Protein AF-A0A8U0U8U5-F1 (afdb_monomer_lite)

Sequence (570 aa):
MLICSQCAETNHKGHDTTLLKIKKAGRQPKSFDGDQHTTLTSDDVLPPPGDIQVLLLTLDSVSLSWSSPQGLTGPQTFRVTWGCDGETSSTRVKDVYHLKISSLQPGKKYQFSVATEGEDGRQSRWVSASVFTVLPAPDQLTVDSVDTTSAAVSWNQPPGLDQTQHHYQISYHCPGTEPHITTTSSHSITLSDLQYGTQYSVTVCTVLENGKQSQLVSTTLTTVLPAPDQLTVDSVDTTSAAVSWSQPPGLDQSQHHYQISYHCPGTEPHITTTSSHSITLSDLQRGTQYSVTVCTVLENGKQSQLVSTTLTTRFRLPTQNEELRIVLVGKAGSGKSAAGNTIVGTKKKPFRSRFSSISLTKNCDKTRGKVGEQSVAVIDTPGLFDTTLSNEEGLRKIALCISLSAPGPHVFLVVIRLGRFTEEERNTVEMIQRFFGDEASKYTMVLFTHGESLDDDVTIEDFLIENPDLKTFISQCNGGYHVFNNKAKNSNQVPELLQKINKMVMRNGGSHYTTEMFQEAERAIEEEKNRILREKEEMMNKRKENKLEHEAREKAERTNSYTAERCNTQ

Organism: Salvelinus namaycush (NCBI:txid8040)

pLDDT: mean 78.41, std 17.59, range [26.08, 96.44]

Radius of gyration: 57.38 Å; chains: 1; bounding box: 119×71×206 Å

Secondary structure (DSSP, 8-state):
---------------------------------------------PPPP-PPEEEEE-SS-EEEE-PPPTT--S--EEEEEEEETTEEEEEEEES-SEEEE--PPTT-EEEEEEEEE-TTS-B-PPEEEEEEPPPPPPEEEEEEEE-SS-EEEEEEPPTT-TTS-EEEEEEEE-TTSPPEEEEESSSEEEE-SPPTT-EEEEEEEEEETTS-B-PPEEEEEEPPPPP-EEEEEEEE-SS-EEEEEEPPTTGGGS-EEEEEEEE-TTSPPEEEEESSSEEEE-SPPTT-EEEEEEEEEETTS-B-PPEEEEEEPPP----TTS-EEEEEES-TTSSHHHHHHHHH--SS--S-----SS----S-EEEEEEETTEEEEEEE-S-TT-TTS-HHHHHHHHHHHHHHHTT--SEEEEEEESS---HHHHHHHHHHHHHH-GGGGGGEEEEEE-GGGS-TT--HHHHHHS-HHHHHHHHHSTT-EEE--SS---SSHHHHHHHHHHHHHHHTTT--S--THHHHHHHHHHHHHHHHHHHHHHHHHHHHHHHHHHHHHHHHHHHHHHHHHHHTT-

InterPro domains:
  IPR003961 Fibronectin type III [PF00041] (48-126)
  IPR003961 Fibronectin type III [PF00041] (137-215)
  IPR003961 Fibronectin type III [PF00041] (227-305)
  IPR003961 Fibronectin type III [PS50853] (48-137)
  IPR003961 Fibronectin type III [PS50853] (138-226)
  IPR003961 Fibronectin type III [PS50853] (227-318)
  IPR003961 Fibronectin type III [SM00060] (46-123)
  IPR003961 Fibronectin type III [SM00060] (135-213)
  IPR003961 Fibronectin type III [SM00060] (225-303)
  IPR003961 Fibronectin type III [cd00063] (47-134)
  IPR003961 Fibronectin type III [cd00063] (136-223)
  IPR003961 Fibronectin type III [cd00063] (226-313)
  IPR006703 AIG1-type guanine nucleotide-binding (G) domain [PF04548] (324-526)
  IPR006703 AIG1-type guanine nucleotide-binding (G) domain [PS51720] (321-522)
  IPR013783 Immunoglobulin-like fold [G3DSA:2.60.40.10] (38-133)
  IPR013783 Immunoglobulin-like fold [G3DSA:2.60.40.10] (134-223)
  IPR013783 Immunoglobulin-like fold [G3DSA:2.60.40.10] (224-319)
  IPR027417 P-loop containing nucleoside triphosphate hydrolase [G3DSA:3.40.50.300] (323-558)
  IPR027417 P-loop containing nucleoside triphosphate hydrolase [SSF52540] (315-521)
  IPR036116 Fibronectin type III superfamily [SSF49265] (46-137)

Structure (mmCIF, N/CA/C/O backbone):
data_AF-A0A8U0U8U5-F1
#
_entry.id   AF-A0A8U0U8U5-F1
#
loop_
_atom_site.group_PDB
_atom_site.id
_atom_site.type_symbol
_atom_site.label_atom_id
_atom_site.label_alt_id
_atom_site.label_comp_id
_atom_site.label_asym_id
_atom_site.label_entity_id
_atom_site.label_seq_id
_atom_site.pdbx_PDB_ins_code
_atom_site.Cartn_x
_atom_site.Cartn_y
_atom_site.Cartn_z
_atom_site.occupancy
_atom_site.B_iso_or_equiv
_atom_site.auth_seq_id
_atom_site.auth_comp_id
_atom_site.auth_asym_id
_atom_site.auth_atom_id
_atom_site.pdbx_PDB_model_num
ATOM 1 N N . MET A 1 1 ? 54.263 3.122 -18.511 1.00 40.16 1 MET A N 1
ATOM 2 C CA . MET A 1 1 ? 55.685 3.201 -18.913 1.00 40.16 1 MET A CA 1
ATOM 3 C C . MET A 1 1 ? 56.191 1.784 -19.123 1.00 40.16 1 MET A C 1
ATOM 5 O O . MET A 1 1 ? 56.295 1.081 -18.133 1.00 40.16 1 MET A O 1
ATOM 9 N N . LEU A 1 2 ? 56.442 1.371 -20.370 1.00 27.72 2 LEU A N 1
ATOM 10 C CA . LEU A 1 2 ? 57.383 0.316 -20.798 1.00 27.72 2 LEU A CA 1
ATOM 11 C C . LEU A 1 2 ? 57.319 0.186 -22.334 1.00 27.72 2 LEU A C 1
ATOM 13 O O . LEU A 1 2 ? 56.457 0.805 -22.958 1.00 27.72 2 LEU A O 1
ATOM 17 N N . ILE A 1 3 ? 58.275 -0.525 -22.938 1.00 39.19 3 ILE A N 1
ATOM 18 C CA . ILE A 1 3 ? 58.580 -0.497 -24.380 1.00 39.19 3 ILE A CA 1
ATOM 19 C C . ILE A 1 3 ? 58.652 -1.931 -24.925 1.00 39.19 3 ILE A C 1
ATOM 21 O O . ILE A 1 3 ? 59.208 -2.798 -24.258 1.00 39.19 3 ILE A O 1
ATOM 25 N N . CYS A 1 4 ? 58.172 -2.155 -26.152 1.00 26.08 4 CYS A N 1
ATOM 26 C CA . CYS A 1 4 ? 58.576 -3.273 -27.016 1.00 26.08 4 CYS A CA 1
ATOM 27 C C . CYS A 1 4 ? 58.320 -2.854 -28.483 1.00 26.08 4 CYS A C 1
ATOM 29 O O . CYS A 1 4 ? 57.217 -2.398 -28.764 1.00 26.08 4 CYS A O 1
ATOM 31 N N . SER A 1 5 ? 59.227 -2.803 -29.469 1.00 31.03 5 SER A N 1
ATOM 32 C CA . SER A 1 5 ? 60.586 -3.328 -29.735 1.00 31.03 5 SER A CA 1
ATOM 33 C C . SER A 1 5 ? 60.675 -4.571 -30.642 1.00 31.03 5 SER A C 1
ATOM 35 O O . SER A 1 5 ? 60.717 -5.697 -30.166 1.00 31.03 5 SER A O 1
ATOM 37 N N . GLN A 1 6 ? 60.881 -4.283 -31.936 1.00 30.33 6 GLN A N 1
ATOM 38 C CA . GLN A 1 6 ? 61.499 -5.117 -32.984 1.00 30.33 6 GLN A CA 1
ATOM 39 C C . GLN A 1 6 ? 60.747 -6.343 -33.541 1.00 30.33 6 GLN A C 1
ATOM 41 O O . GLN A 1 6 ? 60.072 -7.097 -32.853 1.00 30.33 6 GLN A O 1
ATOM 46 N N . CYS A 1 7 ? 60.927 -6.522 -34.854 1.00 34.75 7 CYS A N 1
ATOM 47 C CA . CYS A 1 7 ? 60.568 -7.716 -35.619 1.00 34.75 7 CYS A CA 1
ATOM 48 C C . CYS A 1 7 ? 61.728 -8.729 -35.582 1.00 34.75 7 CYS A C 1
ATOM 50 O O . CYS A 1 7 ? 62.878 -8.329 -35.407 1.00 34.75 7 CYS A O 1
ATOM 52 N N . ALA A 1 8 ? 61.444 -10.006 -35.848 1.00 28.92 8 ALA A N 1
ATOM 53 C CA . ALA A 1 8 ? 62.447 -11.048 -36.093 1.00 28.92 8 ALA A CA 1
ATOM 54 C C . ALA A 1 8 ? 62.081 -11.881 -37.340 1.00 28.92 8 ALA A C 1
ATOM 56 O O . ALA A 1 8 ? 60.948 -11.833 -37.817 1.00 28.92 8 ALA A O 1
ATOM 57 N N . GLU A 1 9 ? 63.060 -12.591 -37.903 1.00 30.52 9 GLU A N 1
ATOM 58 C CA . GLU A 1 9 ? 63.037 -13.118 -39.277 1.00 30.52 9 GLU A CA 1
ATOM 59 C C . GLU A 1 9 ? 62.584 -14.586 -39.399 1.00 30.52 9 GLU A C 1
ATOM 61 O O . GLU A 1 9 ? 62.723 -15.368 -38.461 1.00 30.52 9 GLU A O 1
ATOM 66 N N . THR A 1 10 ? 62.144 -14.989 -40.601 1.00 30.56 10 THR A N 1
ATOM 67 C CA . THR A 1 10 ? 62.617 -16.166 -41.392 1.00 30.56 10 THR A CA 1
ATOM 68 C C . THR A 1 10 ? 61.797 -16.234 -42.706 1.00 30.56 10 THR A C 1
ATOM 70 O O . THR A 1 10 ? 60.594 -16.009 -42.687 1.00 30.56 10 THR A O 1
ATOM 73 N N . ASN A 1 11 ? 62.377 -16.274 -43.918 1.00 27.03 11 ASN A N 1
ATOM 74 C CA . ASN A 1 11 ? 63.109 -17.364 -44.604 1.00 27.03 11 ASN A CA 1
ATOM 75 C C . ASN A 1 11 ? 62.238 -18.622 -44.873 1.00 27.03 11 ASN A C 1
ATOM 77 O O . ASN A 1 11 ? 61.618 -19.128 -43.950 1.00 27.03 11 ASN A O 1
ATOM 81 N N . HIS A 1 12 ? 62.180 -19.229 -46.077 1.00 30.62 12 HIS A N 1
ATOM 82 C CA . HIS A 1 12 ? 62.961 -19.036 -47.321 1.00 30.62 12 HIS A CA 1
ATOM 83 C C . HIS A 1 12 ? 62.295 -19.744 -48.545 1.00 30.62 12 HIS A C 1
ATOM 85 O O . HIS A 1 12 ? 61.454 -20.616 -48.350 1.00 30.62 12 HIS A O 1
ATOM 91 N N . LYS A 1 13 ? 62.826 -19.501 -49.767 1.00 29.42 13 LYS A N 1
ATOM 92 C CA . LYS A 1 13 ? 62.609 -20.200 -51.080 1.00 29.42 13 LYS A CA 1
ATOM 93 C C . LYS A 1 13 ? 61.387 -19.745 -51.917 1.00 29.42 13 LYS A C 1
ATOM 95 O O . LYS A 1 13 ? 60.326 -19.521 -51.360 1.00 29.42 13 LYS A O 1
ATOM 100 N N . GLY A 1 14 ? 61.438 -19.652 -53.257 1.00 26.88 14 GLY A N 1
ATOM 101 C CA . GLY A 1 14 ? 62.596 -19.584 -54.177 1.00 26.88 14 GLY A CA 1
ATOM 102 C C . GLY A 1 14 ? 62.534 -20.482 -55.430 1.00 26.88 14 GLY A C 1
ATOM 103 O O . GLY A 1 14 ? 62.794 -21.670 -55.310 1.00 26.88 14 GLY A O 1
ATOM 104 N N . HIS A 1 15 ? 62.264 -19.878 -56.597 1.00 29.80 15 HIS A N 1
ATOM 105 C CA . HIS A 1 15 ? 62.612 -20.234 -57.999 1.00 29.80 15 HIS A CA 1
ATOM 106 C C . HIS A 1 15 ? 62.187 -18.995 -58.840 1.00 29.80 15 HIS A C 1
ATOM 108 O O . HIS A 1 15 ? 61.148 -18.420 -58.527 1.00 29.80 15 HIS A O 1
ATOM 114 N N . ASP A 1 16 ? 62.935 -18.374 -59.762 1.00 28.53 16 ASP A N 1
ATOM 115 C CA . ASP A 1 16 ? 63.890 -18.809 -60.804 1.00 28.53 16 ASP A CA 1
ATOM 116 C C . ASP A 1 16 ? 63.216 -19.438 -62.048 1.00 28.53 16 ASP A C 1
ATOM 118 O O . ASP A 1 16 ? 62.326 -20.267 -61.881 1.00 28.53 16 ASP A O 1
ATOM 122 N N . THR A 1 17 ? 63.572 -19.118 -63.307 1.00 31.86 17 THR A N 1
ATOM 123 C CA . THR A 1 17 ? 64.564 -18.138 -63.849 1.00 31.86 17 THR A CA 1
ATOM 124 C C . THR A 1 17 ? 63.833 -16.879 -64.430 1.00 31.86 17 THR A C 1
ATOM 126 O O . THR A 1 17 ? 62.872 -16.460 -63.793 1.00 31.86 17 THR A O 1
ATOM 129 N N . THR A 1 18 ? 64.130 -16.126 -65.516 1.00 29.19 18 THR A N 1
ATOM 130 C CA . THR A 1 18 ? 65.105 -16.152 -66.646 1.00 29.19 18 THR A CA 1
ATOM 131 C C . THR A 1 18 ? 65.474 -14.703 -67.111 1.00 29.19 18 THR A C 1
ATOM 133 O O . THR A 1 18 ? 65.491 -13.780 -66.302 1.00 29.19 18 THR A O 1
ATOM 136 N N . LEU A 1 19 ? 65.845 -14.479 -68.389 1.00 28.31 19 LEU A N 1
ATOM 137 C CA . LEU A 1 19 ? 66.352 -13.224 -69.003 1.00 28.31 19 LEU A CA 1
ATOM 138 C C . LEU A 1 19 ? 65.489 -12.836 -70.258 1.00 28.31 19 LEU A C 1
ATOM 140 O O . LEU A 1 19 ? 64.541 -13.555 -70.547 1.00 28.31 19 LEU A O 1
ATOM 144 N N . LEU A 1 20 ? 65.686 -11.770 -71.070 1.00 28.84 20 LEU A N 1
ATOM 145 C CA . LEU A 1 20 ? 66.859 -10.915 -71.376 1.00 28.84 20 LEU A CA 1
ATOM 146 C C . LEU A 1 20 ? 66.470 -9.519 -71.948 1.00 28.84 20 LEU A C 1
ATOM 148 O O . LEU A 1 20 ? 65.343 -9.293 -72.376 1.00 28.84 20 LEU A O 1
ATOM 152 N N . LYS A 1 21 ? 67.431 -8.581 -71.968 1.00 30.72 21 LYS A N 1
ATOM 153 C CA . LYS A 1 21 ? 67.362 -7.230 -72.590 1.00 30.72 21 LYS A CA 1
ATOM 154 C C . LYS A 1 21 ? 68.025 -7.207 -73.992 1.00 30.72 21 LYS A C 1
ATOM 156 O O . LYS A 1 21 ? 68.446 -8.246 -74.475 1.00 30.72 21 LYS A O 1
ATOM 161 N N . ILE A 1 22 ? 68.227 -5.988 -74.531 1.00 31.25 22 ILE A N 1
ATOM 162 C CA . ILE A 1 22 ? 69.121 -5.509 -75.631 1.00 31.25 22 ILE A CA 1
ATOM 163 C C . ILE A 1 22 ? 68.269 -4.874 -76.749 1.00 31.25 22 ILE A C 1
ATOM 165 O O . ILE A 1 22 ? 67.486 -5.563 -77.381 1.00 31.25 22 ILE A O 1
ATOM 169 N N . LYS A 1 23 ? 68.190 -3.544 -76.939 1.00 28.73 23 LYS A N 1
ATOM 170 C CA . LYS A 1 23 ? 69.170 -2.423 -77.026 1.00 28.73 23 LYS A CA 1
ATOM 171 C C . LYS A 1 23 ? 69.766 -2.269 -78.443 1.00 28.73 23 LYS A C 1
ATOM 173 O O . LYS A 1 23 ? 70.204 -3.230 -79.055 1.00 28.73 23 LYS A O 1
ATOM 178 N N . LYS A 1 24 ? 69.725 -1.031 -78.956 1.00 31.45 24 LYS A N 1
ATOM 179 C CA . LYS A 1 24 ? 69.960 -0.651 -80.365 1.00 31.45 24 LYS A CA 1
ATOM 180 C C . LYS A 1 24 ? 71.375 -0.961 -80.881 1.00 31.45 24 LYS A C 1
ATOM 182 O O . LYS A 1 24 ? 72.352 -0.712 -80.180 1.00 31.45 24 LYS A O 1
ATOM 187 N N . ALA A 1 25 ? 71.454 -1.280 -82.172 1.00 28.16 25 ALA A N 1
ATOM 188 C CA . ALA A 1 25 ? 72.559 -0.929 -83.068 1.00 28.16 25 ALA A CA 1
ATOM 189 C C . ALA A 1 25 ? 71.966 -0.208 -84.299 1.00 28.16 25 ALA A C 1
ATOM 191 O O . ALA A 1 25 ? 70.774 -0.355 -84.565 1.00 28.16 25 ALA A O 1
ATOM 192 N N . GLY A 1 26 ? 72.748 0.594 -85.029 1.00 26.64 26 GLY A N 1
ATOM 193 C CA . GLY A 1 26 ? 72.232 1.393 -86.149 1.00 26.64 26 GLY A CA 1
ATOM 194 C C . GLY A 1 26 ? 73.186 1.482 -87.338 1.00 26.64 26 GLY A C 1
ATOM 195 O O . GLY A 1 26 ? 74.391 1.286 -87.189 1.00 26.64 26 GLY A O 1
ATOM 196 N N . ARG A 1 27 ? 72.634 1.812 -88.513 1.00 27.77 27 ARG A N 1
ATOM 197 C CA . ARG A 1 27 ? 73.374 2.241 -89.708 1.00 27.77 27 ARG A CA 1
ATOM 198 C C . ARG A 1 27 ? 72.609 3.328 -90.473 1.00 27.77 27 ARG A C 1
ATOM 200 O O . ARG A 1 27 ? 71.386 3.382 -90.461 1.00 27.77 27 ARG A O 1
ATOM 207 N N . GLN A 1 28 ? 73.395 4.154 -91.145 1.00 28.91 28 GLN A N 1
ATOM 208 C CA . GLN A 1 28 ? 73.104 5.148 -92.185 1.00 28.91 28 GLN A CA 1
ATOM 209 C C . GLN A 1 28 ? 74.171 4.898 -93.290 1.00 28.91 28 GLN A C 1
ATOM 211 O O . GLN A 1 28 ? 75.088 4.107 -93.024 1.00 28.91 28 GLN A O 1
ATOM 216 N N . PRO A 1 29 ? 74.161 5.543 -94.478 1.00 41.44 29 PRO A N 1
ATOM 217 C CA . PRO A 1 29 ? 73.191 6.507 -95.021 1.00 41.44 29 PRO A CA 1
ATOM 218 C C . PRO A 1 29 ? 72.693 6.173 -96.452 1.00 41.44 29 PRO A C 1
ATOM 220 O O . PRO A 1 29 ? 73.254 5.297 -97.109 1.00 41.44 29 PRO A O 1
ATOM 223 N N . LYS A 1 30 ? 71.728 6.947 -96.983 1.00 28.69 30 LYS A N 1
ATOM 224 C CA . LYS A 1 30 ? 71.894 7.815 -98.185 1.00 28.69 30 LYS A CA 1
ATOM 225 C C . LYS A 1 30 ? 70.574 8.431 -98.685 1.00 28.69 30 LYS A C 1
ATOM 227 O O . LYS A 1 30 ? 69.489 7.964 -98.366 1.00 28.69 30 LYS A O 1
ATOM 232 N N . SER A 1 31 ? 70.728 9.513 -99.444 1.00 28.33 31 SER A N 1
ATOM 233 C CA . SER A 1 31 ? 69.712 10.358 -100.084 1.00 28.33 31 SER A CA 1
ATOM 234 C C . SER A 1 31 ? 69.209 9.814 -101.427 1.00 28.33 31 SER A C 1
ATOM 236 O O . SER A 1 31 ? 70.010 9.242 -102.165 1.00 28.33 31 SER A O 1
ATOM 238 N N . PHE A 1 32 ? 67.972 10.149 -101.812 1.00 28.08 32 PHE A N 1
ATOM 239 C CA . PHE A 1 32 ? 67.718 11.127 -102.890 1.00 28.08 32 PHE A CA 1
ATOM 240 C C . PHE A 1 32 ? 66.274 11.668 -102.821 1.00 28.08 32 PHE A C 1
ATOM 242 O O . PHE A 1 32 ? 65.547 11.324 -101.888 1.00 28.08 32 PHE A O 1
ATOM 249 N N . ASP A 1 33 ? 65.921 12.573 -103.737 1.00 27.83 33 ASP A N 1
ATOM 250 C CA . ASP A 1 33 ? 64.648 13.303 -103.789 1.00 27.83 33 ASP A CA 1
ATOM 251 C C . ASP A 1 33 ? 63.405 12.407 -103.930 1.00 27.83 33 ASP A C 1
ATOM 253 O O . ASP A 1 33 ? 63.480 11.250 -104.349 1.00 27.83 33 ASP A O 1
ATOM 257 N N . GLY A 1 34 ? 62.248 12.955 -103.555 1.00 30.12 34 GLY A N 1
ATOM 258 C CA . GLY A 1 34 ? 60.962 12.265 -103.643 1.00 30.12 34 GLY A CA 1
ATOM 259 C C . GLY A 1 34 ? 60.183 12.592 -104.914 1.00 30.12 34 GLY A C 1
ATOM 260 O O . GLY A 1 34 ? 60.499 13.541 -105.626 1.00 30.12 34 GLY A O 1
ATOM 261 N N . ASP A 1 35 ? 59.093 11.858 -105.121 1.00 28.02 35 ASP A N 1
ATOM 262 C CA . ASP A 1 35 ? 57.917 12.392 -105.807 1.00 28.02 35 ASP A CA 1
ATOM 263 C C . ASP A 1 35 ? 56.634 11.772 -105.220 1.00 28.02 35 ASP A C 1
ATOM 265 O O . ASP A 1 35 ? 56.680 10.928 -104.319 1.00 28.02 35 ASP A O 1
ATOM 269 N N . GLN A 1 36 ? 55.482 12.260 -105.665 1.00 37.38 36 GLN A N 1
ATOM 270 C CA . GLN A 1 36 ? 54.189 12.084 -105.009 1.00 37.38 36 GLN A CA 1
ATOM 271 C C . GLN A 1 36 ? 53.638 10.653 -105.098 1.00 37.38 36 GLN A C 1
ATOM 273 O O . GLN A 1 36 ? 53.494 10.091 -106.181 1.00 37.38 36 GLN A O 1
ATOM 278 N N . HIS A 1 37 ? 53.173 10.121 -103.964 1.00 30.81 37 HIS A N 1
ATOM 279 C CA . HIS A 1 37 ? 52.173 9.052 -103.946 1.00 30.81 37 HIS A CA 1
ATOM 280 C C . HIS A 1 37 ? 51.060 9.369 -102.945 1.00 30.81 37 HIS A C 1
ATOM 282 O O . HIS A 1 37 ? 51.283 9.479 -101.742 1.00 30.81 37 HIS A O 1
ATOM 288 N N . THR A 1 38 ? 49.839 9.516 -103.458 1.00 40.94 38 THR A N 1
ATOM 289 C CA . THR A 1 38 ? 48.649 9.894 -102.688 1.00 40.94 38 THR A CA 1
ATOM 290 C C . THR A 1 38 ? 48.074 8.686 -101.938 1.00 40.94 38 THR A C 1
ATOM 292 O O . THR A 1 38 ? 47.126 8.047 -102.393 1.00 40.94 38 THR A O 1
ATOM 295 N N . THR A 1 39 ? 48.648 8.330 -100.787 1.00 28.44 39 THR A N 1
ATOM 296 C CA . THR A 1 39 ? 48.122 7.245 -99.938 1.00 28.44 39 THR A CA 1
ATOM 297 C C . THR A 1 39 ? 46.948 7.714 -99.079 1.00 28.44 39 THR A C 1
ATOM 299 O O . THR A 1 39 ? 47.131 8.255 -97.991 1.00 28.44 39 THR A O 1
ATOM 302 N N . LEU A 1 40 ? 45.730 7.457 -99.560 1.00 41.72 40 LEU A N 1
ATOM 303 C CA . LEU A 1 40 ? 44.499 7.491 -98.764 1.00 41.72 40 LEU A CA 1
ATOM 304 C C . LEU A 1 40 ? 44.497 6.348 -97.732 1.00 41.72 40 LEU A C 1
ATOM 306 O O . LEU A 1 40 ? 44.182 5.214 -98.090 1.00 41.72 40 LEU A O 1
ATOM 310 N N . THR A 1 41 ? 44.785 6.630 -96.457 1.00 33.19 41 THR A N 1
ATOM 311 C CA . THR A 1 41 ? 44.570 5.667 -95.357 1.00 33.19 41 THR A CA 1
ATOM 312 C C . THR A 1 41 ? 44.218 6.329 -94.019 1.00 33.19 41 THR A C 1
ATOM 314 O O . THR A 1 41 ? 45.084 6.912 -93.381 1.00 33.19 41 THR A O 1
ATOM 317 N N . SER A 1 42 ? 42.992 6.074 -93.544 1.00 43.59 42 SER A N 1
ATOM 318 C CA . SER A 1 42 ? 42.638 5.905 -92.121 1.00 43.59 42 SER A CA 1
ATOM 319 C C . SER A 1 42 ? 42.878 7.065 -91.127 1.00 43.59 42 SER A C 1
ATOM 321 O O . SER A 1 42 ? 43.708 6.932 -90.231 1.00 43.59 42 SER A O 1
ATOM 323 N N . ASP A 1 43 ? 42.006 8.079 -91.149 1.00 49.53 43 ASP A N 1
ATOM 324 C CA . ASP A 1 43 ? 41.712 8.953 -89.983 1.00 49.53 43 ASP A CA 1
ATOM 325 C C . ASP A 1 43 ? 40.231 8.841 -89.531 1.00 49.53 43 ASP A C 1
ATOM 327 O O . ASP A 1 43 ? 39.646 9.735 -88.929 1.00 49.53 43 ASP A O 1
ATOM 331 N N . ASP A 1 44 ? 39.611 7.688 -89.802 1.00 55.47 44 ASP A N 1
ATOM 332 C CA . ASP A 1 44 ? 38.178 7.401 -89.592 1.00 55.47 44 ASP A CA 1
ATOM 333 C C . ASP A 1 44 ? 37.856 6.900 -88.157 1.00 55.47 44 ASP A C 1
ATOM 335 O O . ASP A 1 44 ? 36.886 6.171 -87.923 1.00 55.47 44 ASP A O 1
ATOM 339 N N . VAL A 1 45 ? 38.707 7.242 -87.179 1.00 67.62 45 VAL A N 1
ATOM 340 C CA . VAL A 1 45 ? 38.561 6.840 -85.769 1.00 67.62 45 VAL A CA 1
ATOM 341 C C . VAL A 1 45 ? 37.788 7.916 -85.014 1.00 67.62 45 VAL A C 1
ATOM 343 O O . VAL A 1 45 ? 38.352 8.934 -84.616 1.00 67.62 45 VAL A O 1
ATOM 346 N N . LEU A 1 46 ? 36.497 7.666 -84.773 1.00 79.12 46 LEU A N 1
ATOM 347 C CA . LEU A 1 46 ? 35.642 8.556 -83.984 1.00 79.12 46 LEU A CA 1
ATOM 348 C C . LEU A 1 46 ? 36.300 8.889 -82.628 1.00 79.12 46 LEU A C 1
ATOM 350 O O . LEU A 1 46 ? 36.602 7.966 -81.857 1.00 79.12 46 LEU A O 1
ATOM 354 N N . PRO A 1 47 ? 36.509 10.178 -82.298 1.00 85.44 47 PRO A N 1
ATOM 355 C CA . PRO A 1 47 ? 37.088 10.558 -81.021 1.00 85.44 47 PRO A CA 1
ATOM 356 C C . PRO A 1 47 ? 36.133 10.189 -79.872 1.00 85.44 47 PRO A C 1
ATOM 358 O O . PRO A 1 47 ? 34.911 10.307 -80.013 1.00 85.44 47 PRO A O 1
ATOM 361 N N . PRO A 1 48 ? 36.663 9.727 -78.728 1.00 88.19 48 PRO A N 1
ATOM 362 C CA . PRO A 1 48 ? 35.858 9.416 -77.552 1.00 88.19 48 PRO A CA 1
ATOM 363 C C . PRO A 1 48 ? 35.290 10.688 -76.906 1.00 88.19 48 PRO A C 1
ATOM 365 O O . PRO A 1 48 ? 35.846 11.770 -77.116 1.00 88.19 48 PRO A O 1
ATOM 368 N N . PRO A 1 49 ? 34.251 10.570 -76.059 1.00 89.94 49 PRO A N 1
ATOM 369 C CA . PRO A 1 49 ? 33.907 11.632 -75.118 1.00 89.94 49 PRO A CA 1
ATOM 370 C C . PRO A 1 49 ? 35.066 11.896 -74.141 1.00 89.94 49 PRO A C 1
ATOM 372 O O . PRO A 1 49 ? 36.030 11.127 -74.063 1.00 89.94 49 PRO A O 1
ATOM 375 N N . GLY A 1 50 ? 34.964 12.977 -73.368 1.00 88.44 50 GLY A N 1
ATOM 376 C CA . GLY A 1 50 ? 35.840 13.186 -72.215 1.00 88.44 50 GLY A CA 1
ATOM 377 C C . GLY A 1 50 ? 35.539 12.241 -71.047 1.00 88.44 50 GLY A C 1
ATOM 378 O O . GLY A 1 50 ? 34.645 11.395 -71.114 1.00 88.44 50 GLY A O 1
ATOM 379 N N . ASP A 1 51 ? 36.293 12.402 -69.961 1.00 89.38 51 ASP A N 1
ATOM 380 C CA . ASP A 1 51 ? 36.181 11.549 -68.776 1.00 89.38 51 ASP A CA 1
ATOM 381 C C . ASP A 1 51 ? 34.787 11.610 -68.129 1.00 89.38 51 ASP A C 1
ATOM 383 O O . ASP A 1 51 ? 34.160 12.669 -68.037 1.00 89.38 51 ASP A O 1
ATOM 387 N N . ILE A 1 52 ? 34.314 10.451 -67.662 1.00 91.19 52 ILE A N 1
ATOM 388 C CA . ILE A 1 52 ? 33.001 10.301 -67.027 1.00 91.19 52 ILE A CA 1
ATOM 389 C C . ILE A 1 52 ? 33.064 10.840 -65.595 1.00 91.19 52 ILE A C 1
ATOM 391 O O . ILE A 1 52 ? 33.812 10.329 -64.760 1.00 91.19 52 ILE A O 1
ATOM 395 N N . GLN A 1 53 ? 32.225 11.826 -65.295 1.00 89.31 53 GLN A N 1
ATOM 396 C CA . GLN A 1 53 ? 32.008 12.362 -63.956 1.00 89.31 53 GLN A CA 1
ATOM 397 C C . GLN A 1 53 ? 30.708 11.802 -63.365 1.00 89.31 53 GLN A C 1
ATOM 399 O O . GLN A 1 53 ? 29.702 11.659 -64.060 1.00 89.31 53 GLN A O 1
ATOM 404 N N . VAL A 1 54 ? 30.721 11.492 -62.066 1.00 87.94 54 VAL A N 1
ATOM 405 C CA . VAL A 1 54 ? 29.523 11.102 -61.306 1.00 87.94 54 VAL A CA 1
ATOM 406 C C . VAL A 1 54 ? 28.988 12.347 -60.601 1.00 87.94 54 VAL A C 1
ATOM 408 O O . VAL A 1 54 ? 29.632 12.865 -59.694 1.00 87.94 54 VAL A O 1
ATOM 411 N N . LEU A 1 55 ? 27.823 12.836 -61.031 1.00 85.62 55 LEU A N 1
ATOM 412 C CA . LEU A 1 55 ? 27.182 14.044 -60.496 1.00 85.62 55 LEU A CA 1
ATOM 413 C C . LEU A 1 55 ? 26.325 13.762 -59.258 1.00 85.62 55 LEU A C 1
ATOM 415 O O . LEU A 1 55 ? 26.254 14.582 -58.347 1.00 85.62 55 LEU A O 1
ATOM 419 N N . LEU A 1 56 ? 25.643 12.616 -59.242 1.00 86.00 56 LEU A N 1
ATOM 420 C CA . LEU A 1 56 ? 24.797 12.166 -58.139 1.00 86.00 56 LEU A CA 1
ATOM 421 C C . LEU A 1 56 ? 24.785 10.638 -58.104 1.00 86.00 56 LEU A C 1
ATOM 423 O O . LEU A 1 56 ? 24.831 9.990 -59.149 1.00 86.00 56 LEU A O 1
ATOM 427 N N . LEU A 1 57 ? 24.703 10.073 -56.905 1.00 85.62 57 LEU A N 1
ATOM 428 C CA . LEU A 1 57 ? 24.738 8.640 -56.649 1.00 85.62 57 LEU A CA 1
ATOM 429 C C . LEU A 1 57 ? 23.759 8.333 -55.511 1.00 85.62 57 LEU A C 1
ATOM 431 O O . LEU A 1 57 ? 23.863 8.927 -54.439 1.00 85.62 57 LEU A O 1
ATOM 435 N N . THR A 1 58 ? 22.804 7.437 -55.746 1.00 82.06 58 THR A N 1
ATOM 436 C CA . THR A 1 58 ? 21.812 6.999 -54.752 1.00 82.06 58 THR A CA 1
ATOM 437 C C . THR A 1 58 ? 21.959 5.497 -54.477 1.00 82.06 58 THR A C 1
ATOM 439 O O . THR A 1 58 ? 22.963 4.874 -54.839 1.00 82.06 58 THR A O 1
ATOM 442 N N . LEU A 1 59 ? 20.973 4.911 -53.795 1.00 80.06 59 LEU A N 1
ATOM 443 C CA . LEU A 1 59 ? 20.848 3.462 -53.611 1.00 80.06 59 LEU A CA 1
ATOM 444 C C . LEU A 1 59 ? 20.576 2.751 -54.949 1.00 80.06 59 LEU A C 1
ATOM 446 O O . LEU A 1 59 ? 21.103 1.678 -55.209 1.00 80.06 59 LEU A O 1
ATOM 450 N N . ASP A 1 60 ? 19.760 3.383 -55.792 1.00 83.56 60 ASP A N 1
ATOM 451 C CA . ASP A 1 60 ? 19.075 2.810 -56.954 1.00 83.56 60 ASP A CA 1
ATOM 452 C C . ASP A 1 60 ? 19.452 3.469 -58.293 1.00 83.56 60 ASP A C 1
ATOM 454 O O . ASP A 1 60 ? 18.995 3.040 -59.353 1.00 83.56 60 ASP A O 1
ATOM 458 N N . SER A 1 61 ? 20.225 4.557 -58.272 1.00 86.31 61 SER A N 1
ATOM 459 C CA . SER A 1 61 ? 20.471 5.381 -59.454 1.00 86.31 61 SER A CA 1
ATOM 460 C C . SER A 1 61 ? 21.829 6.083 -59.434 1.00 86.31 61 SER A C 1
ATOM 462 O O . SER A 1 61 ? 22.421 6.334 -58.382 1.00 86.31 61 SER A O 1
ATOM 464 N N . VAL A 1 62 ? 22.318 6.431 -60.622 1.00 91.00 62 VAL A N 1
ATOM 465 C CA . VAL A 1 62 ? 23.487 7.293 -60.810 1.00 91.00 62 VAL A CA 1
ATOM 466 C C . VAL A 1 62 ? 23.198 8.323 -61.898 1.00 91.00 62 VAL A C 1
ATOM 468 O O . VAL A 1 62 ? 22.587 8.004 -62.919 1.00 91.00 62 VAL A O 1
ATOM 471 N N . SER A 1 63 ? 23.654 9.554 -61.693 1.00 91.06 63 SER A N 1
ATOM 472 C CA . SER A 1 63 ? 23.685 10.599 -62.715 1.00 91.06 63 SER A CA 1
ATOM 473 C C . SER A 1 63 ? 25.123 10.786 -63.181 1.00 91.06 63 SER A C 1
ATOM 475 O O . SER A 1 63 ? 25.982 11.189 -62.396 1.00 91.06 63 SER A O 1
ATOM 477 N N . LEU A 1 64 ? 25.379 10.493 -64.452 1.00 93.25 64 LEU A N 1
ATOM 478 C CA . LEU A 1 64 ? 26.680 10.635 -65.103 1.00 93.25 64 LEU A CA 1
ATOM 479 C C . LEU A 1 64 ? 26.702 11.876 -65.997 1.00 93.25 64 LEU A C 1
ATOM 481 O O . LEU A 1 64 ? 25.668 12.241 -66.556 1.00 93.25 64 LEU A O 1
ATOM 485 N N . SER A 1 65 ? 27.880 12.456 -66.204 1.00 92.75 65 SER A N 1
ATOM 486 C CA . SER A 1 65 ? 28.159 13.417 -67.278 1.00 92.75 65 SER A CA 1
ATOM 487 C C . SER A 1 65 ? 29.531 13.180 -67.904 1.00 92.75 65 SER A C 1
ATOM 489 O O . SER A 1 65 ? 30.387 12.514 -67.325 1.00 92.75 65 SER A O 1
ATOM 491 N N . TRP A 1 66 ? 29.733 13.699 -69.112 1.00 93.12 66 TRP A N 1
ATOM 492 C CA . TRP A 1 66 ? 30.992 13.638 -69.858 1.00 93.12 66 TRP A CA 1
ATOM 493 C C . TRP A 1 66 ? 31.099 14.865 -70.771 1.00 93.12 66 TRP A C 1
ATOM 495 O O . TRP A 1 66 ? 30.085 15.446 -71.153 1.00 93.12 66 TRP A O 1
ATOM 505 N N . SER A 1 67 ? 32.308 15.292 -71.135 1.00 89.19 67 SER A N 1
ATOM 506 C CA . SER A 1 67 ? 32.482 16.397 -72.089 1.00 89.19 67 SER A CA 1
ATOM 507 C C . SER A 1 67 ? 32.450 15.919 -73.547 1.00 89.19 67 SER A C 1
ATOM 509 O O . SER A 1 67 ? 32.631 14.733 -73.841 1.00 89.19 67 SER A O 1
ATOM 511 N N . SER A 1 68 ? 32.190 16.851 -74.471 1.00 86.81 68 SER A N 1
ATOM 512 C CA . SER A 1 68 ? 32.144 16.569 -75.911 1.00 86.81 68 SER A CA 1
ATOM 513 C C . SER A 1 68 ? 33.474 16.002 -76.429 1.00 86.81 68 SER A C 1
ATOM 515 O O . SER A 1 68 ? 34.533 16.478 -76.006 1.00 86.81 68 SER A O 1
ATOM 517 N N . PRO A 1 69 ? 33.446 15.053 -77.385 1.00 86.69 69 PRO A N 1
ATOM 518 C CA . PRO A 1 69 ? 34.634 14.617 -78.105 1.00 86.69 69 PRO A CA 1
ATOM 519 C C . PRO A 1 69 ? 35.408 15.783 -78.723 1.00 86.69 69 PRO A C 1
ATOM 521 O O . PRO A 1 69 ? 34.819 16.722 -79.266 1.00 86.69 69 PRO A O 1
ATOM 524 N N . GLN A 1 70 ? 36.737 15.712 -78.663 1.00 83.75 70 GLN A N 1
ATOM 525 C CA . GLN A 1 70 ? 37.604 16.724 -79.265 1.00 83.75 70 GLN A CA 1
ATOM 526 C C . GLN A 1 70 ? 37.518 16.671 -80.797 1.00 83.75 70 GLN A C 1
ATOM 528 O O . GLN A 1 70 ? 37.578 15.597 -81.389 1.00 83.75 70 GLN A O 1
ATOM 533 N N . GLY A 1 71 ? 37.406 17.839 -81.435 1.00 77.00 71 GLY A N 1
ATOM 534 C CA . GLY A 1 71 ? 37.426 17.987 -82.896 1.00 77.00 71 GLY A CA 1
ATOM 535 C C . GLY A 1 71 ? 36.084 17.798 -83.614 1.00 77.00 71 GLY A C 1
ATOM 536 O O . GLY A 1 71 ? 35.992 18.163 -84.783 1.00 77.00 71 GLY A O 1
ATOM 537 N N . LEU A 1 72 ? 35.037 17.299 -82.948 1.00 78.44 72 LEU A N 1
ATOM 538 C CA . LEU A 1 72 ? 33.700 17.193 -83.545 1.00 78.44 72 LEU A CA 1
ATOM 539 C C . LEU A 1 72 ? 32.877 18.470 -83.331 1.00 78.44 72 LEU A C 1
ATOM 541 O O . LEU A 1 72 ? 32.991 19.142 -82.306 1.00 78.44 72 LEU A O 1
ATOM 545 N N . THR A 1 73 ? 32.013 18.783 -84.297 1.00 68.12 73 THR A N 1
ATOM 546 C CA . THR A 1 73 ? 31.025 19.871 -84.216 1.00 68.12 73 THR A CA 1
ATOM 547 C C . THR A 1 73 ? 29.664 19.368 -84.702 1.00 68.12 73 THR A C 1
ATOM 549 O O . THR A 1 73 ? 29.596 18.489 -85.560 1.00 68.12 73 THR A O 1
ATOM 552 N N . GLY A 1 74 ? 28.576 19.888 -84.127 1.00 74.31 74 GLY A N 1
ATOM 553 C CA . GLY A 1 74 ? 27.217 19.377 -84.350 1.00 74.31 74 GLY A CA 1
ATOM 554 C C . GLY A 1 74 ? 26.780 18.295 -83.343 1.00 74.31 74 GLY A C 1
ATOM 555 O O . GLY A 1 74 ? 27.569 17.910 -82.476 1.00 74.31 74 GLY A O 1
ATOM 556 N N . PRO A 1 75 ? 25.520 17.824 -83.429 1.00 80.06 75 PRO A N 1
ATOM 557 C CA . PRO A 1 75 ? 24.872 17.016 -82.393 1.00 80.06 75 PRO A CA 1
ATOM 558 C C . PRO A 1 75 ? 25.377 15.568 -82.358 1.00 80.06 75 PRO A C 1
ATOM 560 O O . PRO A 1 75 ? 25.132 14.788 -83.281 1.00 80.06 75 PRO A O 1
ATOM 563 N N . GLN A 1 76 ? 26.041 15.188 -81.267 1.00 84.56 76 GLN A N 1
ATOM 564 C CA . GLN A 1 76 ? 26.679 13.874 -81.125 1.00 84.56 76 GLN A CA 1
ATOM 565 C C . GLN A 1 76 ? 25.723 12.801 -80.598 1.00 84.56 76 GLN A C 1
ATOM 567 O O . GLN A 1 76 ? 24.855 13.081 -79.773 1.00 84.56 76 GLN A O 1
ATOM 572 N N . THR A 1 77 ? 25.901 11.551 -81.031 1.00 88.50 77 THR A N 1
ATOM 573 C CA . THR A 1 77 ? 25.225 10.394 -80.421 1.00 88.50 77 THR A CA 1
ATOM 574 C C . THR A 1 77 ? 26.213 9.661 -79.520 1.00 88.50 77 THR A C 1
ATOM 576 O O . THR A 1 77 ? 27.361 9.442 -79.901 1.00 88.50 77 THR A O 1
ATOM 579 N N . PHE A 1 78 ? 25.778 9.275 -78.323 1.00 91.00 78 PHE A N 1
ATOM 580 C CA . PHE A 1 78 ? 26.568 8.502 -77.371 1.00 91.00 78 PHE A CA 1
ATOM 581 C C . PHE A 1 78 ? 25.866 7.193 -77.042 1.00 91.00 78 PHE A C 1
ATOM 583 O O . PHE A 1 78 ? 24.677 7.171 -76.713 1.00 91.00 78 PHE A O 1
ATOM 590 N N . ARG A 1 79 ? 26.628 6.102 -77.066 1.00 91.19 79 ARG A N 1
ATOM 591 C CA . ARG A 1 79 ? 26.222 4.816 -76.509 1.00 91.19 79 ARG A CA 1
ATOM 592 C C . ARG A 1 79 ? 26.729 4.726 -75.078 1.00 91.19 79 ARG A C 1
ATOM 594 O O . ARG A 1 79 ? 27.930 4.851 -74.846 1.00 91.19 79 ARG A O 1
ATOM 601 N N . VAL A 1 80 ? 25.821 4.476 -74.138 1.00 92.38 80 VAL A N 1
ATOM 602 C CA . VAL A 1 80 ? 26.145 4.251 -72.724 1.00 92.38 80 VAL A CA 1
ATOM 603 C C . VAL A 1 80 ? 25.814 2.808 -72.371 1.00 92.38 80 VAL A C 1
ATOM 605 O O . VAL A 1 80 ? 24.698 2.353 -72.617 1.00 92.38 80 VAL A O 1
ATOM 608 N N . THR A 1 81 ? 26.763 2.091 -71.779 1.00 91.94 81 THR A N 1
ATOM 609 C CA . THR A 1 81 ? 26.570 0.747 -71.218 1.00 91.94 81 THR A CA 1
ATOM 610 C C . THR A 1 81 ? 26.819 0.768 -69.719 1.00 91.94 81 THR A C 1
ATOM 612 O O . THR A 1 81 ? 27.712 1.477 -69.250 1.00 91.94 81 THR A O 1
ATOM 615 N N . TRP A 1 82 ? 26.074 -0.033 -68.964 1.00 93.19 82 TRP A N 1
ATOM 616 C CA . TRP A 1 82 ? 26.318 -0.243 -67.539 1.00 93.19 82 TRP A CA 1
ATOM 617 C C . TRP A 1 82 ? 26.117 -1.705 -67.171 1.00 93.19 82 TRP A C 1
ATOM 619 O O . TRP A 1 82 ? 25.194 -2.349 -67.668 1.00 93.19 82 TRP A O 1
ATOM 629 N N . GLY A 1 83 ? 26.980 -2.232 -66.309 1.00 88.06 83 GLY A N 1
ATOM 630 C CA . GLY A 1 83 ? 26.940 -3.640 -65.936 1.00 88.06 83 GLY A CA 1
ATOM 631 C C . GLY A 1 83 ? 27.505 -3.932 -64.554 1.00 88.06 83 GLY A C 1
ATOM 632 O O . GLY A 1 83 ? 28.316 -3.169 -64.024 1.00 88.06 83 GLY A O 1
ATOM 633 N N . CYS A 1 84 ? 27.052 -5.045 -63.987 1.00 85.19 84 CYS A N 1
ATOM 634 C CA . CYS A 1 84 ? 27.485 -5.606 -62.711 1.00 85.19 84 CYS A CA 1
ATOM 635 C C . CYS A 1 84 ? 27.417 -7.136 -62.808 1.00 85.19 84 CYS A C 1
ATOM 637 O O . CYS A 1 84 ? 26.547 -7.667 -63.491 1.00 85.19 84 CYS A O 1
ATOM 639 N N . ASP A 1 85 ? 28.347 -7.839 -62.160 1.00 72.94 85 ASP A N 1
ATOM 640 C CA . ASP A 1 85 ? 28.386 -9.310 -62.030 1.00 72.94 85 ASP A CA 1
ATOM 641 C C . ASP A 1 85 ? 28.286 -10.128 -63.344 1.00 72.94 85 ASP A C 1
ATOM 643 O O . ASP A 1 85 ? 28.054 -11.333 -63.318 1.00 72.94 85 ASP A O 1
ATOM 647 N N . GLY A 1 86 ? 28.514 -9.490 -64.499 1.00 72.69 86 GLY A N 1
ATOM 648 C CA . GLY A 1 86 ? 28.457 -10.090 -65.839 1.00 72.69 86 GLY A CA 1
ATOM 649 C C . GLY A 1 86 ? 27.251 -9.653 -66.680 1.00 72.69 86 GLY A C 1
ATOM 650 O O . GLY A 1 86 ? 27.327 -9.696 -67.907 1.00 72.69 86 GLY A O 1
ATOM 651 N N . GLU A 1 87 ? 26.178 -9.154 -66.065 1.00 80.81 87 GLU A N 1
ATOM 652 C CA . GLU A 1 87 ? 25.051 -8.567 -66.797 1.00 80.81 87 GLU A CA 1
ATOM 653 C C . GLU A 1 87 ? 25.405 -7.161 -67.296 1.00 80.81 87 GLU A C 1
ATOM 655 O O . GLU A 1 87 ? 26.047 -6.382 -66.591 1.00 80.81 87 GLU A O 1
ATOM 660 N N . THR A 1 88 ? 25.001 -6.821 -68.525 1.00 88.00 88 THR A N 1
ATOM 661 C CA . THR A 1 88 ? 25.266 -5.509 -69.141 1.00 88.00 88 THR A CA 1
ATOM 662 C C . THR A 1 88 ? 24.023 -4.976 -69.848 1.00 88.00 88 THR A C 1
ATOM 664 O O . THR A 1 88 ? 23.538 -5.563 -70.813 1.00 88.00 88 THR A O 1
ATOM 667 N N . SER A 1 89 ? 23.540 -3.824 -69.391 1.00 91.62 89 SER A N 1
ATOM 668 C CA . SER A 1 89 ? 22.502 -3.020 -70.038 1.00 91.62 89 SER A CA 1
ATOM 669 C C . SER A 1 89 ? 23.116 -1.932 -70.924 1.00 91.62 89 SER A C 1
ATOM 671 O O . SER A 1 89 ? 24.280 -1.556 -70.760 1.00 91.62 89 SER A O 1
ATOM 673 N N . SER A 1 90 ? 22.340 -1.398 -71.873 1.00 91.19 90 SER A N 1
ATOM 674 C CA . SER A 1 90 ? 22.786 -0.288 -72.724 1.00 91.19 90 SER A CA 1
ATOM 675 C C . SER A 1 90 ? 21.653 0.643 -73.143 1.00 91.19 90 SER A C 1
ATOM 677 O O . SER A 1 90 ? 20.503 0.222 -73.252 1.00 91.19 90 SER A O 1
ATOM 679 N N . THR A 1 91 ? 21.993 1.899 -73.430 1.00 92.12 91 THR A N 1
ATOM 680 C CA . THR A 1 91 ? 21.106 2.880 -74.062 1.00 92.12 91 THR A CA 1
ATOM 681 C C . THR A 1 91 ? 21.881 3.772 -75.037 1.00 92.12 91 THR A C 1
ATOM 683 O O . THR A 1 91 ? 23.115 3.758 -75.069 1.00 92.12 91 THR A O 1
ATOM 686 N N . ARG A 1 92 ? 21.155 4.562 -75.831 1.00 91.38 92 ARG A N 1
ATOM 687 C CA . ARG A 1 92 ? 21.711 5.636 -76.663 1.00 91.38 92 ARG A CA 1
ATOM 688 C C . ARG A 1 92 ? 21.118 6.973 -76.226 1.00 91.38 92 ARG A C 1
ATOM 690 O O . ARG A 1 92 ? 19.917 7.055 -75.982 1.00 91.38 92 ARG A O 1
ATOM 697 N N . VAL A 1 93 ? 21.934 8.020 -76.193 1.00 90.94 93 VAL A N 1
ATOM 698 C CA . VAL A 1 93 ? 21.489 9.415 -76.035 1.00 90.94 93 VAL A CA 1
ATOM 699 C C . VAL A 1 93 ? 22.027 10.252 -77.194 1.00 90.94 93 VAL A C 1
ATOM 701 O O . VAL A 1 93 ? 23.132 9.998 -77.669 1.00 90.94 93 VAL A O 1
ATOM 704 N N . LYS A 1 94 ? 21.254 11.230 -77.679 1.00 88.75 94 LYS A N 1
ATOM 705 C CA . LYS A 1 94 ? 21.662 12.126 -78.774 1.00 88.75 94 LYS A CA 1
ATOM 706 C C . LYS A 1 94 ? 21.586 13.579 -78.318 1.00 88.75 94 LYS A C 1
ATOM 708 O O . LYS A 1 94 ? 20.558 14.002 -77.807 1.00 88.75 94 LYS A O 1
ATOM 713 N N . ASP A 1 95 ? 22.694 14.287 -78.499 1.00 86.12 95 ASP A N 1
ATOM 714 C CA . ASP A 1 95 ? 22.971 15.666 -78.084 1.00 86.12 95 ASP A CA 1
ATOM 715 C C . ASP A 1 95 ? 22.729 15.970 -76.592 1.00 86.12 95 ASP A C 1
ATOM 717 O O . ASP A 1 95 ? 22.449 17.098 -76.191 1.00 86.12 95 ASP A O 1
ATOM 721 N N . VAL A 1 96 ? 22.870 14.944 -75.743 1.00 87.50 96 VAL A N 1
ATOM 722 C CA . VAL A 1 96 ? 22.825 15.068 -74.282 1.00 87.50 96 VAL A CA 1
ATOM 723 C C . VAL A 1 96 ? 24.109 14.492 -73.690 1.00 87.50 96 VAL A C 1
ATOM 725 O O . VAL A 1 96 ? 24.461 13.338 -73.926 1.00 87.50 96 VAL A O 1
ATOM 728 N N . TYR A 1 97 ? 24.797 15.318 -72.904 1.00 90.19 97 TYR A N 1
ATOM 729 C CA . TYR A 1 97 ? 26.124 15.063 -72.322 1.00 90.19 97 TYR A CA 1
ATOM 730 C C . TYR A 1 97 ? 26.044 14.572 -70.863 1.00 90.19 97 TYR A C 1
ATOM 732 O O . TYR A 1 97 ? 26.989 14.690 -70.082 1.00 90.19 97 TYR A O 1
ATOM 740 N N . HIS A 1 98 ? 24.868 14.075 -70.475 1.00 89.75 98 HIS A N 1
ATOM 741 C CA . HIS A 1 98 ? 24.570 13.515 -69.164 1.00 89.75 98 HIS A CA 1
ATOM 742 C C . HIS A 1 98 ? 23.478 12.443 -69.269 1.00 89.75 98 HIS A C 1
ATOM 744 O O . HIS A 1 98 ? 22.668 12.452 -70.195 1.00 89.75 98 HIS A O 1
ATOM 750 N N . LEU A 1 99 ? 23.433 11.523 -68.307 1.00 91.50 99 LEU A N 1
ATOM 751 C CA . LEU A 1 99 ? 22.398 10.492 -68.222 1.00 91.50 99 LEU A CA 1
ATOM 752 C C . LEU A 1 99 ? 22.145 10.114 -66.761 1.00 91.50 99 LEU A C 1
ATOM 754 O O . LEU A 1 99 ? 23.088 9.791 -66.039 1.00 91.50 99 LEU A O 1
ATOM 758 N N . LYS A 1 100 ? 20.871 10.084 -66.350 1.00 91.19 100 LYS A N 1
ATOM 759 C CA . LYS A 1 100 ? 20.454 9.380 -65.132 1.00 91.19 100 LYS A CA 1
ATOM 760 C C . LYS A 1 100 ? 20.092 7.937 -65.482 1.00 91.19 100 LYS A C 1
ATOM 762 O O . LYS A 1 100 ? 19.154 7.701 -66.238 1.00 91.19 100 LYS A O 1
ATOM 767 N N . ILE A 1 101 ? 20.805 6.986 -64.893 1.00 90.62 101 ILE A N 1
ATOM 768 C CA . ILE A 1 101 ? 20.498 5.552 -64.925 1.00 90.62 101 ILE A CA 1
ATOM 769 C C . ILE A 1 101 ? 19.815 5.221 -63.596 1.00 90.62 101 ILE A C 1
ATOM 771 O O . ILE A 1 101 ? 20.323 5.616 -62.553 1.00 90.62 101 ILE A O 1
ATOM 775 N N . SER A 1 102 ? 18.663 4.547 -63.620 1.00 88.44 102 SER A N 1
ATOM 776 C CA . SER A 1 102 ? 17.898 4.143 -62.422 1.00 88.44 102 SER A CA 1
ATOM 777 C C . SER A 1 102 ? 17.656 2.629 -62.412 1.00 88.44 102 SER A C 1
ATOM 779 O O . SER A 1 102 ? 18.007 1.951 -63.378 1.00 88.44 102 SER A O 1
ATOM 781 N N . SER A 1 103 ? 17.052 2.114 -61.336 1.00 83.62 103 SER A N 1
ATOM 782 C CA . SER A 1 103 ? 16.801 0.678 -61.117 1.00 83.62 103 SER A CA 1
ATOM 783 C C . SER A 1 103 ? 18.079 -0.169 -61.000 1.00 83.62 103 SER A C 1
ATOM 785 O O . SER A 1 103 ? 18.107 -1.334 -61.391 1.00 83.62 103 SER A O 1
ATOM 787 N N . LEU A 1 104 ? 19.139 0.416 -60.437 1.00 85.88 104 LEU A N 1
ATOM 788 C CA . LEU A 1 104 ? 20.347 -0.288 -60.012 1.00 85.88 104 LEU A CA 1
ATOM 789 C C . LEU A 1 104 ? 20.110 -1.008 -58.672 1.00 85.88 104 LEU A C 1
ATOM 791 O O . LEU A 1 104 ? 19.332 -0.551 -57.838 1.00 85.88 104 LEU A O 1
ATOM 795 N N . GLN A 1 105 ? 20.809 -2.121 -58.449 1.00 80.81 105 GLN A N 1
ATOM 796 C CA . GLN A 1 105 ? 20.814 -2.822 -57.156 1.00 80.81 105 GLN A CA 1
ATOM 797 C C . GLN A 1 105 ? 21.744 -2.117 -56.145 1.00 80.81 105 GLN A C 1
ATOM 799 O O . GLN A 1 105 ? 22.903 -1.892 -56.505 1.00 80.81 105 GLN A O 1
ATOM 804 N N . PRO A 1 106 ? 21.304 -1.823 -54.903 1.00 81.00 106 PRO A N 1
ATOM 805 C CA . PRO A 1 106 ? 22.124 -1.141 -53.898 1.00 81.00 106 PRO A CA 1
ATOM 806 C C . PRO A 1 106 ? 23.382 -1.915 -53.473 1.00 81.00 106 PRO A C 1
ATOM 808 O O . PRO A 1 106 ? 23.486 -3.125 -53.651 1.00 81.00 106 PRO A O 1
ATOM 811 N N . GLY A 1 107 ? 24.374 -1.209 -52.915 1.00 76.31 107 GLY A N 1
ATOM 812 C CA . GLY A 1 107 ? 25.651 -1.787 -52.451 1.00 76.31 107 GLY A CA 1
ATOM 813 C C . GLY A 1 107 ? 26.584 -2.412 -53.512 1.00 76.31 107 GLY A C 1
ATOM 814 O O . GLY A 1 107 ? 27.761 -2.640 -53.217 1.00 76.31 107 GLY A O 1
ATOM 815 N N . LYS A 1 108 ? 26.114 -2.670 -54.740 1.00 81.50 108 LYS A N 1
ATOM 816 C CA . LYS A 1 108 ? 26.868 -3.343 -55.810 1.00 81.50 108 LYS A CA 1
ATOM 817 C C . LYS A 1 108 ? 27.811 -2.420 -56.593 1.00 81.50 108 LYS A C 1
ATOM 819 O O . LYS A 1 108 ? 27.639 -1.203 -56.630 1.00 81.50 108 LYS A O 1
ATOM 824 N N . LYS A 1 109 ? 28.829 -3.010 -57.238 1.00 85.69 109 LYS A N 1
ATOM 825 C CA . LYS A 1 109 ? 29.839 -2.302 -58.048 1.00 85.69 109 LYS A CA 1
ATOM 826 C C . LYS A 1 109 ? 29.466 -2.320 -59.531 1.00 85.69 109 LYS A C 1
ATOM 828 O O . LYS A 1 109 ? 29.750 -3.290 -60.227 1.00 85.69 109 LYS A O 1
ATOM 833 N N . TYR A 1 110 ? 28.960 -1.201 -60.034 1.00 87.81 110 TYR A N 1
ATOM 834 C CA . TYR A 1 110 ? 28.684 -1.039 -61.457 1.00 87.81 110 TYR A CA 1
ATOM 835 C C . TYR A 1 110 ? 29.887 -0.451 -62.200 1.00 87.81 110 TYR A C 1
ATOM 837 O O . TYR A 1 110 ? 30.525 0.506 -61.746 1.00 87.81 110 TYR A O 1
ATOM 845 N N . GLN A 1 111 ? 30.173 -1.009 -63.375 1.00 91.19 111 GLN A N 1
ATOM 846 C CA . GLN A 1 111 ? 31.029 -0.388 -64.381 1.00 91.19 111 GLN A CA 1
ATOM 847 C C . GLN A 1 111 ? 30.146 0.314 -65.414 1.00 91.19 111 GLN A C 1
ATOM 849 O O . GLN A 1 111 ? 29.226 -0.289 -65.964 1.00 91.19 111 GLN A O 1
ATOM 854 N N . PHE A 1 112 ? 30.449 1.581 -65.679 1.00 92.50 112 PHE A N 1
ATOM 855 C CA . PHE A 1 112 ? 29.774 2.429 -66.658 1.00 92.50 112 PHE A CA 1
ATOM 856 C C . PHE A 1 112 ? 30.755 2.766 -67.771 1.00 92.50 112 PHE A C 1
ATOM 858 O O . PHE A 1 112 ? 31.886 3.161 -67.482 1.00 92.50 112 PHE A O 1
ATOM 865 N N . SER A 1 113 ? 30.328 2.651 -69.024 1.00 91.38 113 SER A N 1
ATOM 866 C CA . SER A 1 113 ? 31.165 2.964 -70.182 1.00 91.38 113 SER A CA 1
ATOM 867 C C . SER A 1 113 ? 30.401 3.793 -71.208 1.00 91.38 113 SER A C 1
ATOM 869 O O . SER A 1 113 ? 29.217 3.557 -71.444 1.00 91.38 113 SER A O 1
ATOM 871 N N . VAL A 1 114 ? 31.082 4.763 -71.821 1.00 92.62 114 VAL A N 1
ATOM 872 C CA . VAL A 1 114 ? 30.519 5.654 -72.845 1.00 92.62 114 VAL A CA 1
ATOM 873 C C . VAL A 1 114 ? 31.421 5.661 -74.076 1.00 92.62 114 VAL A C 1
ATOM 875 O O . VAL A 1 114 ? 32.643 5.776 -73.956 1.00 92.62 114 VAL A O 1
ATOM 878 N N . ALA A 1 115 ? 30.815 5.564 -75.256 1.00 91.88 115 ALA A N 1
ATOM 879 C CA . ALA A 1 115 ? 31.471 5.751 -76.546 1.00 91.88 115 ALA A CA 1
ATOM 880 C C . ALA A 1 115 ? 30.650 6.704 -77.429 1.00 91.88 115 ALA A C 1
ATOM 882 O O . ALA A 1 115 ? 29.417 6.690 -77.395 1.00 91.88 115 ALA A O 1
ATOM 883 N N . THR A 1 116 ? 31.332 7.518 -78.233 1.00 89.56 116 THR A N 1
ATOM 884 C CA . THR A 1 116 ? 30.720 8.284 -79.329 1.00 89.56 116 THR A CA 1
ATOM 885 C C . THR A 1 116 ? 30.280 7.302 -80.407 1.00 89.56 116 THR A C 1
ATOM 887 O O . THR A 1 116 ? 31.044 6.400 -80.748 1.00 89.56 116 THR A O 1
ATOM 890 N N . GLU A 1 117 ? 29.078 7.462 -80.949 1.00 89.50 117 GLU A N 1
ATOM 891 C CA . GLU A 1 117 ? 28.519 6.598 -81.988 1.00 89.50 117 GLU A CA 1
ATOM 892 C C . GLU A 1 117 ? 28.196 7.417 -83.246 1.00 89.50 117 GLU A C 1
ATOM 894 O O . GLU A 1 117 ? 27.487 8.423 -83.180 1.00 89.50 117 GLU A O 1
ATOM 899 N N . GLY A 1 118 ? 28.753 7.002 -84.385 1.00 82.44 118 GLY A N 1
ATOM 900 C CA . GLY A 1 118 ? 28.558 7.650 -85.683 1.00 82.44 118 GLY A CA 1
ATOM 901 C C . GLY A 1 118 ? 27.211 7.311 -86.322 1.00 82.44 118 GLY A C 1
ATOM 902 O O . GLY A 1 118 ? 26.515 6.386 -85.899 1.00 82.44 118 GLY A O 1
ATOM 903 N N . GLU A 1 119 ? 26.849 8.032 -87.386 1.00 76.81 119 GLU A N 1
ATOM 904 C CA . GLU A 1 119 ? 25.599 7.783 -88.125 1.00 76.81 119 GLU A CA 1
ATOM 905 C C . GLU A 1 119 ? 25.583 6.418 -88.839 1.00 76.81 119 GLU A C 1
ATOM 907 O O . GLU A 1 119 ? 24.515 5.859 -89.079 1.00 76.81 119 GLU A O 1
ATOM 912 N N . ASP A 1 120 ? 26.759 5.837 -89.101 1.00 75.44 120 ASP A N 1
ATOM 913 C CA . ASP A 1 120 ? 26.935 4.474 -89.614 1.00 75.44 120 ASP A CA 1
ATOM 914 C C . ASP A 1 120 ? 26.950 3.389 -88.513 1.00 75.44 120 ASP A C 1
ATOM 916 O O . ASP A 1 120 ? 27.077 2.199 -88.804 1.00 75.44 120 ASP A O 1
ATOM 920 N N . GLY A 1 121 ? 26.818 3.783 -87.242 1.00 76.00 121 GLY A N 1
ATOM 921 C CA . GLY A 1 121 ? 26.841 2.889 -86.086 1.00 76.00 121 GLY A CA 1
ATOM 922 C C . GLY A 1 121 ? 28.234 2.466 -85.607 1.00 76.00 121 GLY A C 1
ATOM 923 O O . GLY A 1 121 ? 28.311 1.681 -84.657 1.00 76.00 121 GLY A O 1
ATOM 924 N N . ARG A 1 122 ? 29.332 2.973 -86.196 1.00 83.25 122 ARG A N 1
ATOM 925 C CA . ARG A 1 122 ? 30.677 2.799 -85.616 1.00 83.25 122 ARG A CA 1
ATOM 926 C C . ARG A 1 122 ? 30.767 3.488 -84.261 1.00 83.25 122 ARG A C 1
ATOM 928 O O . ARG A 1 122 ? 30.088 4.479 -84.007 1.00 83.25 122 ARG A O 1
ATOM 935 N N . GLN A 1 123 ? 31.640 2.975 -83.399 1.00 87.31 123 GLN A N 1
ATOM 936 C CA . GLN A 1 123 ? 31.837 3.472 -82.038 1.00 87.31 123 GLN A CA 1
ATOM 937 C C . GLN A 1 123 ? 33.294 3.883 -81.815 1.00 87.31 123 GLN A C 1
ATOM 939 O O . GLN A 1 123 ? 34.213 3.247 -82.334 1.00 87.31 123 GLN A O 1
ATOM 944 N N . SER A 1 124 ? 33.502 4.941 -81.030 1.00 88.94 124 SER A N 1
ATOM 945 C CA . SER A 1 124 ? 34.823 5.333 -80.533 1.00 88.94 124 SER A CA 1
ATOM 946 C C . SER A 1 124 ? 35.416 4.266 -79.605 1.00 88.94 124 SER A C 1
ATOM 948 O O . SER A 1 124 ? 34.736 3.332 -79.173 1.00 88.94 124 SER A O 1
ATOM 950 N N . ARG A 1 125 ? 36.668 4.464 -79.162 1.00 89.88 125 ARG A N 1
ATOM 951 C CA . ARG A 1 125 ? 37.128 3.787 -77.937 1.00 89.88 125 ARG A CA 1
ATOM 952 C C . ARG A 1 125 ? 36.196 4.140 -76.769 1.00 89.88 125 ARG A C 1
ATOM 954 O O . ARG A 1 125 ? 35.720 5.274 -76.680 1.00 89.88 125 ARG A O 1
ATOM 961 N N . TRP A 1 126 ? 35.977 3.190 -75.868 1.00 89.88 126 TRP A N 1
ATOM 962 C CA . TRP A 1 126 ? 35.155 3.386 -74.676 1.00 89.88 126 TRP A CA 1
ATOM 963 C C . TRP A 1 126 ? 35.931 4.138 -73.589 1.00 89.88 126 TRP A C 1
ATOM 965 O O . TRP A 1 126 ? 37.035 3.737 -73.215 1.00 89.88 126 TRP A O 1
ATOM 975 N N . VAL A 1 127 ? 35.331 5.189 -73.034 1.00 92.12 127 VAL A N 1
ATOM 976 C CA . VAL A 1 127 ? 35.694 5.728 -71.713 1.00 92.12 127 VAL A CA 1
ATOM 977 C C . VAL A 1 127 ? 34.953 4.899 -70.667 1.00 92.12 127 VAL A C 1
ATOM 979 O O . VAL A 1 127 ? 33.832 4.470 -70.930 1.00 92.12 127 VAL A O 1
ATOM 982 N N . SER A 1 128 ? 35.556 4.615 -69.509 1.00 91.00 128 SER A N 1
ATOM 983 C CA . SER A 1 128 ? 34.918 3.807 -68.457 1.00 91.00 128 SER A CA 1
ATOM 984 C C . SER A 1 128 ? 35.190 4.339 -67.054 1.00 91.00 128 SER A C 1
ATOM 986 O O . SER A 1 128 ? 36.310 4.736 -66.747 1.00 91.00 128 SER A O 1
ATOM 988 N N . ALA A 1 129 ? 34.179 4.260 -66.192 1.00 89.12 129 ALA A N 1
ATOM 989 C CA . ALA A 1 129 ? 34.256 4.519 -64.760 1.00 89.12 129 ALA A CA 1
ATOM 990 C C . ALA A 1 129 ? 33.676 3.329 -63.974 1.00 89.12 129 ALA A C 1
ATOM 992 O O . ALA A 1 129 ? 32.889 2.539 -64.493 1.00 89.12 129 ALA A O 1
ATOM 993 N N . SER A 1 130 ? 34.061 3.181 -62.708 1.00 89.31 130 SER A N 1
ATOM 994 C CA . SER A 1 130 ? 33.489 2.186 -61.793 1.00 89.31 130 SER A CA 1
ATOM 995 C C . SER A 1 130 ? 33.101 2.856 -60.488 1.00 89.31 130 SER A C 1
ATOM 997 O O . SER A 1 130 ? 33.936 3.505 -59.863 1.00 89.31 130 SER A O 1
ATOM 999 N N . VAL A 1 131 ? 31.861 2.659 -60.051 1.00 84.94 131 VAL A N 1
ATOM 1000 C CA . VAL A 1 131 ? 31.355 3.186 -58.781 1.00 84.94 131 VAL A CA 1
ATOM 1001 C C . VAL A 1 131 ? 30.472 2.139 -58.108 1.00 84.94 131 VAL A C 1
ATOM 1003 O O . VAL A 1 131 ? 29.875 1.289 -58.766 1.00 84.94 131 VAL A O 1
ATOM 1006 N N . PHE A 1 132 ? 30.438 2.159 -56.779 1.00 82.31 132 PHE A N 1
ATOM 1007 C CA . PHE A 1 132 ? 29.499 1.347 -56.014 1.00 82.31 132 PHE A CA 1
ATOM 1008 C C . PHE A 1 132 ? 28.266 2.195 -55.725 1.00 82.31 132 PHE A C 1
ATOM 1010 O O . PHE A 1 132 ? 28.427 3.319 -55.258 1.00 82.31 132 PHE A O 1
ATOM 1017 N N . THR A 1 133 ? 27.065 1.674 -55.959 1.00 83.94 133 THR A N 1
ATOM 1018 C CA . THR A 1 133 ? 25.823 2.281 -55.448 1.00 83.94 133 THR A CA 1
ATOM 1019 C C . THR A 1 133 ? 25.883 2.416 -53.926 1.00 83.94 133 THR A C 1
ATOM 1021 O O . THR A 1 133 ? 26.542 1.614 -53.257 1.00 83.94 133 THR A O 1
ATOM 1024 N N . VAL A 1 134 ? 25.187 3.409 -53.366 1.00 83.19 134 VAL A N 1
ATOM 1025 C CA . VAL A 1 134 ? 25.157 3.618 -51.909 1.00 83.19 134 VAL A CA 1
ATOM 1026 C C . VAL A 1 134 ? 24.590 2.366 -51.217 1.00 83.19 134 VAL A C 1
ATOM 1028 O O . VAL A 1 134 ? 23.698 1.703 -51.752 1.00 83.19 134 VAL A O 1
ATOM 1031 N N . LEU A 1 135 ? 25.134 2.006 -50.049 1.00 83.69 135 LEU A N 1
ATOM 1032 C CA . LEU A 1 135 ? 24.618 0.896 -49.246 1.00 83.69 135 LEU A CA 1
ATOM 1033 C C . LEU A 1 135 ? 23.443 1.394 -48.382 1.00 83.69 135 LEU A C 1
ATOM 1035 O O . LEU A 1 135 ? 23.620 2.383 -47.662 1.00 83.69 135 LEU A O 1
ATOM 1039 N N . PRO A 1 136 ? 22.265 0.748 -48.430 1.00 84.44 136 PRO A N 1
ATOM 1040 C CA . PRO A 1 136 ? 21.106 1.176 -47.667 1.00 84.44 136 PRO A CA 1
ATOM 1041 C C . PRO A 1 136 ? 21.322 0.886 -46.180 1.00 84.44 136 PRO A C 1
ATOM 1043 O O . PRO A 1 136 ? 21.815 -0.178 -45.787 1.00 84.44 136 PRO A O 1
ATOM 1046 N N . ALA A 1 137 ? 20.976 1.870 -45.356 1.00 87.56 137 ALA A N 1
ATOM 1047 C CA . ALA A 1 137 ? 20.967 1.724 -43.910 1.00 87.56 137 ALA A CA 1
ATOM 1048 C C . ALA A 1 137 ? 19.714 0.950 -43.455 1.00 87.56 137 ALA A C 1
ATOM 1050 O O . ALA A 1 137 ? 18.738 0.895 -44.212 1.00 87.56 137 ALA A O 1
ATOM 1051 N N . PRO A 1 138 ? 19.719 0.355 -42.250 1.00 88.00 138 PRO A N 1
ATOM 1052 C CA . PRO A 1 138 ? 18.513 -0.214 -41.655 1.00 88.00 138 PRO A CA 1
ATOM 1053 C C . PRO A 1 138 ? 17.436 0.860 -41.486 1.00 88.00 138 PRO A C 1
ATOM 1055 O O . PRO A 1 138 ? 17.757 1.995 -41.142 1.00 88.00 138 PRO A O 1
ATOM 1058 N N . ASP A 1 139 ? 16.172 0.512 -41.714 1.00 86.62 139 ASP A N 1
ATOM 1059 C CA . ASP A 1 139 ? 15.046 1.427 -41.481 1.00 86.62 139 ASP A CA 1
ATOM 1060 C C . ASP A 1 139 ? 14.389 1.145 -40.119 1.00 86.62 139 ASP A C 1
ATOM 1062 O O . ASP A 1 139 ? 14.492 0.036 -39.602 1.00 86.62 139 ASP A O 1
ATOM 1066 N N . GLN A 1 140 ? 13.707 2.140 -39.543 1.00 86.69 140 GLN A N 1
ATOM 1067 C CA . GLN A 1 140 ? 12.927 2.017 -38.300 1.00 86.69 140 GLN A CA 1
ATOM 1068 C C . GLN A 1 140 ? 13.688 1.333 -37.146 1.00 86.69 140 GLN A C 1
ATOM 1070 O O . GLN A 1 140 ? 13.232 0.337 -36.597 1.00 86.69 140 GLN A O 1
ATOM 1075 N N . LEU A 1 141 ? 14.844 1.884 -36.754 1.00 92.62 141 LEU A N 1
ATOM 1076 C CA . LEU A 1 141 ? 15.544 1.464 -35.535 1.00 92.62 141 LEU A CA 1
ATOM 1077 C C . LEU A 1 141 ? 14.691 1.784 -34.293 1.00 92.62 141 LEU A C 1
ATOM 1079 O O . LEU A 1 141 ? 14.589 2.946 -33.887 1.00 92.62 141 LEU A O 1
ATOM 1083 N N . THR A 1 142 ? 14.101 0.758 -33.684 1.00 92.69 142 THR A N 1
ATOM 1084 C CA . THR A 1 142 ? 13.245 0.853 -32.495 1.00 92.69 142 THR A CA 1
ATOM 1085 C C . THR A 1 142 ? 13.899 0.245 -31.257 1.00 92.69 142 THR A C 1
ATOM 1087 O O . THR A 1 142 ? 14.869 -0.509 -31.331 1.00 92.69 142 THR A O 1
ATOM 1090 N N . VAL A 1 143 ? 13.370 0.620 -30.092 1.00 94.25 143 VAL A N 1
ATOM 1091 C CA . VAL A 1 143 ? 13.739 0.064 -28.787 1.00 94.25 143 VAL A CA 1
ATOM 1092 C C . VAL A 1 143 ? 12.537 -0.732 -28.292 1.00 94.25 143 VAL A C 1
ATOM 1094 O O . VAL A 1 143 ? 11.483 -0.151 -28.039 1.00 94.25 143 VAL A O 1
ATOM 1097 N N . ASP A 1 144 ? 12.684 -2.051 -28.211 1.00 91.94 144 ASP A N 1
ATOM 1098 C CA . ASP A 1 144 ? 11.571 -2.987 -28.011 1.00 91.94 144 ASP A CA 1
ATOM 1099 C C . ASP A 1 144 ? 11.306 -3.231 -26.517 1.00 91.94 144 ASP A C 1
ATOM 1101 O O . ASP A 1 144 ? 10.158 -3.306 -26.077 1.00 91.94 144 ASP A O 1
ATOM 1105 N N . SER A 1 145 ? 12.379 -3.317 -25.725 1.00 89.69 145 SER A N 1
ATOM 1106 C CA . SER A 1 145 ? 12.342 -3.372 -24.261 1.00 89.69 145 SER A CA 1
ATOM 1107 C C . SER A 1 145 ? 13.563 -2.677 -23.664 1.00 89.69 145 SER A C 1
ATOM 1109 O O . SER A 1 145 ? 14.626 -2.609 -24.286 1.00 89.69 145 SER A O 1
ATOM 1111 N N . VAL A 1 146 ? 13.422 -2.170 -22.440 1.00 90.88 146 VAL A N 1
ATOM 1112 C CA . VAL A 1 146 ? 14.534 -1.624 -21.657 1.00 90.88 146 VAL A CA 1
ATOM 1113 C C . VAL A 1 146 ? 14.386 -2.083 -20.215 1.00 90.88 146 VAL A C 1
ATOM 1115 O O . VAL A 1 146 ? 13.375 -1.804 -19.572 1.00 90.88 146 VAL A O 1
ATOM 1118 N N . ASP A 1 147 ? 15.418 -2.754 -19.721 1.00 88.00 147 ASP A N 1
ATOM 1119 C CA . ASP A 1 147 ? 15.500 -3.301 -18.374 1.00 88.00 147 ASP A CA 1
ATOM 1120 C C . ASP A 1 147 ? 16.512 -2.490 -17.542 1.00 88.00 147 ASP A C 1
ATOM 1122 O O . ASP A 1 147 ? 16.838 -1.337 -17.849 1.00 88.00 147 ASP A O 1
ATOM 1126 N N . THR A 1 148 ? 17.017 -3.079 -16.461 1.00 85.12 148 THR A N 1
ATOM 1127 C CA . THR A 1 148 ? 18.023 -2.470 -15.580 1.00 85.12 148 THR A CA 1
ATOM 1128 C C . THR A 1 148 ? 19.443 -2.596 -16.134 1.00 85.12 148 THR A C 1
ATOM 1130 O O . THR A 1 148 ? 20.202 -1.631 -16.078 1.00 85.12 148 THR A O 1
ATOM 1133 N N . THR A 1 149 ? 19.791 -3.757 -16.700 1.00 88.00 149 THR A N 1
ATOM 1134 C CA . THR A 1 149 ? 21.122 -4.065 -17.263 1.00 88.00 149 THR A CA 1
ATOM 1135 C C . THR A 1 149 ? 21.086 -4.538 -18.722 1.00 88.00 149 THR A C 1
ATOM 1137 O O . THR A 1 149 ? 22.130 -4.851 -19.298 1.00 88.00 149 THR A O 1
ATOM 1140 N N . SER A 1 150 ? 19.907 -4.554 -19.348 1.00 90.81 150 SER A N 1
ATOM 1141 C CA . SER A 1 150 ? 19.704 -4.957 -20.743 1.00 90.81 150 SER A CA 1
ATOM 1142 C C . SER A 1 150 ? 18.737 -4.037 -21.486 1.00 90.81 150 SER A C 1
ATOM 1144 O O . SER A 1 150 ? 17.970 -3.285 -20.883 1.00 90.81 150 SER A O 1
ATOM 1146 N N . ALA A 1 151 ? 18.790 -4.080 -22.817 1.00 93.94 151 ALA A N 1
ATOM 1147 C CA . ALA A 1 151 ? 17.786 -3.474 -23.687 1.00 93.94 151 ALA A CA 1
ATOM 1148 C C . ALA A 1 151 ? 17.705 -4.228 -25.020 1.00 93.94 151 ALA A C 1
ATOM 1150 O O . ALA A 1 151 ? 18.738 -4.566 -25.601 1.00 93.94 151 ALA A O 1
ATOM 1151 N N . ALA A 1 152 ? 16.497 -4.470 -25.522 1.00 94.81 152 ALA A N 1
ATOM 1152 C CA . ALA A 1 152 ? 16.274 -5.029 -26.851 1.00 94.81 152 ALA A CA 1
ATOM 1153 C C . ALA A 1 152 ? 16.055 -3.907 -27.874 1.00 94.81 152 ALA A C 1
ATOM 1155 O O . ALA A 1 152 ? 15.312 -2.957 -27.620 1.00 94.81 152 ALA A O 1
ATOM 1156 N N . VAL A 1 153 ? 16.708 -4.023 -29.029 1.00 95.69 153 VAL A N 1
ATOM 1157 C CA . VAL A 1 153 ? 16.540 -3.116 -30.171 1.00 95.69 153 VAL A CA 1
ATOM 1158 C C . VAL A 1 153 ? 16.356 -3.914 -31.459 1.00 95.69 153 VAL A C 1
ATOM 1160 O O . VAL A 1 153 ? 17.015 -4.941 -31.657 1.00 95.69 153 VAL A O 1
ATOM 1163 N N . SER A 1 154 ? 15.502 -3.414 -32.350 1.00 95.06 154 SER A N 1
ATOM 1164 C CA . SER A 1 154 ? 15.195 -4.022 -33.648 1.00 95.06 154 SER A CA 1
ATOM 1165 C C . SER A 1 154 ? 15.158 -2.988 -34.773 1.00 95.06 154 SER A C 1
ATOM 1167 O O . SER A 1 154 ? 15.141 -1.781 -34.531 1.00 95.06 154 SER A O 1
ATOM 1169 N N . TRP A 1 155 ? 15.238 -3.460 -36.016 1.00 94.94 155 TRP A N 1
ATOM 1170 C CA . TRP A 1 155 ? 15.218 -2.635 -37.223 1.00 94.94 155 TRP A CA 1
ATOM 1171 C C . TRP A 1 155 ? 14.689 -3.431 -38.417 1.00 94.94 155 TRP A C 1
ATOM 1173 O O . TRP A 1 155 ? 14.827 -4.651 -38.489 1.00 94.94 155 TRP A O 1
ATOM 1183 N N . ASN A 1 156 ? 14.137 -2.742 -39.411 1.00 89.62 156 ASN A N 1
ATOM 1184 C CA . ASN A 1 156 ? 13.749 -3.359 -40.674 1.00 89.62 156 ASN A CA 1
ATOM 1185 C C . ASN A 1 156 ? 14.980 -3.670 -41.540 1.00 89.62 156 ASN A C 1
ATOM 1187 O O . ASN A 1 156 ? 15.963 -2.919 -41.564 1.00 89.62 156 ASN A O 1
ATOM 1191 N N . GLN A 1 157 ? 14.904 -4.758 -42.312 1.00 84.50 157 GLN A N 1
ATOM 1192 C CA . GLN A 1 157 ? 15.919 -5.088 -43.312 1.00 84.50 157 GLN A CA 1
ATOM 1193 C C . GLN A 1 157 ? 16.028 -3.952 -44.357 1.00 84.50 157 GLN A C 1
ATOM 1195 O O . GLN A 1 157 ? 15.003 -3.515 -44.887 1.00 84.50 157 GLN A O 1
ATOM 1200 N N . PRO A 1 158 ? 17.244 -3.495 -44.710 1.00 82.19 158 PRO A N 1
ATOM 1201 C CA . PRO A 1 158 ? 17.431 -2.527 -45.785 1.00 82.19 158 PRO A CA 1
ATOM 1202 C C . PRO A 1 158 ? 16.939 -3.077 -47.143 1.00 82.19 158 PRO A C 1
ATOM 1204 O O . PRO A 1 158 ? 17.234 -4.232 -47.476 1.00 82.19 158 PRO A O 1
ATOM 1207 N N . PRO A 1 159 ? 16.239 -2.274 -47.967 1.00 77.25 159 PRO A N 1
ATOM 1208 C CA . PRO A 1 159 ? 15.675 -2.741 -49.232 1.00 77.25 159 PRO A CA 1
ATOM 1209 C C . PRO A 1 159 ? 16.757 -3.087 -50.265 1.00 77.25 159 PRO A C 1
ATOM 1211 O O . PRO A 1 159 ? 17.706 -2.328 -50.468 1.00 77.25 159 PRO A O 1
ATOM 1214 N N . GLY A 1 160 ? 16.577 -4.208 -50.972 1.00 72.75 160 GLY A N 1
ATOM 1215 C CA . GLY A 1 160 ? 17.431 -4.619 -52.092 1.00 72.75 160 GLY A CA 1
ATOM 1216 C C . GLY A 1 160 ? 18.712 -5.368 -51.710 1.00 72.75 160 GLY A C 1
ATOM 1217 O O . GLY A 1 160 ? 19.579 -5.533 -52.567 1.00 72.75 160 GLY A O 1
ATOM 1218 N N . LEU A 1 161 ? 18.842 -5.823 -50.457 1.00 75.56 161 LEU A N 1
ATOM 1219 C CA . LEU A 1 161 ? 19.973 -6.637 -49.979 1.00 75.56 161 LEU A CA 1
ATOM 1220 C C . LEU A 1 161 ? 19.677 -8.148 -49.906 1.00 75.56 161 LEU A C 1
ATOM 1222 O O . LEU A 1 161 ? 20.515 -8.919 -49.439 1.00 75.56 161 LEU A O 1
ATOM 1226 N N . ASP A 1 162 ? 18.521 -8.587 -50.407 1.00 68.38 162 ASP A N 1
ATOM 1227 C CA . ASP A 1 162 ? 17.967 -9.948 -50.255 1.00 68.38 162 ASP A CA 1
ATOM 1228 C C . ASP A 1 162 ? 18.836 -11.069 -50.859 1.00 68.38 162 ASP A C 1
ATOM 1230 O O . ASP A 1 162 ? 18.640 -12.249 -50.578 1.00 68.38 162 ASP A O 1
ATOM 1234 N N . GLN A 1 163 ? 19.795 -10.703 -51.716 1.00 68.81 163 GLN A N 1
ATOM 1235 C CA . GLN A 1 163 ? 20.724 -11.610 -52.402 1.00 68.81 163 GLN A CA 1
ATOM 1236 C C . GLN A 1 163 ? 22.199 -11.334 -52.055 1.00 68.81 163 GLN A C 1
ATOM 1238 O O . GLN A 1 163 ? 23.095 -11.947 -52.633 1.00 68.81 163 GLN A O 1
ATOM 1243 N N . THR A 1 164 ? 22.477 -10.403 -51.137 1.00 73.50 164 THR A N 1
ATOM 1244 C CA . THR A 1 164 ? 23.839 -10.005 -50.750 1.00 73.50 164 THR A CA 1
ATOM 1245 C C . THR A 1 164 ? 24.129 -10.405 -49.311 1.00 73.50 164 THR A C 1
ATOM 1247 O O . THR A 1 164 ? 23.384 -10.021 -48.411 1.00 73.50 164 THR A O 1
ATOM 1250 N N . GLN A 1 165 ? 25.233 -11.120 -49.078 1.00 80.81 165 GLN A N 1
ATOM 1251 C CA . GLN A 1 165 ? 25.683 -11.431 -47.720 1.00 80.81 165 GLN A CA 1
ATOM 1252 C C . GLN A 1 165 ? 26.062 -10.141 -46.984 1.00 80.81 165 GLN A C 1
ATOM 1254 O O . GLN A 1 165 ? 26.908 -9.362 -47.436 1.00 80.81 165 GLN A O 1
ATOM 1259 N N . HIS A 1 166 ? 25.390 -9.907 -45.860 1.00 87.62 166 HIS A N 1
ATOM 1260 C CA . HIS A 1 166 ? 25.545 -8.724 -45.029 1.00 87.62 166 HIS A CA 1
ATOM 1261 C C . HIS A 1 166 ? 25.301 -9.068 -43.559 1.00 87.62 166 HIS A C 1
ATOM 1263 O O . HIS A 1 166 ? 24.662 -10.065 -43.231 1.00 87.62 166 HIS A O 1
ATOM 1269 N N . HIS A 1 167 ? 25.817 -8.225 -42.675 1.00 91.25 167 HIS A N 1
ATOM 1270 C CA . HIS A 1 167 ? 25.519 -8.244 -41.248 1.00 91.25 167 HIS A CA 1
ATOM 1271 C C . HIS A 1 167 ? 25.289 -6.811 -40.763 1.00 91.25 167 HIS A C 1
ATOM 1273 O O . HIS A 1 167 ? 25.533 -5.847 -41.491 1.00 91.25 167 HIS A O 1
ATOM 1279 N N . TYR A 1 168 ? 24.818 -6.661 -39.534 1.00 93.44 168 TYR A N 1
ATOM 1280 C CA . TYR A 1 168 ? 24.655 -5.371 -38.879 1.00 93.44 168 TYR A CA 1
ATOM 1281 C C . TYR A 1 168 ? 25.758 -5.192 -37.842 1.00 93.44 168 TYR A C 1
ATOM 1283 O O . TYR A 1 168 ? 26.044 -6.109 -37.069 1.00 93.44 168 TYR A O 1
ATOM 1291 N N . GLN A 1 169 ? 26.373 -4.011 -37.822 1.00 94.50 169 GLN A N 1
ATOM 1292 C CA . GLN A 1 169 ? 27.260 -3.581 -36.747 1.00 94.50 169 GLN A CA 1
ATOM 1293 C C . GLN A 1 169 ? 26.492 -2.613 -35.849 1.00 94.50 169 GLN A C 1
ATOM 1295 O O . GLN A 1 169 ? 25.912 -1.638 -36.327 1.00 94.50 169 GLN A O 1
ATOM 1300 N N . ILE A 1 170 ? 26.508 -2.891 -34.547 1.00 95.62 170 ILE A N 1
ATOM 1301 C CA . ILE A 1 170 ? 25.858 -2.094 -33.512 1.00 95.62 170 ILE A CA 1
ATOM 1302 C C . ILE A 1 170 ? 26.945 -1.491 -32.631 1.00 95.62 170 ILE A C 1
ATOM 1304 O O . ILE A 1 170 ? 27.866 -2.185 -32.203 1.00 95.62 170 ILE A O 1
ATOM 1308 N N . SER A 1 171 ? 26.838 -0.195 -32.365 1.00 94.00 171 SER A N 1
ATOM 1309 C CA . SER A 1 171 ? 27.754 0.558 -31.515 1.00 94.00 171 SER A CA 1
ATOM 1310 C C . SER A 1 171 ? 26.955 1.333 -30.469 1.00 94.00 171 SER A C 1
ATOM 1312 O O . SER A 1 171 ? 26.101 2.149 -30.823 1.00 94.00 171 SER A O 1
ATOM 1314 N N . TYR A 1 172 ? 27.201 1.057 -29.186 1.00 93.94 172 TYR A N 1
ATOM 1315 C CA . TYR A 1 172 ? 26.466 1.641 -28.062 1.00 93.94 172 TYR A CA 1
ATOM 1316 C C . TYR A 1 172 ? 27.405 2.201 -26.988 1.00 93.94 172 TYR A C 1
ATOM 1318 O O . TYR A 1 172 ? 28.452 1.622 -26.697 1.00 93.94 172 TYR A O 1
ATOM 1326 N N . HIS A 1 173 ? 27.051 3.357 -26.418 1.00 91.62 173 HIS A N 1
ATOM 1327 C CA . HIS A 1 173 ? 27.894 4.059 -25.443 1.00 91.62 173 HIS A CA 1
ATOM 1328 C C . HIS A 1 173 ? 27.108 5.001 -24.527 1.00 91.62 173 HIS A C 1
ATOM 1330 O O . HIS A 1 173 ? 26.067 5.539 -24.913 1.00 91.62 173 HIS A O 1
ATOM 1336 N N . CYS A 1 174 ? 27.660 5.253 -23.340 1.00 87.81 174 CYS A N 1
ATOM 1337 C CA . CYS A 1 174 ? 27.286 6.386 -22.496 1.00 87.81 174 CYS A CA 1
ATOM 1338 C C . CYS A 1 174 ? 28.024 7.654 -22.977 1.00 87.81 174 CYS A C 1
ATOM 1340 O O . CYS A 1 174 ? 29.165 7.551 -23.451 1.00 87.81 174 CYS A O 1
ATOM 1342 N N . PRO A 1 175 ? 27.461 8.864 -22.804 1.00 82.94 175 PRO A N 1
ATOM 1343 C CA . PRO A 1 175 ? 28.179 10.111 -23.060 1.00 82.94 175 PRO A CA 1
ATOM 1344 C C . PRO A 1 175 ? 29.527 10.163 -22.319 1.00 82.94 175 PRO A C 1
ATOM 1346 O O . PRO A 1 175 ? 29.573 10.054 -21.096 1.00 82.94 175 PRO A O 1
ATOM 1349 N N . GLY A 1 176 ? 30.627 10.325 -23.061 1.00 79.38 176 GLY A N 1
ATOM 1350 C CA . GLY A 1 176 ? 31.988 10.370 -22.506 1.00 79.38 176 GLY A CA 1
ATOM 1351 C C . GLY A 1 176 ? 32.681 9.014 -22.303 1.00 79.38 176 GLY A C 1
ATOM 1352 O O . GLY A 1 176 ? 33.783 8.993 -21.762 1.00 79.38 176 GLY A O 1
ATOM 1353 N N . THR A 1 177 ? 32.082 7.902 -22.744 1.00 87.06 177 THR A N 1
ATOM 1354 C CA . THR A 1 177 ? 32.709 6.560 -22.743 1.00 87.06 177 THR A CA 1
ATOM 1355 C C . THR A 1 177 ? 33.097 6.106 -24.153 1.00 87.06 177 THR A C 1
ATOM 1357 O O . THR A 1 177 ? 32.550 6.606 -25.138 1.00 87.06 177 THR A O 1
ATOM 1360 N N . GLU A 1 178 ? 34.044 5.169 -24.262 1.00 88.44 178 GLU A N 1
ATOM 1361 C CA . GLU A 1 178 ? 34.358 4.516 -25.540 1.00 88.44 178 GLU A CA 1
ATOM 1362 C C . GLU A 1 178 ? 33.196 3.606 -25.988 1.00 88.44 178 GLU A C 1
ATOM 1364 O O . GLU A 1 178 ? 32.535 2.994 -25.145 1.00 88.44 178 GLU A O 1
ATOM 1369 N N . PRO A 1 179 ? 32.919 3.495 -27.301 1.00 89.19 179 PRO A N 1
ATOM 1370 C CA . PRO A 1 179 ? 31.795 2.709 -27.784 1.00 89.19 179 PRO A CA 1
ATOM 1371 C C . PRO A 1 179 ? 32.046 1.203 -27.742 1.00 89.19 179 PRO A C 1
ATOM 1373 O O . PRO A 1 179 ? 32.977 0.691 -28.363 1.00 89.19 179 PRO A O 1
ATOM 1376 N N . HIS A 1 180 ? 31.124 0.481 -27.107 1.00 90.38 180 HIS A N 1
ATOM 1377 C CA . HIS A 1 180 ? 31.026 -0.967 -27.223 1.00 90.38 180 HIS A CA 1
ATOM 1378 C C . HIS A 1 180 ? 30.491 -1.315 -28.613 1.00 90.38 180 HIS A C 1
ATOM 1380 O O . HIS A 1 180 ? 29.443 -0.814 -29.025 1.00 90.38 180 HIS A O 1
ATOM 1386 N N . ILE A 1 181 ? 31.224 -2.152 -29.349 1.00 92.25 181 ILE A N 1
ATOM 1387 C CA . ILE A 1 181 ? 30.882 -2.570 -30.713 1.00 92.25 181 ILE A CA 1
ATOM 1388 C C . ILE A 1 181 ? 30.576 -4.067 -30.716 1.00 92.25 181 ILE A C 1
ATOM 1390 O O . ILE A 1 181 ? 31.353 -4.870 -30.204 1.00 92.25 181 ILE A O 1
ATOM 1394 N N . THR A 1 182 ? 29.458 -4.438 -31.331 1.00 92.38 182 THR A N 1
ATOM 1395 C CA . THR A 1 182 ? 29.030 -5.825 -31.541 1.00 92.38 182 THR A CA 1
ATOM 1396 C C . THR A 1 182 ? 28.457 -6.002 -32.951 1.00 92.38 182 THR A C 1
ATOM 1398 O O . THR A 1 182 ? 28.217 -5.023 -33.662 1.00 92.38 182 THR A O 1
ATOM 1401 N N . THR A 1 183 ? 28.267 -7.246 -33.391 1.00 92.19 183 THR A N 1
ATOM 1402 C CA . THR A 1 183 ? 27.736 -7.572 -34.726 1.00 92.19 183 THR A CA 1
ATOM 1403 C C . THR A 1 183 ? 26.704 -8.693 -34.657 1.00 92.19 183 THR A C 1
ATOM 1405 O O . THR A 1 183 ? 26.776 -9.559 -33.788 1.00 92.19 183 THR A O 1
ATOM 1408 N N . THR A 1 184 ? 25.733 -8.678 -35.570 1.00 92.69 184 THR A N 1
ATOM 1409 C CA . THR A 1 184 ? 24.698 -9.717 -35.693 1.00 92.69 184 THR A CA 1
ATOM 1410 C C . THR A 1 184 ? 24.236 -9.856 -37.142 1.00 92.69 184 THR A C 1
ATOM 1412 O O . THR A 1 184 ? 24.254 -8.889 -37.901 1.00 92.69 184 THR A O 1
ATOM 1415 N N . SER A 1 185 ? 23.794 -11.049 -37.534 1.00 89.75 185 SER A N 1
ATOM 1416 C CA . SER A 1 185 ? 23.076 -11.284 -38.795 1.00 89.75 185 SER A CA 1
ATOM 1417 C C . SER A 1 185 ? 21.554 -11.124 -38.658 1.00 89.75 185 SER A C 1
ATOM 1419 O O . SER A 1 185 ? 20.848 -11.143 -39.661 1.00 89.75 185 SER A O 1
ATOM 1421 N N . SER A 1 186 ? 21.037 -11.000 -37.432 1.00 90.38 186 SER A N 1
ATOM 1422 C CA . SER A 1 186 ? 19.603 -10.859 -37.145 1.00 90.38 186 SER A CA 1
ATOM 1423 C C . SER A 1 186 ? 19.136 -9.404 -37.234 1.00 90.38 186 SER A C 1
ATOM 1425 O O . SER A 1 186 ? 19.917 -8.480 -37.037 1.00 90.38 186 SER A O 1
ATOM 1427 N N . HIS A 1 187 ? 17.837 -9.194 -37.443 1.00 90.75 187 HIS A N 1
ATOM 1428 C CA . HIS A 1 187 ? 17.200 -7.865 -37.473 1.00 90.75 187 HIS A CA 1
ATOM 1429 C C . HIS A 1 187 ? 16.917 -7.267 -36.076 1.00 90.75 187 HIS A C 1
ATOM 1431 O O . HIS A 1 187 ? 16.187 -6.287 -35.939 1.00 90.75 187 HIS A O 1
ATOM 1437 N N . SER A 1 188 ? 17.462 -7.881 -35.026 1.00 92.25 188 SER A N 1
ATOM 1438 C CA . SER A 1 188 ? 17.387 -7.411 -33.645 1.00 92.25 188 SER A CA 1
ATOM 1439 C C . SER A 1 188 ? 18.570 -7.923 -32.822 1.00 92.25 188 SER A C 1
ATOM 1441 O O . SER A 1 188 ? 19.255 -8.882 -33.204 1.00 92.25 188 SER A O 1
ATOM 1443 N N . ILE A 1 189 ? 18.821 -7.273 -31.685 1.00 94.38 189 ILE A N 1
ATOM 1444 C CA . ILE A 1 189 ? 19.820 -7.688 -30.696 1.00 94.38 189 ILE A CA 1
ATOM 1445 C C . ILE A 1 189 ? 19.407 -7.251 -29.285 1.00 94.38 189 ILE A C 1
ATOM 1447 O O . ILE A 1 189 ? 18.871 -6.161 -29.087 1.00 94.38 189 ILE A O 1
ATOM 1451 N N . THR A 1 190 ? 19.700 -8.090 -28.291 1.00 94.81 190 THR A N 1
ATOM 1452 C CA . THR A 1 190 ? 19.659 -7.705 -26.876 1.00 94.81 190 THR A CA 1
ATOM 1453 C C . THR A 1 190 ? 21.037 -7.200 -26.464 1.00 94.81 190 THR A C 1
ATOM 1455 O O . THR A 1 190 ? 22.007 -7.957 -26.445 1.00 94.81 190 THR A O 1
ATOM 1458 N N . LEU A 1 191 ? 21.130 -5.917 -26.126 1.00 93.00 191 LEU A N 1
ATOM 1459 C CA . LEU A 1 191 ? 22.290 -5.343 -25.455 1.00 93.00 191 LEU A CA 1
ATOM 1460 C C . LEU A 1 191 ? 22.283 -5.799 -23.992 1.00 93.00 191 LEU A C 1
ATOM 1462 O O . LEU A 1 191 ? 21.224 -5.841 -23.367 1.00 93.00 191 LEU A O 1
ATOM 1466 N N . SER A 1 192 ? 23.451 -6.155 -23.463 1.00 90.56 192 SER A N 1
ATOM 1467 C CA . SER A 1 192 ? 23.644 -6.662 -22.095 1.00 90.56 192 SER A CA 1
ATOM 1468 C C . SER A 1 192 ? 24.754 -5.883 -21.383 1.00 90.56 192 SER A C 1
ATOM 1470 O O . SER A 1 192 ? 25.440 -5.071 -22.010 1.00 90.56 192 SER A O 1
ATOM 1472 N N . ASP A 1 193 ? 24.917 -6.135 -20.082 1.00 86.25 193 ASP A N 1
ATOM 1473 C CA . ASP A 1 193 ? 25.924 -5.515 -19.207 1.00 86.25 193 ASP A CA 1
ATOM 1474 C C . ASP A 1 193 ? 25.861 -3.973 -19.172 1.00 86.25 193 ASP A C 1
ATOM 1476 O O . ASP A 1 193 ? 26.861 -3.279 -18.973 1.00 86.25 193 ASP A O 1
ATOM 1480 N N . LEU A 1 194 ? 24.655 -3.422 -19.355 1.00 88.38 194 LEU A N 1
ATOM 1481 C CA . LEU A 1 194 ? 24.389 -1.990 -19.264 1.00 88.38 194 LEU A CA 1
ATOM 1482 C C . LEU A 1 194 ? 24.354 -1.526 -17.798 1.00 88.38 194 LEU A C 1
ATOM 1484 O O . LEU A 1 194 ? 23.920 -2.246 -16.899 1.00 88.38 194 LEU A O 1
ATOM 1488 N N . GLN A 1 195 ? 24.754 -0.280 -17.557 1.00 84.25 195 GLN A N 1
ATOM 1489 C CA . GLN A 1 195 ? 24.589 0.390 -16.268 1.00 84.25 195 GLN A CA 1
ATOM 1490 C C . GLN A 1 195 ? 23.143 0.870 -16.117 1.00 84.25 195 GLN A C 1
ATOM 1492 O O . GLN A 1 195 ? 22.597 1.454 -17.052 1.00 84.25 195 GLN A O 1
ATOM 1497 N N . TYR A 1 196 ? 22.537 0.683 -14.946 1.00 84.69 196 TYR A N 1
ATOM 1498 C CA . TYR A 1 196 ? 21.172 1.131 -14.639 1.00 84.69 196 TYR A CA 1
ATOM 1499 C C . TYR A 1 196 ? 21.041 2.661 -14.580 1.00 84.69 196 TYR A C 1
ATOM 1501 O O . TYR A 1 196 ? 22.008 3.384 -14.329 1.00 84.69 196 TYR A O 1
ATOM 1509 N N . GLY A 1 197 ? 19.827 3.175 -14.808 1.00 79.81 197 GLY A N 1
ATOM 1510 C CA . GLY A 1 197 ? 19.507 4.607 -14.726 1.00 79.81 197 GLY A CA 1
ATOM 1511 C C . GLY A 1 197 ? 20.242 5.509 -15.725 1.00 79.81 197 GLY A C 1
ATOM 1512 O O . GLY A 1 197 ? 20.190 6.737 -15.584 1.00 79.81 197 GLY A O 1
ATOM 1513 N N . THR A 1 198 ? 20.935 4.935 -16.706 1.00 85.81 198 THR A N 1
ATOM 1514 C CA . THR A 1 198 ? 21.952 5.589 -17.537 1.00 85.81 198 THR A CA 1
ATOM 1515 C C . THR A 1 198 ? 21.480 5.689 -18.984 1.00 85.81 198 THR A C 1
ATOM 1517 O O . THR A 1 198 ? 20.850 4.774 -19.513 1.00 85.81 198 THR A O 1
ATOM 1520 N N . GLN A 1 199 ? 21.744 6.831 -19.626 1.00 90.50 199 GLN A N 1
ATOM 1521 C CA . GLN A 1 199 ? 21.367 7.056 -21.020 1.00 90.50 199 GLN A CA 1
ATOM 1522 C C . GLN A 1 199 ? 22.443 6.505 -21.959 1.00 90.50 199 GLN A C 1
ATOM 1524 O O . GLN A 1 199 ? 23.593 6.941 -21.909 1.00 90.50 199 GLN A O 1
ATOM 1529 N N . TYR A 1 200 ? 22.038 5.600 -22.845 1.00 92.50 200 TYR A N 1
ATOM 1530 C CA . TYR A 1 200 ? 22.866 5.046 -23.908 1.00 92.50 200 TYR A CA 1
ATOM 1531 C C . TYR A 1 200 ? 22.452 5.624 -25.261 1.00 92.50 200 TYR A C 1
ATOM 1533 O O . TYR A 1 200 ? 21.265 5.686 -25.591 1.00 92.50 200 TYR A O 1
ATOM 1541 N N . SER A 1 201 ? 23.445 6.006 -26.061 1.00 93.38 201 SER A N 1
ATOM 1542 C CA . SER A 1 201 ? 23.288 6.274 -27.489 1.00 93.38 201 SER A CA 1
ATOM 1543 C C . SER A 1 201 ? 23.655 5.008 -28.257 1.00 93.38 201 SER A C 1
ATOM 1545 O O . SER A 1 201 ? 24.782 4.518 -28.135 1.00 93.38 201 SER A O 1
ATOM 1547 N N . VAL A 1 202 ? 22.689 4.462 -28.998 1.00 95.12 202 VAL A N 1
ATOM 1548 C CA . VAL A 1 202 ? 22.802 3.216 -29.768 1.00 95.12 202 VAL A CA 1
ATOM 1549 C C . VAL A 1 202 ? 22.775 3.560 -31.249 1.00 95.12 202 VAL A C 1
ATOM 1551 O O . VAL A 1 202 ? 21.906 4.296 -31.712 1.00 95.12 202 VAL A O 1
ATOM 1554 N N . THR A 1 203 ? 23.721 3.015 -32.003 1.00 94.38 203 THR A N 1
ATOM 1555 C CA . THR A 1 203 ? 23.851 3.224 -33.445 1.00 94.38 203 THR A CA 1
ATOM 1556 C C . THR A 1 203 ? 23.955 1.893 -34.174 1.00 94.38 203 THR A C 1
ATOM 1558 O O . THR A 1 203 ? 24.574 0.961 -33.664 1.00 94.38 203 THR A O 1
ATOM 1561 N N . VAL A 1 204 ? 23.350 1.801 -35.359 1.00 95.38 204 VAL A N 1
ATOM 1562 C CA . VAL A 1 204 ? 23.362 0.602 -36.207 1.00 95.38 204 VAL A CA 1
ATOM 1563 C C . VAL A 1 204 ? 23.712 0.990 -37.643 1.00 95.38 204 VAL A C 1
ATOM 1565 O O . VAL A 1 204 ? 23.187 1.971 -38.176 1.00 95.38 204 VAL A O 1
ATOM 1568 N N . CYS A 1 205 ? 24.577 0.211 -38.289 1.00 92.56 205 CYS A N 1
ATOM 1569 C CA . CYS A 1 205 ? 24.812 0.272 -39.731 1.00 92.56 205 CYS A CA 1
ATOM 1570 C C . CYS A 1 205 ? 24.852 -1.134 -40.350 1.00 92.56 205 CYS A C 1
ATOM 1572 O O . CYS A 1 205 ? 25.181 -2.122 -39.692 1.00 92.56 205 CYS A O 1
ATOM 1574 N N . THR A 1 206 ? 24.517 -1.220 -41.635 1.00 90.88 206 THR A N 1
ATOM 1575 C CA . THR A 1 206 ? 24.682 -2.435 -42.439 1.00 90.88 206 THR A CA 1
ATOM 1576 C C . THR A 1 206 ? 26.129 -2.538 -42.906 1.00 90.88 206 THR A C 1
ATOM 1578 O O . THR A 1 206 ? 26.696 -1.537 -43.343 1.00 90.88 206 THR A O 1
ATOM 1581 N N . VAL A 1 207 ? 26.709 -3.737 -42.875 1.00 90.25 207 VAL A N 1
ATOM 1582 C CA . VAL A 1 207 ? 28.094 -4.016 -43.271 1.00 90.25 207 VAL A CA 1
ATOM 1583 C C . VAL A 1 207 ? 28.138 -5.188 -44.257 1.00 90.25 207 VAL A C 1
ATOM 1585 O O . VAL A 1 207 ? 27.593 -6.262 -43.996 1.00 90.25 207 VAL A O 1
ATOM 1588 N N . LEU A 1 208 ? 28.792 -4.987 -45.404 1.00 85.38 208 LEU A N 1
ATOM 1589 C CA . LEU A 1 208 ? 29.064 -6.042 -46.392 1.00 85.38 208 LEU A CA 1
ATOM 1590 C C . LEU A 1 208 ? 30.352 -6.812 -46.059 1.00 85.38 208 LEU A C 1
ATOM 1592 O O . LEU A 1 208 ? 31.261 -6.267 -45.437 1.00 85.38 208 LEU A O 1
ATOM 1596 N N . GLU A 1 209 ? 30.502 -8.028 -46.597 1.00 79.56 209 GLU A N 1
ATOM 1597 C CA . GLU A 1 209 ? 31.749 -8.823 -46.517 1.00 79.56 209 GLU A CA 1
ATOM 1598 C C . GLU A 1 209 ? 33.007 -8.056 -46.971 1.00 79.56 209 GLU A C 1
ATOM 1600 O O . GLU A 1 209 ? 34.106 -8.290 -46.475 1.00 79.56 209 GLU A O 1
ATOM 1605 N N . ASN A 1 210 ? 32.855 -7.099 -47.894 1.00 76.62 210 ASN A N 1
ATOM 1606 C CA . ASN A 1 210 ? 33.943 -6.244 -48.382 1.00 76.62 210 ASN A CA 1
ATOM 1607 C C . ASN A 1 210 ? 34.306 -5.073 -47.437 1.00 76.62 210 ASN A C 1
ATOM 1609 O O . ASN A 1 210 ? 35.048 -4.174 -47.836 1.00 76.62 210 ASN A O 1
ATOM 1613 N N . GLY A 1 211 ? 33.772 -5.060 -46.211 1.00 79.56 211 GLY A N 1
ATOM 1614 C CA . GLY A 1 211 ? 34.049 -4.067 -45.169 1.00 79.56 211 GLY A CA 1
ATOM 1615 C C . GLY A 1 211 ? 33.346 -2.719 -45.349 1.00 79.56 211 GLY A C 1
ATOM 1616 O O . GLY A 1 211 ? 33.547 -1.818 -44.536 1.00 79.56 211 GLY A O 1
ATOM 1617 N N . LYS A 1 212 ? 32.526 -2.539 -46.394 1.00 82.75 212 LYS A N 1
ATOM 1618 C CA . LYS A 1 212 ? 31.764 -1.298 -46.591 1.00 82.75 212 LYS A CA 1
ATOM 1619 C C . LYS A 1 212 ? 30.558 -1.226 -45.672 1.00 82.75 212 LYS A C 1
ATOM 1621 O O . LYS A 1 212 ? 29.829 -2.204 -45.531 1.00 82.75 212 LYS A O 1
ATOM 1626 N N . GLN A 1 213 ? 30.337 -0.032 -45.131 1.00 88.62 213 GLN A N 1
ATOM 1627 C CA . GLN A 1 213 ? 29.255 0.276 -44.204 1.00 88.62 213 GLN A CA 1
ATOM 1628 C C . GLN A 1 213 ? 28.225 1.222 -44.835 1.00 88.62 213 GLN A C 1
ATOM 1630 O O . GLN A 1 213 ? 28.550 1.989 -45.747 1.00 88.62 213 GLN A O 1
ATOM 1635 N N . SER A 1 214 ? 26.984 1.167 -44.353 1.00 90.06 214 SER A N 1
ATOM 1636 C CA . SER A 1 214 ? 25.934 2.135 -44.683 1.00 90.06 214 SER A CA 1
ATOM 1637 C C . SER A 1 214 ? 26.135 3.453 -43.927 1.00 90.06 214 SER A C 1
ATOM 1639 O O . SER A 1 214 ? 27.048 3.598 -43.114 1.00 90.06 214 SER A O 1
ATOM 1641 N N . GLN A 1 215 ? 25.229 4.412 -44.131 1.00 87.94 215 GLN A N 1
ATOM 1642 C CA . GLN A 1 215 ? 25.027 5.461 -43.127 1.00 87.94 215 GLN A CA 1
ATOM 1643 C C . GLN A 1 215 ? 24.596 4.829 -41.790 1.00 87.94 215 GLN A C 1
ATOM 1645 O O . GLN A 1 215 ? 23.970 3.764 -41.780 1.00 87.94 215 GLN A O 1
ATOM 1650 N N . LEU A 1 216 ? 24.956 5.468 -40.676 1.00 90.94 216 LEU A N 1
ATOM 1651 C CA . LEU A 1 216 ? 24.565 5.037 -39.335 1.00 90.94 216 LEU A CA 1
ATOM 1652 C C . LEU A 1 216 ? 23.173 5.588 -39.016 1.00 90.94 216 LEU A C 1
ATOM 1654 O O . LEU A 1 216 ? 22.927 6.780 -39.197 1.00 90.94 216 LEU A O 1
ATOM 1658 N N . VAL A 1 217 ? 22.297 4.740 -38.481 1.00 93.25 217 VAL A N 1
ATOM 1659 C CA . VAL A 1 217 ? 21.038 5.156 -37.849 1.00 93.25 217 VAL A CA 1
ATOM 1660 C C . VAL A 1 217 ? 21.229 5.121 -36.339 1.00 93.25 217 VAL A C 1
ATOM 1662 O O . VAL A 1 217 ? 21.874 4.214 -35.820 1.00 93.25 217 VAL A O 1
ATOM 1665 N N . SER A 1 218 ? 20.704 6.123 -35.635 1.00 92.94 218 SER A N 1
ATOM 1666 C CA . SER A 1 218 ? 20.895 6.304 -34.194 1.00 92.94 218 SER A CA 1
ATOM 1667 C C . SER A 1 218 ? 19.573 6.381 -33.442 1.00 92.94 218 SER A C 1
ATOM 1669 O O . SER A 1 218 ? 18.638 7.032 -33.903 1.00 92.94 218 SER A O 1
ATOM 1671 N N . THR A 1 219 ? 19.542 5.817 -32.240 1.00 93.62 219 THR A N 1
ATOM 1672 C CA . THR A 1 219 ? 18.485 6.014 -31.244 1.00 93.62 219 THR A CA 1
ATOM 1673 C C . THR A 1 219 ? 19.104 6.209 -29.857 1.00 93.62 219 THR A C 1
ATOM 1675 O O . THR A 1 219 ? 20.300 5.982 -29.659 1.00 93.62 219 THR A O 1
ATOM 1678 N N . THR A 1 220 ? 18.310 6.632 -28.877 1.00 93.38 220 THR A N 1
ATOM 1679 C CA . THR A 1 220 ? 18.757 6.728 -27.481 1.00 93.38 220 THR A CA 1
ATOM 1680 C C . THR A 1 220 ? 17.768 6.041 -26.559 1.00 93.38 220 THR A C 1
ATOM 1682 O O . THR A 1 220 ? 16.562 6.232 -26.701 1.00 93.38 220 THR A O 1
ATOM 1685 N N . LEU A 1 221 ? 18.286 5.309 -25.579 1.00 91.94 221 LEU A N 1
ATOM 1686 C CA . LEU A 1 221 ? 17.512 4.641 -24.536 1.00 91.94 221 LEU A CA 1
ATOM 1687 C C . LEU A 1 221 ? 18.064 5.016 -23.159 1.00 91.94 221 LEU A C 1
ATOM 1689 O O . LEU A 1 221 ? 19.196 5.480 -23.045 1.00 91.94 221 LEU A O 1
ATOM 1693 N N . THR A 1 222 ? 17.267 4.857 -22.105 1.00 89.50 222 THR A N 1
ATOM 1694 C CA . THR A 1 222 ? 17.718 5.050 -20.718 1.00 89.50 222 THR A CA 1
ATOM 1695 C C . THR A 1 222 ? 17.303 3.843 -19.904 1.00 89.50 222 THR A C 1
ATOM 1697 O O . THR A 1 222 ? 16.110 3.573 -19.794 1.00 89.50 222 THR A O 1
ATOM 1700 N N . THR A 1 223 ? 18.281 3.124 -19.358 1.00 89.06 223 THR A N 1
ATOM 1701 C CA . THR A 1 223 ? 18.052 1.933 -18.533 1.00 89.06 223 THR A CA 1
ATOM 1702 C C . THR A 1 223 ? 17.247 2.260 -17.279 1.00 89.06 223 THR A C 1
ATOM 1704 O O . THR A 1 223 ? 17.346 3.349 -16.702 1.00 89.06 223 THR A O 1
ATOM 1707 N N . VAL A 1 224 ? 16.435 1.302 -16.843 1.00 87.44 224 VAL A N 1
ATOM 1708 C CA . VAL A 1 224 ? 15.561 1.437 -15.675 1.00 87.44 224 VAL A CA 1
ATOM 1709 C C . VAL A 1 224 ? 16.405 1.380 -14.396 1.00 87.44 224 VAL A C 1
ATOM 1711 O O . VAL A 1 224 ? 17.447 0.725 -14.352 1.00 87.44 224 VAL A O 1
ATOM 1714 N N . LEU A 1 225 ? 15.989 2.080 -13.336 1.00 86.38 225 LEU A N 1
ATOM 1715 C CA . LEU A 1 225 ? 16.584 1.889 -12.010 1.00 86.38 225 LEU A CA 1
ATOM 1716 C C . LEU A 1 225 ? 16.003 0.634 -11.345 1.00 86.38 225 LEU A C 1
ATOM 1718 O O . LEU A 1 225 ? 14.779 0.484 -11.340 1.00 86.38 225 LEU A O 1
ATOM 1722 N N . PRO A 1 226 ? 16.835 -0.243 -10.757 1.00 85.81 226 PRO A N 1
ATOM 1723 C CA . PRO A 1 226 ? 16.360 -1.487 -10.172 1.00 85.81 226 PRO A CA 1
ATOM 1724 C C . PRO A 1 226 ? 15.523 -1.210 -8.912 1.00 85.81 226 PRO A C 1
ATOM 1726 O O . PRO A 1 226 ? 15.894 -0.404 -8.050 1.00 85.81 226 PRO A O 1
ATOM 1729 N N . ALA A 1 227 ? 14.352 -1.844 -8.853 1.00 88.56 227 ALA A N 1
ATOM 1730 C CA . ALA A 1 227 ? 13.343 -1.637 -7.818 1.00 88.56 227 ALA A CA 1
ATOM 1731 C C . ALA A 1 227 ? 13.491 -2.662 -6.672 1.00 88.56 227 ALA A C 1
ATOM 1733 O O . ALA A 1 227 ? 13.956 -3.767 -6.939 1.00 88.56 227 ALA A O 1
ATOM 1734 N N . PRO A 1 228 ? 13.112 -2.331 -5.419 1.00 88.94 228 PRO A N 1
ATOM 1735 C CA . PRO A 1 228 ? 13.305 -3.198 -4.247 1.00 88.94 228 PRO A CA 1
ATOM 1736 C C . PRO A 1 228 ? 12.601 -4.557 -4.357 1.00 88.94 228 PRO A C 1
ATOM 1738 O O . PRO A 1 228 ? 11.373 -4.638 -4.326 1.00 88.94 228 PRO A O 1
ATOM 1741 N N . ASP A 1 229 ? 13.380 -5.632 -4.438 1.00 86.94 229 ASP A N 1
ATOM 1742 C CA . ASP A 1 229 ? 12.858 -6.995 -4.527 1.00 86.94 229 ASP A CA 1
ATOM 1743 C C . ASP A 1 229 ? 12.284 -7.475 -3.182 1.00 86.94 229 ASP A C 1
ATOM 1745 O O . ASP A 1 229 ? 12.781 -7.117 -2.115 1.00 86.94 229 ASP A O 1
ATOM 1749 N N . GLN A 1 230 ? 11.281 -8.359 -3.224 1.00 86.50 230 GLN A N 1
ATOM 1750 C CA . GLN A 1 230 ? 10.717 -9.055 -2.051 1.00 86.50 230 GLN A CA 1
ATOM 1751 C C . GLN A 1 230 ? 10.245 -8.133 -0.903 1.00 86.50 230 GLN A C 1
ATOM 1753 O O . GLN A 1 230 ? 10.600 -8.350 0.251 1.00 86.50 230 GLN A O 1
ATOM 1758 N N . LEU A 1 231 ? 9.415 -7.123 -1.194 1.00 92.06 231 LEU A N 1
ATOM 1759 C CA . LEU A 1 231 ? 8.789 -6.283 -0.161 1.00 92.06 231 LEU A CA 1
ATOM 1760 C C . LEU A 1 231 ? 7.847 -7.100 0.753 1.00 92.06 231 LEU A C 1
ATOM 1762 O O . LEU A 1 231 ? 6.710 -7.405 0.376 1.00 92.06 231 LEU A O 1
ATOM 1766 N N . THR A 1 232 ? 8.299 -7.427 1.966 1.00 90.88 232 THR A N 1
ATOM 1767 C CA . THR A 1 232 ? 7.552 -8.192 2.977 1.00 90.88 232 THR A CA 1
ATOM 1768 C C . THR A 1 232 ? 7.064 -7.331 4.139 1.00 90.88 232 THR A C 1
ATOM 1770 O O . THR A 1 232 ? 7.556 -6.235 4.405 1.00 90.88 232 THR A O 1
ATOM 1773 N N . VAL A 1 233 ? 6.050 -7.848 4.840 1.00 91.88 233 VAL A N 1
ATOM 1774 C CA . VAL A 1 233 ? 5.536 -7.288 6.094 1.00 91.88 233 VAL A CA 1
ATOM 1775 C C . VAL A 1 233 ? 5.915 -8.251 7.214 1.00 91.88 233 VAL A C 1
ATOM 1777 O O . VAL A 1 233 ? 5.302 -9.309 7.365 1.00 91.88 233 VAL A O 1
ATOM 1780 N N . ASP A 1 234 ? 6.952 -7.903 7.968 1.00 87.81 234 ASP A N 1
ATOM 1781 C CA . ASP A 1 234 ? 7.632 -8.817 8.891 1.00 87.81 234 ASP A CA 1
ATOM 1782 C C . ASP A 1 234 ? 6.891 -8.910 10.232 1.00 87.81 234 ASP A C 1
ATOM 1784 O O . ASP A 1 234 ? 6.794 -9.972 10.851 1.00 87.81 234 ASP A O 1
ATOM 1788 N N . SER A 1 235 ? 6.324 -7.785 10.677 1.00 84.25 235 SER A N 1
ATOM 1789 C CA . SER A 1 235 ? 5.455 -7.714 11.848 1.00 84.25 235 SER A CA 1
ATOM 1790 C C . SER A 1 235 ? 4.389 -6.633 11.681 1.00 84.25 235 SER A C 1
ATOM 1792 O O . SER A 1 235 ? 4.574 -5.638 10.983 1.00 84.25 235 SER A O 1
ATOM 1794 N N . VAL A 1 236 ? 3.249 -6.823 12.346 1.00 86.19 236 VAL A N 1
ATOM 1795 C CA . VAL A 1 236 ? 2.173 -5.829 12.404 1.00 86.19 236 VAL A CA 1
ATOM 1796 C C . VAL A 1 236 ? 1.604 -5.809 13.812 1.00 86.19 236 VAL A C 1
ATOM 1798 O O . VAL A 1 236 ? 1.099 -6.823 14.289 1.00 86.19 236 VAL A O 1
ATOM 1801 N N . ASP A 1 237 ? 1.644 -4.658 14.462 1.00 79.81 237 ASP A N 1
ATOM 1802 C CA . ASP A 1 237 ? 1.095 -4.434 15.795 1.00 79.81 237 ASP A CA 1
ATOM 1803 C C . ASP A 1 237 ? -0.153 -3.548 15.716 1.00 79.81 237 ASP A C 1
ATOM 1805 O O . ASP A 1 237 ? -0.809 -3.453 14.676 1.00 79.81 237 ASP A O 1
ATOM 1809 N N . THR A 1 238 ? -0.549 -2.936 16.833 1.00 76.31 238 THR A N 1
ATOM 1810 C CA . THR A 1 238 ? -1.754 -2.098 16.871 1.00 76.31 238 THR A CA 1
ATOM 1811 C C . THR A 1 238 ? -1.532 -0.722 16.249 1.00 76.31 238 THR A C 1
ATOM 1813 O O . THR A 1 238 ? -2.460 -0.164 15.682 1.00 76.31 238 THR A O 1
ATOM 1816 N N . THR A 1 239 ? -0.325 -0.169 16.382 1.00 81.38 239 THR A N 1
ATOM 1817 C CA . THR A 1 239 ? 0.021 1.216 16.000 1.00 81.38 239 THR A CA 1
ATOM 1818 C C . THR A 1 239 ? 1.350 1.307 15.245 1.00 81.38 239 THR A C 1
ATOM 1820 O O . THR A 1 239 ? 1.895 2.391 15.068 1.00 81.38 239 THR A O 1
ATOM 1823 N N . SER A 1 240 ? 1.890 0.167 14.819 1.00 87.38 240 SER A N 1
ATOM 1824 C CA . SER A 1 240 ? 3.174 0.061 14.130 1.00 87.38 240 SER A CA 1
ATOM 1825 C C . SER A 1 240 ? 3.216 -1.188 13.253 1.00 87.38 240 SER A C 1
ATOM 1827 O O . SER A 1 240 ? 2.451 -2.131 13.473 1.00 87.38 240 SER A O 1
ATOM 1829 N N . ALA A 1 241 ? 4.101 -1.203 12.260 1.00 90.56 241 ALA A N 1
ATOM 1830 C CA . ALA A 1 241 ? 4.385 -2.377 11.439 1.00 90.56 241 ALA A CA 1
ATOM 1831 C C . ALA A 1 241 ? 5.830 -2.341 10.927 1.00 90.56 241 ALA A C 1
ATOM 1833 O O . ALA A 1 241 ? 6.298 -1.287 10.498 1.00 90.56 241 ALA A O 1
ATOM 1834 N N . ALA A 1 242 ? 6.523 -3.478 10.952 1.00 92.62 242 ALA A N 1
ATOM 1835 C CA . ALA A 1 242 ? 7.831 -3.626 10.324 1.00 92.62 242 ALA A CA 1
ATOM 1836 C C . ALA A 1 242 ? 7.669 -4.145 8.891 1.00 92.62 242 ALA A C 1
ATOM 1838 O O . ALA A 1 242 ? 6.919 -5.094 8.646 1.00 92.62 242 ALA A O 1
ATOM 1839 N N . VAL A 1 243 ? 8.377 -3.516 7.957 1.00 94.75 243 VAL A N 1
ATOM 1840 C CA . VAL A 1 243 ? 8.476 -3.938 6.558 1.00 94.75 243 VAL A CA 1
ATOM 1841 C C . VAL A 1 243 ? 9.943 -4.002 6.143 1.00 94.75 243 VAL A C 1
ATOM 1843 O O . VAL A 1 243 ? 10.742 -3.151 6.550 1.00 94.75 243 VAL A O 1
ATOM 1846 N N . SER A 1 244 ? 10.284 -4.981 5.311 1.00 94.12 244 SER A N 1
ATOM 1847 C CA . SER A 1 244 ? 11.628 -5.171 4.765 1.00 94.12 244 SER A CA 1
ATOM 1848 C C . SER A 1 244 ? 11.589 -5.529 3.283 1.00 94.12 244 SER A C 1
ATOM 1850 O O . SER A 1 244 ? 10.532 -5.814 2.721 1.00 94.12 244 SER A O 1
ATOM 1852 N N . TRP A 1 245 ? 12.739 -5.420 2.629 1.00 94.69 245 TRP A N 1
ATOM 1853 C CA . TRP A 1 245 ? 12.939 -5.731 1.218 1.00 94.69 245 TRP A CA 1
ATOM 1854 C C . TRP A 1 245 ? 14.386 -6.175 0.999 1.00 94.69 245 TRP A C 1
ATOM 1856 O O . TRP A 1 245 ? 15.291 -5.799 1.741 1.00 94.69 245 TRP A O 1
ATOM 1866 N N . SER A 1 246 ? 14.632 -6.962 -0.040 1.00 88.75 246 SER A N 1
ATOM 1867 C CA . SER A 1 246 ? 15.991 -7.281 -0.486 1.00 88.75 246 SER A CA 1
ATOM 1868 C C . SER A 1 246 ? 16.597 -6.145 -1.320 1.00 88.75 246 SER A C 1
ATOM 1870 O O . SER A 1 246 ? 15.894 -5.435 -2.041 1.00 88.75 246 SER A O 1
ATOM 1872 N N . GLN A 1 247 ? 17.919 -5.962 -1.217 1.00 84.00 247 GLN A N 1
ATOM 1873 C CA . GLN A 1 247 ? 18.653 -5.024 -2.070 1.00 84.00 247 GLN A CA 1
ATOM 1874 C C . GLN A 1 247 ? 18.591 -5.489 -3.533 1.00 84.00 247 GLN A C 1
ATOM 1876 O O . GLN A 1 247 ? 18.965 -6.632 -3.805 1.00 84.00 247 GLN A O 1
ATOM 1881 N N . PRO A 1 248 ? 18.194 -4.617 -4.475 1.00 77.06 248 PRO A N 1
ATOM 1882 C CA . PRO A 1 248 ? 18.249 -4.941 -5.894 1.00 77.06 248 PRO A CA 1
ATOM 1883 C C . PRO A 1 248 ? 19.695 -5.179 -6.368 1.00 77.06 248 PRO A C 1
ATOM 1885 O O . PRO A 1 248 ? 20.595 -4.428 -5.972 1.00 77.06 248 PRO A O 1
ATOM 1888 N N . PRO A 1 249 ? 19.946 -6.174 -7.237 1.00 71.00 249 PRO A N 1
ATOM 1889 C CA . PRO A 1 249 ? 21.298 -6.515 -7.673 1.00 71.00 249 PRO A CA 1
ATOM 1890 C C . PRO A 1 249 ? 21.983 -5.361 -8.426 1.00 71.00 249 PRO A C 1
ATOM 1892 O O . PRO A 1 249 ? 21.400 -4.744 -9.318 1.00 71.00 249 PRO A O 1
ATOM 1895 N N . GLY A 1 250 ? 23.250 -5.096 -8.087 1.00 68.50 250 GLY A N 1
ATOM 1896 C CA . GLY A 1 250 ? 24.121 -4.136 -8.779 1.00 68.50 250 GLY A CA 1
ATOM 1897 C C . GLY A 1 250 ? 24.167 -2.720 -8.186 1.00 68.50 250 GLY A C 1
ATOM 1898 O O . GLY A 1 250 ? 25.033 -1.929 -8.571 1.00 68.50 250 GLY A O 1
ATOM 1899 N N . LEU A 1 251 ? 23.301 -2.382 -7.223 1.00 72.81 251 LEU A N 1
ATOM 1900 C CA . LEU A 1 251 ? 23.330 -1.077 -6.534 1.00 72.81 251 LEU A CA 1
ATOM 1901 C C . LEU A 1 251 ? 24.558 -0.872 -5.631 1.00 72.81 251 LEU A C 1
ATOM 1903 O O . LEU A 1 251 ? 24.833 0.254 -5.219 1.00 72.81 251 LEU A O 1
ATOM 1907 N N . ASP A 1 252 ? 25.307 -1.942 -5.372 1.00 64.62 252 ASP A N 1
ATOM 1908 C CA . ASP A 1 252 ? 26.393 -2.105 -4.396 1.00 64.62 252 ASP A CA 1
ATOM 1909 C C . ASP A 1 252 ? 27.517 -1.052 -4.477 1.00 64.62 252 ASP A C 1
ATOM 1911 O O . ASP A 1 252 ? 28.253 -0.854 -3.512 1.00 64.62 252 ASP A O 1
ATOM 1915 N N . GLN A 1 253 ? 27.665 -0.388 -5.628 1.00 64.94 253 GLN A N 1
ATOM 1916 C CA . GLN A 1 253 ? 28.693 0.628 -5.898 1.00 64.94 253 GLN A CA 1
ATOM 1917 C C . GLN A 1 253 ? 28.142 2.067 -5.936 1.00 64.94 253 GLN A C 1
ATOM 1919 O O . GLN A 1 253 ? 28.900 3.008 -6.170 1.00 64.94 253 GLN A O 1
ATOM 1924 N N . SER A 1 254 ? 26.837 2.258 -5.717 1.00 70.38 254 SER A N 1
ATOM 1925 C CA . SER A 1 254 ? 26.146 3.547 -5.837 1.00 70.38 254 SER A CA 1
ATOM 1926 C C . SER A 1 254 ? 25.562 4.017 -4.503 1.00 70.38 254 SER A C 1
ATOM 1928 O O . SER A 1 254 ? 24.953 3.237 -3.768 1.00 70.38 254 SER A O 1
ATOM 1930 N N . GLN A 1 255 ? 25.709 5.310 -4.197 1.00 79.75 255 GLN A N 1
ATOM 1931 C CA . GLN A 1 255 ? 25.001 5.926 -3.075 1.00 79.75 255 GLN A CA 1
ATOM 1932 C C . GLN A 1 255 ? 23.510 6.021 -3.416 1.00 79.75 255 GLN A C 1
ATOM 1934 O O . GLN A 1 255 ? 23.108 6.676 -4.382 1.00 79.75 255 GLN A O 1
ATOM 1939 N N . HIS A 1 256 ? 22.694 5.330 -2.625 1.00 87.38 256 HIS A N 1
ATOM 1940 C CA . HIS A 1 256 ? 21.255 5.224 -2.811 1.00 87.38 256 HIS A CA 1
ATOM 1941 C C . HIS A 1 256 ? 20.546 5.165 -1.455 1.00 87.38 256 HIS A C 1
ATOM 1943 O O . HIS A 1 256 ? 21.138 4.827 -0.430 1.00 87.38 256 HIS A O 1
ATOM 1949 N N . HIS A 1 257 ? 19.260 5.492 -1.456 1.00 90.88 257 HIS A N 1
ATOM 1950 C CA . HIS A 1 257 ? 18.373 5.299 -0.315 1.00 90.88 257 HIS A CA 1
ATOM 1951 C C . HIS A 1 257 ? 17.011 4.795 -0.797 1.00 90.88 257 HIS A C 1
ATOM 1953 O O . HIS A 1 257 ? 16.706 4.816 -1.989 1.00 90.88 257 HIS A O 1
ATOM 1959 N N . TYR A 1 258 ? 16.188 4.337 0.135 1.00 92.94 258 TYR A N 1
ATOM 1960 C CA . TYR A 1 258 ? 14.830 3.882 -0.124 1.00 92.94 258 TYR A CA 1
ATOM 1961 C C . TYR A 1 258 ? 13.846 4.953 0.343 1.00 92.94 258 TYR A C 1
ATOM 1963 O O . TYR A 1 258 ? 13.946 5.439 1.473 1.00 92.94 258 TYR A O 1
ATOM 1971 N N . GLN A 1 259 ? 12.897 5.316 -0.518 1.00 94.62 259 GLN A N 1
ATOM 1972 C CA . GLN A 1 259 ? 11.750 6.147 -0.163 1.00 94.62 259 GLN A CA 1
ATOM 1973 C C . GLN A 1 259 ? 10.544 5.235 0.063 1.00 94.62 259 GLN A C 1
ATOM 1975 O O . GLN A 1 259 ? 10.213 4.413 -0.790 1.00 94.62 259 GLN A O 1
ATOM 1980 N N . ILE A 1 260 ? 9.884 5.398 1.209 1.00 95.75 260 ILE A N 1
ATOM 1981 C CA . ILE A 1 260 ? 8.695 4.651 1.614 1.00 95.75 260 ILE A CA 1
ATOM 1982 C C . ILE A 1 260 ? 7.529 5.627 1.701 1.00 95.75 260 ILE A C 1
ATOM 1984 O O . ILE A 1 260 ? 7.634 6.672 2.341 1.00 95.75 260 ILE A O 1
ATOM 1988 N N . SER A 1 261 ? 6.413 5.276 1.073 1.00 94.50 261 SER A N 1
ATOM 1989 C CA . SER A 1 261 ? 5.170 6.045 1.093 1.00 94.50 261 SER A CA 1
ATOM 1990 C C . SER A 1 261 ? 4.021 5.148 1.548 1.00 94.50 261 SER A C 1
ATOM 1992 O O . SER A 1 261 ? 3.785 4.092 0.954 1.00 94.50 261 SER A O 1
ATOM 1994 N N . TYR A 1 262 ? 3.329 5.540 2.620 1.00 93.44 262 TYR A N 1
ATOM 1995 C CA . TYR A 1 262 ? 2.246 4.765 3.227 1.00 93.44 262 TYR A CA 1
ATOM 1996 C C . TYR A 1 262 ? 1.017 5.627 3.535 1.00 93.44 262 TYR A C 1
ATOM 1998 O O . TYR A 1 262 ? 1.123 6.760 4.002 1.00 93.44 262 TYR A O 1
ATOM 2006 N N . HIS A 1 263 ? -0.169 5.083 3.257 1.00 90.25 263 HIS A N 1
ATOM 2007 C CA . HIS A 1 263 ? -1.449 5.778 3.433 1.00 90.25 263 HIS A CA 1
ATOM 2008 C C . HIS A 1 263 ? -2.594 4.793 3.669 1.00 90.25 263 HIS A C 1
ATOM 2010 O O . HIS A 1 263 ? -2.500 3.625 3.282 1.00 90.25 263 HIS A O 1
ATOM 2016 N N . CYS A 1 264 ? -3.685 5.265 4.271 1.00 84.81 264 CYS A N 1
ATOM 2017 C CA . CYS A 1 264 ? -4.966 4.563 4.253 1.00 84.81 264 CYS A CA 1
ATOM 2018 C C . CYS A 1 264 ? -5.901 5.199 3.197 1.00 84.81 264 CYS A C 1
ATOM 2020 O O . CYS A 1 264 ? -5.661 6.330 2.760 1.00 84.81 264 CYS A O 1
ATOM 2022 N N . PRO A 1 265 ? -6.934 4.485 2.706 1.00 79.50 265 PRO A N 1
ATOM 2023 C CA . PRO A 1 265 ? -7.764 4.982 1.609 1.00 79.50 265 PRO A CA 1
ATOM 2024 C C . PRO A 1 265 ? -8.448 6.316 1.944 1.00 79.50 265 PRO A C 1
ATOM 2026 O O . PRO A 1 265 ? -9.275 6.387 2.850 1.00 79.50 265 PRO A O 1
ATOM 2029 N N . GLY A 1 266 ? -8.121 7.364 1.182 1.00 75.12 266 GLY A N 1
ATOM 2030 C CA . GLY A 1 266 ? -8.686 8.708 1.348 1.00 75.12 266 GLY A CA 1
ATOM 2031 C C . GLY A 1 266 ? -7.850 9.692 2.177 1.00 75.12 266 GLY A C 1
ATOM 2032 O O . GLY A 1 266 ? -8.299 10.823 2.351 1.00 75.12 266 GLY A O 1
ATOM 2033 N N . THR A 1 267 ? -6.656 9.320 2.657 1.00 83.00 267 THR A N 1
ATOM 2034 C CA . THR A 1 267 ? -5.697 10.274 3.253 1.00 83.00 267 THR A CA 1
ATOM 2035 C C . THR A 1 267 ? -4.575 10.639 2.285 1.00 83.00 267 THR A C 1
ATOM 2037 O O . THR A 1 267 ? -4.283 9.905 1.341 1.00 83.00 267 THR A O 1
ATOM 2040 N N . GLU A 1 268 ? -3.893 11.753 2.555 1.00 87.06 268 GLU A N 1
ATOM 2041 C CA . GLU A 1 268 ? -2.587 12.025 1.948 1.00 87.06 268 GLU A CA 1
ATOM 2042 C C . GLU A 1 268 ? -1.548 10.967 2.383 1.00 87.06 268 GLU A C 1
ATOM 2044 O O . GLU A 1 268 ? -1.695 10.362 3.455 1.00 87.06 268 GLU A O 1
ATOM 2049 N N . PRO A 1 269 ? -0.511 10.708 1.565 1.00 88.62 269 PRO A N 1
ATOM 2050 C CA . PRO A 1 269 ? 0.529 9.746 1.894 1.00 88.62 269 PRO A CA 1
ATOM 2051 C C . PRO A 1 269 ? 1.611 10.310 2.813 1.00 88.62 269 PRO A C 1
ATOM 2053 O O . PRO A 1 269 ? 2.234 11.332 2.528 1.00 88.62 269 PRO A O 1
ATOM 2056 N N . HIS A 1 270 ? 1.907 9.571 3.880 1.00 88.69 270 HIS A N 1
ATOM 2057 C CA . HIS A 1 270 ? 3.086 9.808 4.701 1.00 88.69 270 HIS A CA 1
ATOM 2058 C C . HIS A 1 270 ? 4.320 9.268 3.976 1.00 88.69 270 HIS A C 1
ATOM 2060 O O . HIS A 1 270 ? 4.385 8.083 3.647 1.00 88.69 270 HIS A O 1
ATOM 2066 N N . ILE A 1 271 ? 5.301 10.139 3.736 1.00 93.06 271 ILE A N 1
ATOM 2067 C CA . ILE A 1 271 ? 6.555 9.806 3.054 1.00 93.06 271 ILE A CA 1
ATOM 2068 C C . ILE A 1 271 ? 7.700 9.828 4.069 1.00 93.06 271 ILE A C 1
ATOM 2070 O O . ILE A 1 271 ? 7.799 10.738 4.891 1.00 93.06 271 ILE A O 1
ATOM 2074 N N . THR A 1 272 ? 8.572 8.826 4.007 1.00 92.50 272 THR A N 1
ATOM 2075 C CA . THR A 1 272 ? 9.791 8.717 4.816 1.00 92.50 272 THR A CA 1
ATOM 2076 C C . THR A 1 272 ? 10.919 8.077 4.001 1.00 92.50 272 THR A C 1
ATOM 2078 O O . THR A 1 272 ? 10.677 7.494 2.943 1.00 92.50 272 THR A O 1
ATOM 2081 N N . THR A 1 273 ? 12.161 8.190 4.466 1.00 92.56 273 THR A N 1
ATOM 2082 C CA . THR A 1 273 ? 13.358 7.705 3.760 1.00 92.56 273 THR A CA 1
ATOM 2083 C C . THR A 1 273 ? 14.308 6.974 4.700 1.00 92.56 273 THR A C 1
ATOM 2085 O O . THR A 1 273 ? 14.495 7.397 5.840 1.00 92.56 273 THR A O 1
ATOM 2088 N N . THR A 1 274 ? 14.958 5.914 4.219 1.00 92.00 274 THR A N 1
ATOM 2089 C CA . THR A 1 274 ? 15.970 5.153 4.972 1.00 92.00 274 THR A CA 1
ATOM 2090 C C . THR A 1 274 ? 17.073 4.630 4.051 1.00 92.00 274 THR A C 1
ATOM 2092 O O . THR A 1 274 ? 16.835 4.357 2.878 1.00 92.00 274 THR A O 1
ATOM 2095 N N . SER A 1 275 ? 18.282 4.457 4.581 1.00 89.62 275 SER A N 1
ATOM 2096 C CA . SER A 1 275 ? 19.382 3.734 3.922 1.00 89.62 275 SER A CA 1
ATOM 2097 C C . SER A 1 275 ? 19.420 2.239 4.276 1.00 89.62 275 SER A C 1
ATOM 2099 O O . SER A 1 275 ? 20.243 1.504 3.741 1.00 89.62 275 SER A O 1
ATOM 2101 N N . SER A 1 276 ? 18.553 1.780 5.184 1.00 89.00 276 SER A N 1
ATOM 2102 C CA . SER A 1 276 ? 18.463 0.375 5.606 1.00 89.00 276 SER A CA 1
ATOM 2103 C C . SER A 1 276 ? 17.442 -0.404 4.776 1.00 89.00 276 SER A C 1
ATOM 2105 O O . SER A 1 276 ? 16.446 0.156 4.332 1.00 89.00 276 SER A O 1
ATOM 2107 N N . HIS A 1 277 ? 17.629 -1.718 4.650 1.00 90.12 277 HIS A N 1
ATOM 2108 C CA . HIS A 1 277 ? 16.731 -2.642 3.930 1.00 90.12 277 HIS A CA 1
ATOM 2109 C C . HIS A 1 277 ? 15.421 -2.980 4.674 1.00 90.12 277 HIS A C 1
ATOM 2111 O O . HIS A 1 277 ? 14.724 -3.935 4.340 1.00 90.12 277 HIS A O 1
ATOM 2117 N N . SER A 1 278 ? 15.107 -2.236 5.735 1.00 91.62 278 SER A N 1
ATOM 2118 C CA . SER A 1 278 ? 13.878 -2.365 6.519 1.00 91.62 278 SER A CA 1
ATOM 2119 C C . SER A 1 278 ? 13.548 -1.061 7.243 1.00 91.62 278 SER A C 1
ATOM 2121 O O . SER A 1 278 ? 14.425 -0.224 7.487 1.00 91.62 278 SER A O 1
ATOM 2123 N N . ILE A 1 279 ? 12.276 -0.888 7.602 1.00 94.12 279 ILE A N 1
ATOM 2124 C CA . ILE A 1 279 ? 11.801 0.222 8.429 1.00 94.12 279 ILE A CA 1
ATOM 2125 C C . ILE A 1 279 ? 10.615 -0.215 9.297 1.00 94.12 279 ILE A C 1
ATOM 2127 O O . ILE A 1 279 ? 9.774 -1.012 8.882 1.00 94.12 279 ILE A O 1
ATOM 2131 N N . THR A 1 280 ? 10.529 0.329 10.513 1.00 92.88 280 THR A N 1
ATOM 2132 C CA . THR A 1 280 ? 9.303 0.264 11.321 1.00 92.88 280 THR A CA 1
ATOM 2133 C C . THR A 1 280 ? 8.479 1.517 11.064 1.00 92.88 280 THR A C 1
ATOM 2135 O O . THR A 1 280 ? 8.920 2.626 11.361 1.00 92.88 280 THR A O 1
ATOM 2138 N N . LEU A 1 281 ? 7.287 1.336 10.506 1.00 91.31 281 LEU A N 1
ATOM 2139 C CA . LEU A 1 281 ? 6.261 2.367 10.422 1.00 91.31 281 LEU A CA 1
ATOM 2140 C C . LEU A 1 281 ? 5.615 2.515 11.806 1.00 91.31 281 LEU A C 1
ATOM 2142 O O . LEU A 1 281 ? 5.277 1.508 12.431 1.00 91.31 281 LEU A O 1
ATOM 2146 N N . SER A 1 282 ? 5.439 3.752 12.265 1.00 88.25 282 SER A N 1
ATOM 2147 C CA . SER A 1 282 ? 4.919 4.105 13.596 1.00 88.25 282 SER A CA 1
ATOM 2148 C C . SER A 1 282 ? 3.651 4.954 13.489 1.00 88.25 282 SER A C 1
ATOM 2150 O O . SER A 1 282 ? 3.258 5.351 12.395 1.00 88.25 282 SER A O 1
ATOM 2152 N N . ASP A 1 283 ? 3.009 5.210 14.632 1.00 82.25 283 ASP A N 1
ATOM 2153 C CA . ASP A 1 283 ? 1.844 6.097 14.785 1.00 82.25 283 ASP A CA 1
ATOM 2154 C C . ASP A 1 283 ? 0.646 5.758 13.874 1.00 82.25 283 ASP A C 1
ATOM 2156 O O . ASP A 1 283 ? -0.216 6.589 13.583 1.00 82.25 283 ASP A O 1
ATOM 2160 N N . LEU A 1 284 ? 0.556 4.489 13.463 1.00 84.69 284 LEU A N 1
ATOM 2161 C CA . LEU A 1 284 ? -0.509 3.980 12.608 1.00 84.69 284 LEU A CA 1
ATOM 2162 C C . LEU A 1 284 ? -1.841 3.893 13.370 1.00 84.69 284 LEU A C 1
ATOM 2164 O O . LEU A 1 284 ? -1.899 3.509 14.542 1.00 84.69 284 LEU A O 1
ATOM 2168 N N . GLN A 1 285 ? -2.944 4.170 12.677 1.00 79.75 285 GLN A N 1
ATOM 2169 C CA . GLN A 1 285 ? -4.295 3.980 13.205 1.00 79.75 285 GLN A CA 1
ATOM 2170 C C . GLN A 1 285 ? -4.579 2.489 13.424 1.00 79.75 285 GLN A C 1
ATOM 2172 O O . GLN A 1 285 ? -4.187 1.650 12.614 1.00 79.75 285 GLN A O 1
ATOM 2177 N N . ARG A 1 286 ? -5.281 2.144 14.512 1.00 77.75 286 ARG A N 1
ATOM 2178 C CA . ARG A 1 286 ? -5.609 0.754 14.884 1.00 77.75 286 ARG A CA 1
ATOM 2179 C C . ARG A 1 286 ? -6.668 0.158 13.959 1.00 77.75 286 ARG A C 1
ATOM 2181 O O . ARG A 1 286 ? -7.649 0.825 13.645 1.00 77.75 286 ARG A O 1
ATOM 2188 N N . GLY A 1 287 ? -6.510 -1.109 13.576 1.00 70.25 287 GLY A N 1
ATOM 2189 C CA . GLY A 1 287 ? -7.503 -1.823 12.768 1.00 70.25 287 GLY A CA 1
ATOM 2190 C C . GLY A 1 287 ? -7.666 -1.317 11.331 1.00 70.25 287 GLY A C 1
ATOM 2191 O O . GLY A 1 287 ? -8.673 -1.608 10.691 1.00 70.25 287 GLY A O 1
ATOM 2192 N N . THR A 1 288 ? -6.713 -0.523 10.846 1.00 80.50 288 THR A N 1
ATOM 2193 C CA . THR A 1 288 ? -6.801 0.229 9.591 1.00 80.50 288 THR A CA 1
ATOM 2194 C C . THR A 1 288 ? -5.927 -0.427 8.527 1.00 80.50 288 THR A C 1
ATOM 2196 O O . THR A 1 288 ? -4.802 -0.847 8.811 1.00 80.50 288 THR A O 1
ATOM 2199 N N . GLN A 1 289 ? -6.443 -0.531 7.299 1.00 87.56 289 GLN A N 1
ATOM 2200 C CA . GLN A 1 289 ? -5.668 -1.009 6.157 1.00 87.56 289 GLN A CA 1
ATOM 2201 C C . GLN A 1 289 ? -4.793 0.122 5.611 1.00 87.56 289 GLN A C 1
ATOM 2203 O O . GLN A 1 289 ? -5.290 1.200 5.285 1.00 87.56 289 GLN A O 1
ATOM 2208 N N . TYR A 1 290 ? -3.499 -0.155 5.483 1.00 90.25 290 TYR A N 1
ATOM 2209 C CA . TYR A 1 290 ? -2.510 0.729 4.882 1.00 90.25 290 TYR A CA 1
ATOM 2210 C C . TYR A 1 290 ? -1.967 0.107 3.597 1.00 90.25 290 TYR A C 1
ATOM 2212 O O . TYR A 1 290 ? -1.573 -1.062 3.579 1.00 90.25 290 TYR A O 1
ATOM 2220 N N . SER A 1 291 ? -1.907 0.911 2.538 1.00 92.69 291 SER A N 1
ATOM 2221 C CA . SER A 1 291 ? -1.119 0.609 1.344 1.00 92.69 291 SER A CA 1
ATOM 2222 C C . SER A 1 291 ? 0.271 1.203 1.535 1.00 92.69 291 SER A C 1
ATOM 2224 O O . SER A 1 291 ? 0.393 2.405 1.779 1.00 92.69 291 SER A O 1
ATOM 2226 N N . VAL A 1 292 ? 1.302 0.365 1.447 1.00 95.00 292 VAL A N 1
ATOM 2227 C CA . VAL A 1 292 ? 2.713 0.731 1.613 1.00 95.00 292 VAL A CA 1
ATOM 2228 C C . VAL A 1 292 ? 3.418 0.546 0.276 1.00 95.00 292 VAL A C 1
ATOM 2230 O O . VAL A 1 292 ? 3.256 -0.479 -0.382 1.00 95.00 292 VAL A O 1
ATOM 2233 N N . THR A 1 293 ? 4.206 1.535 -0.126 1.00 94.88 293 THR A N 1
ATOM 2234 C CA . THR A 1 293 ? 4.983 1.525 -1.369 1.00 94.88 293 THR A CA 1
ATOM 2235 C C . THR A 1 293 ? 6.433 1.888 -1.089 1.00 94.88 293 THR A C 1
ATOM 2237 O O . THR A 1 293 ? 6.693 2.727 -0.226 1.00 94.88 293 THR A O 1
ATOM 2240 N N . VAL A 1 294 ? 7.369 1.257 -1.799 1.00 95.38 294 VAL A N 1
ATOM 2241 C CA . VAL A 1 294 ? 8.814 1.493 -1.670 1.00 95.38 294 VAL A CA 1
ATOM 2242 C C . VAL A 1 294 ? 9.443 1.637 -3.056 1.00 95.38 294 VAL A C 1
ATOM 2244 O O . VAL A 1 294 ? 9.113 0.879 -3.969 1.00 95.38 294 VAL A O 1
ATOM 2247 N N . CYS A 1 295 ? 10.367 2.585 -3.215 1.00 93.00 295 CYS A N 1
ATOM 2248 C CA . CYS A 1 295 ? 11.259 2.673 -4.373 1.00 93.00 295 CYS A CA 1
ATOM 2249 C C . CYS A 1 295 ? 12.695 3.028 -3.953 1.00 93.00 295 CYS A C 1
ATOM 2251 O O . CYS A 1 295 ? 12.932 3.688 -2.939 1.00 93.00 295 CYS A O 1
ATOM 2253 N N . THR A 1 296 ? 13.665 2.593 -4.755 1.00 91.12 296 THR A N 1
ATOM 2254 C CA . THR A 1 296 ? 15.065 3.046 -4.718 1.00 91.12 296 THR A CA 1
ATOM 2255 C C . THR A 1 296 ? 15.173 4.461 -5.290 1.00 91.12 296 THR A C 1
ATOM 2257 O O . THR A 1 296 ? 14.617 4.719 -6.362 1.00 91.12 296 THR A O 1
ATOM 2260 N N . VAL A 1 297 ? 15.935 5.335 -4.630 1.00 90.25 297 VAL A N 1
ATOM 2261 C CA . VAL A 1 297 ? 16.226 6.718 -5.033 1.00 90.25 297 VAL A CA 1
ATOM 2262 C C . VAL A 1 297 ? 17.742 6.953 -5.026 1.00 90.25 297 VAL A C 1
ATOM 2264 O O . VAL A 1 297 ? 18.420 6.669 -4.036 1.00 90.25 297 VAL A O 1
ATOM 2267 N N . LEU A 1 298 ? 18.281 7.476 -6.130 1.00 85.62 298 LEU A N 1
ATOM 2268 C CA . LEU A 1 298 ? 19.695 7.865 -6.247 1.00 85.62 298 LEU A CA 1
ATOM 2269 C C . LEU A 1 298 ? 19.922 9.329 -5.832 1.00 85.62 298 LEU A C 1
ATOM 2271 O O . LEU A 1 298 ? 18.994 10.137 -5.855 1.00 85.62 298 LEU A O 1
ATOM 2275 N N . GLU A 1 299 ? 21.174 9.711 -5.551 1.00 79.31 299 GLU A N 1
ATOM 2276 C CA . GLU A 1 299 ? 21.560 11.108 -5.250 1.00 79.31 299 GLU A CA 1
ATOM 2277 C C . GLU A 1 299 ? 21.121 12.123 -6.324 1.00 79.31 299 GLU A C 1
ATOM 2279 O O . GLU A 1 299 ? 20.834 13.277 -6.015 1.00 79.31 299 GLU A O 1
ATOM 2284 N N . ASN A 1 300 ? 21.021 11.698 -7.589 1.00 78.38 300 ASN A N 1
ATOM 2285 C CA . ASN A 1 300 ? 20.555 12.535 -8.701 1.00 78.38 300 ASN A CA 1
ATOM 2286 C C . ASN A 1 300 ? 19.018 12.702 -8.768 1.00 78.38 300 ASN A C 1
ATOM 2288 O O . ASN A 1 300 ? 18.505 13.239 -9.749 1.00 78.38 300 ASN A O 1
ATOM 2292 N N . GLY A 1 301 ? 18.281 12.217 -7.764 1.00 80.50 301 GLY A N 1
ATOM 2293 C CA . GLY A 1 301 ? 16.826 12.331 -7.652 1.00 80.50 301 GLY A CA 1
ATOM 2294 C C . GLY A 1 301 ? 16.023 11.374 -8.539 1.00 80.50 301 GLY A C 1
ATOM 2295 O O . GLY A 1 301 ? 14.796 11.354 -8.437 1.00 80.50 301 GLY A O 1
ATOM 2296 N N . LYS A 1 302 ? 16.665 10.559 -9.390 1.00 83.62 302 LYS A N 1
ATOM 2297 C CA . LYS A 1 302 ? 15.960 9.515 -10.149 1.00 83.62 302 LYS A CA 1
ATOM 2298 C C . LYS A 1 302 ? 15.437 8.432 -9.201 1.00 83.62 302 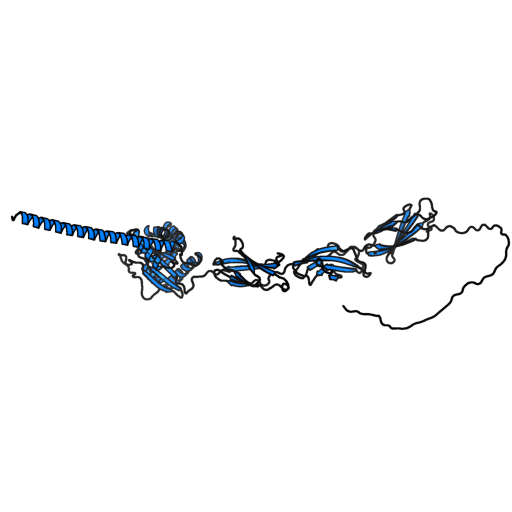LYS A C 1
ATOM 2300 O O . LYS A 1 302 ? 16.143 8.004 -8.286 1.00 83.62 302 LYS A O 1
ATOM 2305 N N . GLN A 1 303 ? 14.221 7.963 -9.473 1.00 89.50 303 GLN A N 1
ATOM 2306 C CA . GLN A 1 303 ? 13.540 6.913 -8.714 1.00 89.50 303 GLN A CA 1
ATOM 2307 C C . GLN A 1 303 ? 13.315 5.666 -9.582 1.00 89.50 303 GLN A C 1
ATOM 2309 O O . GLN A 1 303 ? 13.146 5.767 -10.798 1.00 89.50 303 GLN A O 1
ATOM 2314 N N . SER A 1 304 ? 13.334 4.493 -8.955 1.00 90.50 304 SER A N 1
ATOM 2315 C CA . SER A 1 304 ? 12.915 3.219 -9.564 1.00 90.50 304 SER A CA 1
ATOM 2316 C C . SER A 1 304 ? 11.390 3.053 -9.550 1.00 90.50 304 SER A C 1
ATOM 2318 O O . SER A 1 304 ? 10.661 3.906 -9.040 1.00 90.50 304 SER A O 1
ATOM 2320 N N . GLN A 1 305 ? 10.895 1.956 -10.130 1.00 88.94 305 GLN A N 1
ATOM 2321 C CA . GLN A 1 305 ? 9.473 1.614 -10.068 1.00 88.94 305 GLN A CA 1
ATOM 2322 C C . GLN A 1 305 ? 9.019 1.379 -8.615 1.00 88.94 305 GLN A C 1
ATOM 2324 O O . GLN A 1 305 ? 9.781 0.897 -7.778 1.00 88.94 305 GLN A O 1
ATOM 2329 N N . LEU A 1 306 ? 7.765 1.729 -8.321 1.00 91.94 306 LEU A N 1
ATOM 2330 C CA . LEU A 1 306 ? 7.161 1.554 -6.999 1.00 91.94 306 LEU A CA 1
ATOM 2331 C C . LEU A 1 306 ? 6.746 0.094 -6.793 1.00 91.94 306 LEU A C 1
ATOM 2333 O O . LEU A 1 306 ? 5.890 -0.415 -7.515 1.00 91.94 306 LEU A O 1
ATOM 2337 N N . VAL A 1 307 ? 7.291 -0.547 -5.762 1.00 93.25 307 VAL A N 1
ATOM 2338 C CA . VAL A 1 307 ? 6.856 -1.872 -5.303 1.00 93.25 307 VAL A CA 1
ATOM 2339 C C . VAL A 1 307 ? 5.861 -1.683 -4.162 1.00 93.25 307 VAL A C 1
ATOM 2341 O O . VAL A 1 307 ? 6.117 -0.912 -3.238 1.00 93.25 307 VAL A O 1
ATOM 2344 N N . SER A 1 308 ? 4.703 -2.343 -4.237 1.00 92.81 308 SER A N 1
ATOM 2345 C CA . SER A 1 308 ? 3.567 -2.117 -3.333 1.00 92.81 308 SER A CA 1
ATOM 2346 C C . SER A 1 308 ? 3.180 -3.356 -2.533 1.00 92.81 308 SER A C 1
ATOM 2348 O O . SER A 1 308 ? 3.065 -4.443 -3.096 1.00 92.81 308 SER A O 1
ATOM 2350 N N . THR A 1 309 ? 2.853 -3.172 -1.256 1.00 92.81 309 THR A N 1
ATOM 2351 C CA . THR A 1 309 ? 2.210 -4.180 -0.403 1.00 92.81 309 THR A CA 1
ATOM 2352 C C . THR A 1 309 ? 1.081 -3.552 0.421 1.00 92.81 309 THR A C 1
ATOM 2354 O O . THR A 1 309 ? 0.973 -2.329 0.525 1.00 92.81 309 THR A O 1
ATOM 2357 N N . THR A 1 310 ? 0.222 -4.374 1.023 1.00 90.88 310 THR A N 1
ATOM 2358 C CA . THR A 1 310 ? -0.846 -3.903 1.918 1.00 90.88 310 THR A CA 1
ATOM 2359 C C . THR A 1 310 ? -0.769 -4.605 3.261 1.00 90.88 310 THR A C 1
ATOM 2361 O O . THR A 1 310 ? -0.706 -5.832 3.311 1.00 90.88 310 THR A O 1
ATOM 2364 N N . LEU A 1 311 ? -0.869 -3.839 4.343 1.00 88.12 311 LEU A N 1
ATOM 2365 C CA . LEU A 1 311 ? -0.962 -4.355 5.707 1.00 88.12 311 LEU A CA 1
ATOM 2366 C C . LEU A 1 311 ? -2.239 -3.852 6.383 1.00 88.12 311 LEU A C 1
ATOM 2368 O O . LEU A 1 311 ? -2.847 -2.879 5.949 1.00 88.12 311 LEU A O 1
ATOM 2372 N N . THR A 1 312 ? -2.684 -4.524 7.440 1.00 83.19 312 THR A N 1
ATOM 2373 C CA . THR A 1 312 ? -3.813 -4.067 8.264 1.00 83.19 312 THR A CA 1
ATOM 2374 C C . THR A 1 312 ? -3.403 -4.150 9.719 1.00 83.19 312 THR A C 1
ATOM 2376 O O . THR A 1 312 ? -3.118 -5.242 10.213 1.00 83.19 312 THR A O 1
ATOM 2379 N N . THR A 1 313 ? -3.334 -3.002 10.393 1.00 80.81 313 THR A N 1
ATOM 2380 C CA . THR A 1 313 ? -2.913 -2.939 11.798 1.00 80.81 313 THR A CA 1
ATOM 2381 C C . THR A 1 313 ? -3.848 -3.758 12.679 1.00 80.81 313 THR A C 1
ATOM 2383 O O . THR A 1 313 ? -5.057 -3.843 12.447 1.00 80.81 313 THR A O 1
ATOM 2386 N N . ARG A 1 314 ? -3.306 -4.397 13.715 1.00 67.12 314 ARG A N 1
ATOM 2387 C CA . ARG A 1 314 ? -4.091 -5.298 14.560 1.00 67.12 314 ARG A CA 1
ATOM 2388 C C . ARG A 1 314 ? -5.065 -4.499 15.425 1.00 67.12 314 ARG A C 1
ATOM 2390 O O . ARG A 1 314 ? -4.653 -3.693 16.259 1.00 67.12 314 ARG A O 1
ATOM 2397 N N . PHE A 1 315 ? -6.363 -4.783 15.318 1.00 51.53 315 PHE A N 1
ATOM 2398 C CA . PHE A 1 315 ? -7.278 -4.462 16.413 1.00 51.53 315 PHE A CA 1
ATOM 2399 C C . PHE A 1 315 ? -6.872 -5.278 17.644 1.00 51.53 315 PHE A C 1
ATOM 2401 O O . PHE A 1 315 ? -6.822 -6.510 17.591 1.00 51.53 315 PHE A O 1
ATOM 2408 N N . ARG A 1 316 ? -6.647 -4.613 18.780 1.00 47.62 316 ARG A N 1
ATOM 2409 C CA . ARG A 1 316 ? -6.558 -5.309 20.062 1.00 47.62 316 ARG A CA 1
ATOM 2410 C C . ARG A 1 316 ? -7.973 -5.599 20.554 1.00 47.62 316 ARG A C 1
ATOM 2412 O O . ARG A 1 316 ? -8.618 -4.732 21.132 1.00 47.62 316 ARG A O 1
ATOM 2419 N N . LEU A 1 317 ? -8.433 -6.832 20.334 1.00 45.22 317 LEU A N 1
ATOM 2420 C CA . LEU A 1 317 ? -9.481 -7.422 21.172 1.00 45.22 317 LEU A CA 1
ATOM 2421 C C . LEU A 1 317 ? -9.091 -7.217 22.646 1.00 45.22 317 LEU A C 1
ATOM 2423 O O . LEU A 1 317 ? -7.906 -7.400 22.954 1.00 45.22 317 LEU A O 1
ATOM 2427 N N . PRO A 1 318 ? -10.031 -6.885 23.555 1.00 47.62 318 PRO A N 1
ATOM 2428 C CA . PRO A 1 318 ? -9.744 -6.870 24.985 1.00 47.62 318 PRO A CA 1
ATOM 2429 C C . PRO A 1 318 ? -9.200 -8.250 25.367 1.00 47.62 318 PRO A C 1
ATOM 2431 O O . PRO A 1 318 ? -9.897 -9.262 25.286 1.00 47.62 318 PRO A O 1
ATOM 2434 N N . THR A 1 319 ? -7.901 -8.307 25.661 1.00 45.88 319 THR A N 1
ATOM 2435 C CA . THR A 1 319 ? -7.191 -9.578 25.852 1.00 45.88 319 THR A CA 1
ATOM 2436 C C . THR A 1 319 ? -7.711 -10.274 27.106 1.00 45.88 319 THR A C 1
ATOM 2438 O O . THR A 1 319 ? -8.100 -9.591 28.045 1.00 45.88 319 THR A O 1
ATOM 2441 N N . GLN A 1 320 ? -7.641 -11.607 27.186 1.00 49.16 320 GLN A N 1
ATOM 2442 C CA . GLN A 1 320 ? -8.178 -12.390 28.319 1.00 49.16 320 GLN A CA 1
ATOM 2443 C C . GLN A 1 320 ? -7.697 -11.935 29.722 1.00 49.16 320 GLN A C 1
ATOM 2445 O O . GLN A 1 320 ? -8.382 -12.179 30.714 1.00 49.16 320 GLN A O 1
ATOM 2450 N N . ASN A 1 321 ? -6.550 -11.245 29.808 1.00 52.62 321 ASN A N 1
ATOM 2451 C CA . ASN A 1 321 ? -6.012 -10.644 31.036 1.00 52.62 321 ASN A CA 1
ATOM 2452 C C . ASN A 1 321 ? -6.617 -9.275 31.426 1.00 52.62 321 ASN A C 1
ATOM 2454 O O . ASN A 1 321 ? -6.359 -8.806 32.532 1.00 52.62 321 ASN A O 1
ATOM 2458 N N . GLU A 1 322 ? -7.394 -8.614 30.566 1.00 70.62 322 GLU A N 1
ATOM 2459 C CA . GLU A 1 322 ? -8.006 -7.311 30.857 1.00 70.62 322 GLU A CA 1
ATOM 2460 C C . GLU A 1 322 ? -9.455 -7.465 31.341 1.00 70.62 322 GLU A C 1
ATOM 2462 O O . GLU A 1 322 ? -10.262 -8.197 30.772 1.00 70.62 322 GLU A O 1
ATOM 2467 N N . GLU A 1 323 ? -9.784 -6.780 32.440 1.00 85.94 323 GLU A N 1
ATOM 2468 C CA . GLU A 1 323 ? -11.106 -6.844 33.065 1.00 85.94 323 GLU A CA 1
ATOM 2469 C C . GLU A 1 323 ? -12.143 -6.049 32.266 1.00 85.94 323 GLU A C 1
ATOM 2471 O O . GLU A 1 323 ? -12.095 -4.814 32.223 1.00 85.94 323 GLU A O 1
ATOM 2476 N N . LEU A 1 324 ? -13.133 -6.759 31.723 1.00 90.31 324 LEU A N 1
ATOM 2477 C CA . LEU A 1 324 ? -14.324 -6.161 31.132 1.00 90.31 324 LEU A CA 1
ATOM 2478 C C . LEU A 1 324 ? -15.197 -5.573 32.251 1.00 90.31 324 LEU A C 1
ATOM 2480 O O . LEU A 1 324 ? -15.605 -6.280 33.173 1.00 90.31 324 LEU A O 1
ATOM 2484 N N . ARG A 1 325 ? -15.483 -4.271 32.176 1.00 91.19 325 ARG A N 1
ATOM 2485 C CA . ARG A 1 325 ? -16.194 -3.513 33.224 1.00 91.19 325 ARG A CA 1
ATOM 2486 C C . ARG A 1 325 ? -17.609 -3.181 32.766 1.00 91.19 325 ARG A C 1
ATOM 2488 O O . ARG A 1 325 ? -17.784 -2.436 31.805 1.00 91.19 325 ARG A O 1
ATOM 2495 N N . ILE A 1 326 ? -18.591 -3.753 33.451 1.00 93.62 326 ILE A N 1
ATOM 2496 C CA . ILE A 1 326 ? -20.012 -3.742 33.106 1.00 93.62 326 ILE A CA 1
ATOM 2497 C C . ILE A 1 326 ? -20.760 -2.928 34.164 1.00 93.62 326 ILE A C 1
ATOM 2499 O O . ILE A 1 326 ? -20.795 -3.323 35.330 1.00 93.62 326 ILE A O 1
ATOM 2503 N N . VAL A 1 327 ? -21.381 -1.819 33.766 1.00 90.69 327 VAL A N 1
ATOM 2504 C CA . VAL A 1 327 ? -22.272 -1.031 34.631 1.00 90.69 327 VAL A CA 1
ATOM 2505 C C . VAL A 1 327 ? -23.712 -1.454 34.378 1.00 90.69 327 VAL A C 1
ATOM 2507 O O . VAL A 1 327 ? -24.163 -1.427 33.237 1.00 90.69 327 VAL A O 1
ATOM 2510 N N . LEU A 1 328 ? -24.444 -1.829 35.427 1.00 91.38 328 LEU A N 1
ATOM 2511 C CA . LEU A 1 328 ? -25.884 -2.080 35.342 1.00 91.38 328 LEU A CA 1
ATOM 2512 C C . LEU A 1 328 ? -26.643 -0.790 35.664 1.00 91.38 328 LEU A C 1
ATOM 2514 O O . LEU A 1 328 ? -26.369 -0.166 36.685 1.00 91.38 328 LEU A O 1
ATOM 2518 N N . VAL A 1 329 ? -27.612 -0.400 34.839 1.00 87.50 329 VAL A N 1
ATOM 2519 C CA . VAL A 1 329 ? -28.377 0.857 34.979 1.00 87.50 329 VAL A CA 1
ATOM 2520 C C . VAL A 1 329 ? -29.875 0.651 34.727 1.00 87.50 329 VAL A C 1
ATOM 2522 O O . VAL A 1 329 ? -30.279 -0.390 34.219 1.00 87.50 329 VAL A O 1
ATOM 2525 N N . GLY A 1 330 ? -30.709 1.608 35.150 1.00 85.38 330 GLY A N 1
ATOM 2526 C CA . GLY A 1 330 ? -32.177 1.552 35.050 1.00 85.38 330 GLY A CA 1
ATOM 2527 C C . GLY A 1 330 ? -32.899 1.629 36.404 1.00 85.38 330 GLY A C 1
ATOM 2528 O O . GLY A 1 330 ? -32.270 1.783 37.457 1.00 85.38 330 GLY A O 1
ATOM 2529 N N . LYS A 1 331 ? -34.228 1.495 36.373 1.00 82.94 331 LYS A N 1
ATOM 2530 C CA . LYS A 1 331 ? -35.170 1.625 37.504 1.00 82.94 331 LYS A CA 1
ATOM 2531 C C . LYS A 1 331 ? -34.928 0.634 38.661 1.00 82.94 331 LYS A C 1
ATOM 2533 O O . LYS A 1 331 ? -34.312 -0.426 38.491 1.00 82.94 331 LYS A O 1
ATOM 2538 N N . ALA A 1 332 ? -35.405 0.937 39.869 1.00 80.50 332 ALA A N 1
ATOM 2539 C CA . ALA A 1 332 ? -35.515 -0.051 40.943 1.00 80.50 332 ALA A CA 1
ATOM 2540 C C . ALA A 1 332 ? -36.455 -1.213 40.565 1.00 80.50 332 ALA A C 1
ATOM 2542 O O . ALA A 1 332 ? -37.441 -1.060 39.851 1.00 80.50 332 ALA A O 1
ATOM 2543 N N . GLY A 1 333 ? -36.139 -2.421 41.036 1.00 79.12 333 GLY A N 1
ATOM 2544 C CA . GLY A 1 333 ? -36.944 -3.619 40.764 1.00 79.12 333 GLY A CA 1
ATOM 2545 C C . GLY A 1 333 ? -36.809 -4.220 39.354 1.00 79.12 333 GLY A C 1
ATOM 2546 O O . GLY A 1 333 ? -37.260 -5.348 39.161 1.00 79.12 333 GLY A O 1
ATOM 2547 N N . SER A 1 334 ? -36.128 -3.567 38.399 1.00 85.19 334 SER A N 1
ATOM 2548 C CA . SER A 1 334 ? -35.951 -4.085 37.023 1.00 85.19 334 SER A CA 1
ATOM 2549 C C . SER A 1 334 ? -35.067 -5.339 36.910 1.00 85.19 334 SER A C 1
ATOM 2551 O O . SER A 1 334 ? -34.983 -5.956 35.850 1.00 85.19 334 SER A O 1
ATOM 2553 N N . GLY A 1 335 ? -34.424 -5.752 38.008 1.00 86.62 335 GLY A N 1
ATOM 2554 C CA . GLY A 1 335 ? -33.670 -7.005 38.106 1.00 86.62 335 GLY A CA 1
ATOM 2555 C C . GLY A 1 335 ? -32.145 -6.870 38.119 1.00 86.62 335 GLY A C 1
ATOM 2556 O O . GLY A 1 335 ? -31.487 -7.905 38.179 1.00 86.62 335 GLY A O 1
ATOM 2557 N N . LYS A 1 336 ? -31.579 -5.649 38.125 1.00 88.38 336 LYS A N 1
ATOM 2558 C CA . LYS A 1 336 ? -30.119 -5.376 38.094 1.00 88.38 336 LYS A CA 1
ATOM 2559 C C . LYS A 1 336 ? -29.280 -6.338 38.945 1.00 88.38 336 LYS A C 1
ATOM 2561 O O . LYS A 1 336 ? -28.544 -7.150 38.392 1.00 88.38 336 LYS A O 1
ATOM 2566 N N . SER A 1 337 ? -29.493 -6.377 40.259 1.00 87.44 337 SER A N 1
ATOM 2567 C CA . SER A 1 337 ? -28.757 -7.258 41.180 1.00 87.44 337 SER A CA 1
ATOM 2568 C C . SER A 1 337 ? -28.881 -8.755 40.858 1.00 87.44 337 SER A C 1
ATOM 2570 O O . SER A 1 337 ? -27.975 -9.532 41.151 1.00 87.44 337 SER A O 1
ATOM 2572 N N . ALA A 1 338 ? -30.000 -9.196 40.269 1.00 87.75 338 ALA A N 1
ATOM 2573 C CA . ALA A 1 338 ? -30.179 -10.584 39.841 1.00 87.75 338 ALA A CA 1
ATOM 2574 C C . ALA A 1 338 ? -29.388 -10.871 38.555 1.00 87.75 338 ALA A C 1
ATOM 2576 O O . ALA A 1 338 ? -28.649 -11.851 38.517 1.00 87.75 338 ALA A O 1
ATOM 2577 N N . ALA A 1 339 ? -29.457 -9.979 37.563 1.00 89.81 339 ALA A N 1
ATOM 2578 C CA . ALA A 1 339 ? -28.647 -10.058 36.349 1.00 89.81 339 ALA A CA 1
ATOM 2579 C C . ALA A 1 339 ? -27.139 -10.007 36.658 1.00 89.81 339 ALA A C 1
ATOM 2581 O O . ALA A 1 339 ? -26.377 -10.820 36.142 1.00 89.81 339 ALA A O 1
ATOM 2582 N N . GLY A 1 340 ? -26.706 -9.126 37.565 1.00 89.75 340 GLY A N 1
ATOM 2583 C CA . GLY A 1 340 ? -25.311 -9.034 38.000 1.00 89.75 340 GLY A CA 1
ATOM 2584 C C . GLY A 1 340 ? -24.809 -10.298 38.696 1.00 89.75 340 GLY A C 1
ATOM 2585 O O . GLY A 1 340 ? -23.703 -10.753 38.412 1.00 89.75 340 GLY A O 1
ATOM 2586 N N . ASN A 1 341 ? -25.637 -10.926 39.539 1.00 87.81 341 ASN A N 1
ATOM 2587 C CA . ASN A 1 341 ? -25.326 -12.234 40.125 1.00 87.81 341 ASN A CA 1
ATOM 2588 C C . ASN A 1 341 ? -25.150 -13.318 39.047 1.00 87.81 341 ASN A C 1
ATOM 2590 O O . ASN A 1 341 ? -24.270 -14.168 39.180 1.00 87.81 341 ASN A O 1
ATOM 2594 N N . THR A 1 342 ? -25.963 -13.283 37.986 1.00 88.75 342 THR A N 1
ATOM 2595 C CA . THR A 1 342 ? -25.871 -14.211 36.850 1.00 88.75 342 THR A CA 1
ATOM 2596 C C . THR A 1 342 ? -24.589 -13.982 36.041 1.00 88.75 342 THR A C 1
ATOM 2598 O O . THR A 1 342 ? -23.858 -14.938 35.802 1.00 88.75 342 THR A O 1
ATOM 2601 N N . ILE A 1 343 ? -24.253 -12.729 35.703 1.00 89.56 343 ILE A N 1
ATOM 2602 C CA . ILE A 1 343 ? -23.037 -12.368 34.942 1.00 89.56 343 ILE A CA 1
ATOM 2603 C C . ILE A 1 343 ? -21.752 -12.730 35.702 1.00 89.56 343 ILE A C 1
ATOM 2605 O O . ILE A 1 343 ? -20.795 -13.208 35.100 1.00 89.56 343 ILE A O 1
ATOM 2609 N N . VAL A 1 344 ? -21.717 -12.522 37.024 1.00 87.62 344 VAL A N 1
ATOM 2610 C CA . VAL A 1 344 ? -20.541 -12.834 37.859 1.00 87.62 344 VAL A CA 1
ATOM 2611 C C . VAL A 1 344 ? -20.313 -14.350 38.006 1.00 87.62 344 VAL A C 1
ATOM 2613 O O . VAL A 1 344 ? -19.175 -14.775 38.208 1.00 87.62 344 VAL A O 1
ATOM 2616 N N . GLY A 1 345 ? -21.363 -15.175 37.900 1.00 77.81 345 GLY A N 1
ATOM 2617 C CA . GLY A 1 345 ? -21.265 -16.641 37.809 1.00 77.81 345 GLY A CA 1
ATOM 2618 C C . GLY A 1 345 ? -20.786 -17.383 39.070 1.00 77.81 345 GLY A C 1
ATOM 2619 O O . GLY A 1 345 ? -20.537 -18.588 39.022 1.00 77.81 345 GLY A O 1
ATOM 2620 N N . THR A 1 346 ? -20.633 -16.709 40.213 1.00 68.75 346 THR A N 1
ATOM 2621 C CA . THR A 1 346 ? -20.040 -17.298 41.427 1.00 68.75 346 THR A CA 1
ATOM 2622 C C . THR A 1 346 ? -21.053 -18.045 42.309 1.00 68.75 346 THR A C 1
ATOM 2624 O O . THR A 1 346 ? -22.222 -17.684 42.427 1.00 68.75 346 THR A O 1
ATOM 2627 N N . LYS A 1 347 ? -20.587 -19.098 43.006 1.00 63.97 347 LYS A N 1
ATOM 2628 C CA . LYS A 1 347 ? -21.427 -19.934 43.897 1.00 63.97 347 LYS A CA 1
ATOM 2629 C C . LYS A 1 347 ? -22.041 -19.172 45.084 1.00 63.97 347 LYS A C 1
ATOM 2631 O O . LYS A 1 347 ? -23.072 -19.588 45.606 1.00 63.97 347 LYS A O 1
ATOM 2636 N N . LYS A 1 348 ? -21.407 -18.084 45.533 1.00 68.25 348 LYS A N 1
ATOM 2637 C CA . LYS A 1 348 ? -21.964 -17.142 46.515 1.00 68.25 348 LYS A CA 1
ATOM 2638 C C . LYS A 1 348 ? -22.540 -15.968 45.729 1.00 68.25 348 LYS A C 1
ATOM 2640 O O . LYS A 1 348 ? -21.755 -15.285 45.090 1.00 68.25 348 LYS A O 1
ATOM 2645 N N . LYS A 1 349 ? -23.851 -15.713 45.791 1.00 76.06 349 LYS A N 1
ATOM 2646 C CA . LYS A 1 349 ? -24.463 -14.535 45.146 1.00 76.06 349 LYS A CA 1
ATOM 2647 C C . LYS A 1 349 ? -23.983 -13.250 45.849 1.00 76.06 349 LYS A C 1
ATOM 2649 O O . LYS A 1 349 ? -24.374 -13.071 47.004 1.00 76.06 349 LYS A O 1
ATOM 2654 N N . PRO A 1 350 ? -23.138 -12.399 45.231 1.00 75.69 350 PRO A N 1
ATOM 2655 C CA . PRO A 1 350 ? -22.617 -11.199 45.888 1.00 75.69 350 PRO A CA 1
ATOM 2656 C C . PRO A 1 350 ? -23.682 -10.123 46.127 1.00 75.69 350 PRO A C 1
ATOM 2658 O O . PRO A 1 350 ? -23.762 -9.572 47.222 1.00 75.69 350 PRO A O 1
ATOM 2661 N N . PHE A 1 351 ? -24.519 -9.835 45.128 1.00 78.25 351 PHE A N 1
ATOM 2662 C CA . PHE A 1 351 ? -25.507 -8.763 45.198 1.00 78.25 351 PHE A CA 1
ATOM 2663 C C . PHE A 1 351 ? -26.783 -9.269 45.880 1.00 78.25 351 PHE A C 1
ATOM 2665 O O . PHE A 1 351 ? -27.259 -10.376 45.599 1.00 78.25 351 PHE A O 1
ATOM 2672 N N . ARG A 1 352 ? -27.380 -8.470 46.772 1.00 71.25 352 ARG A N 1
ATOM 2673 C CA . ARG A 1 352 ? -28.507 -8.891 47.628 1.00 71.25 352 ARG A CA 1
ATOM 2674 C C . ARG A 1 352 ? -29.858 -8.905 46.887 1.00 71.25 352 ARG A C 1
ATOM 2676 O O . ARG A 1 352 ? -30.809 -8.231 47.274 1.00 71.25 352 ARG A O 1
ATOM 2683 N N . SER A 1 353 ? -29.980 -9.730 45.849 1.00 67.81 353 SER A N 1
ATOM 2684 C CA . SER A 1 353 ? -31.227 -9.913 45.100 1.00 67.81 353 SER A CA 1
ATOM 2685 C C . SER A 1 353 ? -32.250 -10.757 45.881 1.00 67.81 353 SER A C 1
ATOM 2687 O O . SER A 1 353 ? -32.035 -11.954 46.097 1.00 67.81 353 SER A O 1
ATOM 2689 N N . ARG A 1 354 ? -33.388 -10.160 46.253 1.00 61.78 354 ARG A N 1
ATOM 2690 C CA . ARG A 1 354 ? -34.624 -10.844 46.680 1.00 61.78 354 ARG A CA 1
ATOM 2691 C C . ARG A 1 354 ? -35.834 -10.083 46.140 1.00 61.78 354 ARG A C 1
ATOM 2693 O O . ARG A 1 354 ? -35.765 -8.865 46.001 1.00 61.78 354 ARG A O 1
ATOM 2700 N N . PHE A 1 355 ? -36.938 -10.786 45.887 1.00 56.75 355 PHE A N 1
ATOM 2701 C CA . PHE A 1 355 ? -38.223 -10.143 45.610 1.00 56.75 355 PHE A CA 1
ATOM 2702 C C . PHE A 1 355 ? -38.668 -9.361 46.857 1.00 56.75 355 PHE A C 1
ATOM 2704 O O . PHE A 1 355 ? -38.652 -9.902 47.963 1.00 56.75 355 PHE A O 1
ATOM 2711 N N . SER A 1 356 ? -38.960 -8.072 46.689 1.00 49.75 356 SER A N 1
ATOM 2712 C CA . SER A 1 356 ? -39.151 -7.104 47.773 1.00 49.75 356 SER A CA 1
ATOM 2713 C C . SER A 1 356 ? -39.960 -5.917 47.255 1.00 49.75 356 SER A C 1
ATOM 2715 O O . SER A 1 356 ? -39.713 -5.456 46.144 1.00 49.75 356 SER A O 1
ATOM 2717 N N . SER A 1 357 ? -40.881 -5.395 48.065 1.00 44.06 357 SER A N 1
ATOM 2718 C CA . SER A 1 357 ? -41.603 -4.141 47.795 1.00 44.06 357 SER A CA 1
ATOM 2719 C C . SER A 1 357 ? -40.774 -2.883 48.094 1.00 44.06 357 SER A C 1
ATOM 2721 O O . SER A 1 357 ? -41.203 -1.777 47.787 1.00 44.06 357 SER A O 1
ATOM 2723 N N . ILE A 1 358 ? -39.591 -3.042 48.697 1.00 49.25 358 ILE A N 1
ATOM 2724 C CA . ILE A 1 358 ? -38.674 -1.961 49.081 1.00 49.25 358 ILE A CA 1
ATOM 2725 C C . ILE A 1 358 ? -37.328 -2.183 48.384 1.00 49.25 358 ILE A C 1
ATOM 2727 O O . ILE A 1 358 ? -36.818 -3.309 48.372 1.00 49.25 358 ILE A O 1
ATOM 2731 N N . SER A 1 359 ? -36.728 -1.116 47.845 1.00 57.28 359 SER A N 1
ATOM 2732 C CA . SER A 1 359 ? -35.399 -1.175 47.226 1.00 57.28 359 SER A CA 1
ATOM 2733 C C . SER A 1 359 ? -34.329 -1.625 48.233 1.00 57.28 359 SER A C 1
ATOM 2735 O O . SER A 1 359 ? -34.161 -1.028 49.299 1.00 57.28 359 SER A O 1
ATOM 2737 N N . LEU A 1 360 ? -33.623 -2.711 47.901 1.00 57.22 360 LEU A N 1
ATOM 2738 C CA . LEU A 1 360 ? -32.611 -3.331 48.767 1.00 57.22 360 LEU A CA 1
ATOM 2739 C C . LEU A 1 360 ? -31.197 -2.785 48.517 1.00 57.22 360 LEU A C 1
ATOM 2741 O O . LEU A 1 360 ? -30.391 -2.742 49.447 1.00 57.22 360 LEU A O 1
ATOM 2745 N N . THR A 1 361 ? -30.910 -2.361 47.285 1.00 55.94 361 THR A N 1
ATOM 2746 C CA . THR A 1 361 ? -29.620 -1.801 46.862 1.00 55.94 361 THR A CA 1
ATOM 2747 C C . THR A 1 361 ? -29.645 -0.291 47.078 1.00 55.94 361 THR A C 1
ATOM 2749 O O . THR A 1 361 ? -30.387 0.421 46.402 1.00 55.94 361 THR A O 1
ATOM 2752 N N . LYS A 1 362 ? -28.872 0.198 48.057 1.00 61.91 362 LYS A N 1
ATOM 2753 C CA . LYS A 1 362 ? -28.817 1.628 48.427 1.00 61.91 362 LYS A CA 1
ATOM 2754 C C . LYS A 1 362 ? -27.598 2.362 47.860 1.00 61.91 362 LYS A C 1
ATOM 2756 O O . LYS A 1 362 ? -27.706 3.538 47.527 1.00 61.91 362 LYS A O 1
ATOM 2761 N N . ASN A 1 363 ? -26.482 1.649 47.719 1.00 66.75 363 ASN A N 1
ATOM 2762 C CA . ASN A 1 363 ? -25.207 2.137 47.194 1.00 66.75 363 ASN A CA 1
ATOM 2763 C C . ASN A 1 363 ? -24.846 1.357 45.919 1.00 66.75 363 ASN A C 1
ATOM 2765 O O . ASN A 1 363 ? -25.481 0.348 45.617 1.00 66.75 363 ASN A O 1
ATOM 2769 N N . CYS A 1 364 ? -23.829 1.809 45.186 1.00 72.62 364 CYS A N 1
ATOM 2770 C CA . CYS A 1 364 ? -23.254 1.047 44.077 1.00 72.62 364 CYS A CA 1
ATOM 2771 C C . CYS A 1 364 ? -22.256 0.011 44.622 1.00 72.62 364 CYS A C 1
ATOM 2773 O O . CYS A 1 364 ? -21.360 0.379 45.381 1.00 72.62 364 CYS A O 1
ATOM 2775 N N . ASP A 1 365 ? -22.382 -1.251 44.209 1.00 81.06 365 ASP A N 1
ATOM 2776 C CA . ASP A 1 365 ? -21.522 -2.362 44.637 1.00 81.06 365 ASP A CA 1
ATOM 2777 C C . ASP A 1 365 ? -20.742 -2.917 43.433 1.00 81.06 365 ASP A C 1
ATOM 2779 O O . ASP A 1 365 ? -21.329 -3.226 42.395 1.00 81.06 365 ASP A O 1
ATOM 2783 N N . LYS A 1 366 ? -19.421 -3.105 43.563 1.00 86.44 366 LYS A N 1
ATOM 2784 C CA . LYS A 1 366 ? -18.579 -3.737 42.528 1.00 86.44 366 LYS A CA 1
ATOM 2785 C C . LYS A 1 366 ? -18.200 -5.159 42.929 1.00 86.44 366 LYS A C 1
ATOM 2787 O O . LYS A 1 366 ? -17.542 -5.351 43.947 1.00 86.44 366 LYS A O 1
ATOM 2792 N N . THR A 1 367 ? -18.508 -6.141 42.080 1.00 87.69 367 THR A N 1
ATOM 2793 C CA . THR A 1 367 ? -18.006 -7.519 42.232 1.00 87.69 367 THR A CA 1
ATOM 2794 C C . THR A 1 367 ? -17.274 -7.994 40.984 1.00 87.69 367 THR A C 1
ATOM 2796 O O . THR A 1 367 ? -17.690 -7.704 39.864 1.00 87.69 367 THR A O 1
ATOM 2799 N N . ARG A 1 368 ? -16.191 -8.756 41.181 1.00 89.06 368 ARG A N 1
ATOM 2800 C CA . ARG A 1 368 ? -15.429 -9.418 40.115 1.00 89.06 368 ARG A CA 1
ATOM 2801 C C . ARG A 1 368 ? -15.833 -10.891 39.982 1.00 89.06 368 ARG A C 1
ATOM 2803 O O . ARG A 1 368 ? -16.106 -11.553 40.983 1.00 89.06 368 ARG A O 1
ATOM 2810 N N . GLY A 1 369 ? -15.840 -11.399 38.756 1.00 86.81 369 GLY A N 1
ATOM 2811 C CA . GLY A 1 369 ? -16.092 -12.792 38.394 1.00 86.81 369 GLY A CA 1
ATOM 2812 C C . GLY A 1 369 ? -15.203 -13.228 37.228 1.00 86.81 369 GLY A C 1
ATOM 2813 O O . GLY A 1 369 ? -14.445 -12.429 36.678 1.00 86.81 369 GLY A O 1
ATOM 2814 N N . LYS A 1 370 ? -15.298 -14.502 36.841 1.00 84.56 370 LYS A N 1
ATOM 2815 C CA . LYS A 1 370 ? -14.609 -15.039 35.661 1.00 84.56 370 LYS A CA 1
ATOM 2816 C C . LYS A 1 370 ? -15.562 -15.943 34.884 1.00 84.56 370 LYS A C 1
ATOM 2818 O O . LYS A 1 370 ? -16.135 -16.862 35.466 1.00 84.56 370 LYS A O 1
ATOM 2823 N N . VAL A 1 371 ? -15.729 -15.677 33.590 1.00 81.12 371 VAL A N 1
ATOM 2824 C CA . VAL A 1 371 ? -16.638 -16.414 32.700 1.00 81.12 371 VAL A CA 1
ATOM 2825 C C . VAL A 1 371 ? -15.808 -17.040 31.586 1.00 81.12 371 VAL A C 1
ATOM 2827 O O . VAL A 1 371 ? -15.270 -16.340 30.730 1.00 81.12 371 VAL A O 1
ATOM 2830 N N . GLY A 1 372 ? -15.648 -18.365 31.636 1.00 77.50 372 GLY A N 1
ATOM 2831 C CA . GLY A 1 372 ? -14.626 -19.050 30.845 1.00 77.50 372 GLY A CA 1
ATOM 2832 C C . GLY A 1 372 ? -13.243 -18.497 31.194 1.00 77.50 372 GLY A C 1
ATOM 2833 O O . GLY A 1 372 ? -12.805 -18.581 32.343 1.00 77.50 372 GLY A O 1
ATOM 2834 N N . GLU A 1 373 ? -12.579 -17.880 30.219 1.00 74.44 373 GLU A N 1
ATOM 2835 C CA . GLU A 1 373 ? -11.276 -17.238 30.413 1.00 74.44 373 GLU A CA 1
ATOM 2836 C C . GLU A 1 373 ? -11.360 -15.723 30.668 1.00 74.44 373 GLU A C 1
ATOM 2838 O O . GLU A 1 373 ? -10.407 -15.152 31.193 1.00 74.44 373 GLU A O 1
ATOM 2843 N N . GLN A 1 374 ? -12.506 -15.085 30.404 1.00 83.81 374 GLN A N 1
ATOM 2844 C CA . GLN A 1 374 ? -12.688 -13.636 30.528 1.00 83.81 374 GLN A CA 1
ATOM 2845 C C . GLN A 1 374 ? -12.860 -13.195 31.989 1.00 83.81 374 GLN A C 1
ATOM 2847 O O . GLN A 1 374 ? -13.764 -13.660 32.689 1.00 83.81 374 GLN A O 1
ATOM 2852 N N . SER A 1 375 ? -12.038 -12.239 32.430 1.00 88.62 375 SER A N 1
ATOM 2853 C CA . SER A 1 375 ? -12.242 -11.507 33.687 1.00 88.62 375 SER A CA 1
ATOM 2854 C C . SER A 1 375 ? -13.343 -10.453 33.525 1.00 88.62 375 SER A C 1
ATOM 2856 O O . SER A 1 375 ? -13.319 -9.681 32.560 1.00 88.62 375 SER A O 1
ATOM 2858 N N . VAL A 1 376 ? -14.302 -10.406 34.454 1.00 91.25 376 VAL A N 1
ATOM 2859 C CA . VAL A 1 376 ? -15.415 -9.441 34.436 1.00 91.25 376 VAL A CA 1
ATOM 2860 C C . VAL A 1 376 ? -15.559 -8.737 35.783 1.00 91.25 376 VAL A C 1
ATOM 2862 O O . VAL A 1 376 ? -15.550 -9.383 36.829 1.00 91.25 376 VAL A O 1
ATOM 2865 N N . ALA A 1 377 ? -15.775 -7.424 35.769 1.00 91.25 377 ALA A N 1
ATOM 2866 C CA . ALA A 1 377 ? -16.318 -6.690 36.905 1.00 91.25 377 ALA A CA 1
ATOM 2867 C C . ALA A 1 377 ? -17.710 -6.172 36.575 1.00 91.25 377 ALA A C 1
ATOM 2869 O O . ALA A 1 377 ? -17.899 -5.463 35.590 1.00 91.25 377 ALA A O 1
ATOM 2870 N N . VAL A 1 378 ? -18.661 -6.476 37.451 1.00 92.81 378 VAL A N 1
ATOM 2871 C CA . VAL A 1 378 ? -20.014 -5.932 37.406 1.00 92.81 378 VAL A CA 1
ATOM 2872 C C . VAL A 1 378 ? -20.153 -4.895 38.511 1.00 92.81 378 VAL A C 1
ATOM 2874 O O . VAL A 1 378 ? -19.840 -5.177 39.670 1.00 92.81 378 VAL A O 1
ATOM 2877 N N . ILE A 1 379 ? -20.621 -3.706 38.142 1.00 89.88 379 ILE A N 1
ATOM 2878 C CA . ILE A 1 379 ? -21.043 -2.654 39.057 1.00 89.88 379 ILE A CA 1
ATOM 2879 C C . ILE A 1 379 ? -22.575 -2.695 39.082 1.00 89.88 379 ILE A C 1
ATOM 2881 O O . ILE A 1 379 ? -23.227 -2.279 38.122 1.00 89.88 379 ILE A O 1
ATOM 2885 N N . ASP A 1 380 ? -23.143 -3.239 40.159 1.00 87.81 380 ASP A N 1
ATOM 2886 C CA . ASP A 1 380 ? -24.577 -3.133 40.435 1.00 87.81 380 ASP A CA 1
ATOM 2887 C C . ASP A 1 380 ? -24.869 -1.747 41.016 1.00 87.81 380 ASP A C 1
ATOM 2889 O O . ASP A 1 380 ? -24.073 -1.195 41.782 1.00 87.81 380 ASP A O 1
ATOM 2893 N N . THR A 1 381 ? -26.008 -1.172 40.645 1.00 80.31 381 THR A N 1
ATOM 2894 C CA . THR A 1 381 ? -26.399 0.185 41.042 1.00 80.31 381 THR A CA 1
ATOM 2895 C C . THR A 1 381 ? -27.753 0.175 41.756 1.00 80.31 381 THR A C 1
ATOM 2897 O O . THR A 1 381 ? -28.555 -0.747 41.566 1.00 80.31 381 THR A O 1
ATOM 2900 N N . PRO A 1 382 ? -28.059 1.192 42.585 1.00 74.94 382 PRO A N 1
ATOM 2901 C CA . PRO A 1 382 ? -29.408 1.395 43.113 1.00 74.94 382 PRO A CA 1
ATOM 2902 C C . PRO A 1 382 ? -30.409 1.698 41.978 1.00 74.94 382 PRO A C 1
ATOM 2904 O O . PRO A 1 382 ? -30.091 1.627 40.792 1.00 74.94 382 PRO A O 1
ATOM 2907 N N . GLY A 1 383 ? -31.653 2.053 42.303 1.00 70.25 383 GLY A N 1
ATOM 2908 C CA . GLY A 1 383 ? -32.516 2.761 41.350 1.00 70.25 383 GLY A CA 1
ATOM 2909 C C . GLY A 1 383 ? -31.921 4.134 41.035 1.00 70.25 383 GLY A C 1
ATOM 2910 O O . GLY A 1 383 ? -32.263 5.118 41.677 1.00 70.25 383 GLY A O 1
ATOM 2911 N N . LEU A 1 384 ? -30.952 4.181 40.113 1.00 59.12 384 LEU A N 1
ATOM 2912 C CA . LEU A 1 384 ? -30.133 5.367 39.829 1.00 59.12 384 LEU A CA 1
ATOM 2913 C C . LEU A 1 384 ? -30.973 6.529 39.277 1.00 59.12 384 LEU A C 1
ATOM 2915 O O . LEU A 1 384 ? -30.598 7.688 39.431 1.00 59.12 384 LEU A O 1
ATOM 2919 N N . PHE A 1 385 ? -32.106 6.177 38.664 1.00 59.28 385 PHE A N 1
ATOM 2920 C CA . PHE A 1 385 ? -33.002 7.037 37.896 1.00 59.28 385 PHE A CA 1
ATOM 2921 C C . PHE A 1 385 ? -34.464 6.927 38.381 1.00 59.28 385 PHE A C 1
ATOM 2923 O O . PHE A 1 385 ? -35.385 7.213 37.624 1.00 59.28 385 PHE A O 1
ATOM 2930 N N . ASP A 1 386 ? -34.692 6.478 39.624 1.00 57.94 386 ASP A N 1
ATOM 2931 C CA . ASP A 1 386 ? -36.033 6.506 40.228 1.00 57.94 386 ASP A CA 1
ATOM 2932 C C . ASP A 1 386 ? -36.477 7.971 40.418 1.00 57.94 386 ASP A C 1
ATOM 2934 O O . ASP A 1 386 ? -35.750 8.760 41.031 1.00 57.94 386 ASP A O 1
ATOM 2938 N N . THR A 1 387 ? -37.685 8.335 39.970 1.00 49.31 387 THR A N 1
ATOM 2939 C CA . THR A 1 387 ? -38.224 9.720 40.024 1.00 49.31 387 THR A CA 1
ATOM 2940 C C . THR A 1 387 ? -38.318 10.341 41.424 1.00 49.31 387 THR A C 1
ATOM 2942 O O . THR A 1 387 ? -38.532 11.544 41.558 1.00 49.31 387 THR A O 1
ATOM 2945 N N . THR A 1 388 ? -38.128 9.553 42.482 1.00 50.28 388 THR A N 1
ATOM 2946 C CA . THR A 1 388 ? -38.103 10.013 43.878 1.00 50.28 388 THR A CA 1
ATOM 2947 C C . THR A 1 388 ? -36.752 10.572 44.341 1.00 50.28 388 THR A C 1
ATOM 2949 O O . THR A 1 388 ? -36.656 11.040 45.474 1.00 50.28 388 THR A O 1
ATOM 2952 N N . LEU A 1 389 ? -35.687 10.476 43.536 1.00 54.94 389 LEU A N 1
ATOM 2953 C CA . LEU A 1 389 ? -34.364 10.990 43.903 1.00 54.94 389 LEU A CA 1
ATOM 2954 C C . LEU A 1 389 ? -34.217 12.480 43.573 1.00 54.94 389 LEU A C 1
ATOM 2956 O O . LEU A 1 389 ? -34.629 12.938 42.512 1.00 54.94 389 LEU A O 1
ATOM 2960 N N . SER A 1 390 ? -33.548 13.234 44.449 1.00 61.09 390 SER A N 1
ATOM 2961 C CA . SER A 1 390 ? -33.094 14.582 44.097 1.00 61.09 390 SER A CA 1
ATOM 2962 C C . SER A 1 390 ? -31.950 14.516 43.077 1.00 61.09 390 SER A C 1
ATOM 2964 O O . SER A 1 390 ? -31.177 13.554 43.055 1.00 61.09 390 SER A O 1
ATOM 2966 N N . ASN A 1 391 ? -31.793 15.573 42.271 1.00 58.25 391 ASN A N 1
ATOM 2967 C CA . ASN A 1 391 ? -30.707 15.673 41.286 1.00 58.25 391 ASN A CA 1
ATOM 2968 C C . ASN A 1 391 ? -29.319 15.449 41.922 1.00 58.25 391 ASN A C 1
ATOM 2970 O O . ASN A 1 391 ? -28.470 14.791 41.326 1.00 58.25 391 ASN A O 1
ATOM 2974 N N . GLU A 1 392 ? -29.103 15.931 43.152 1.00 57.78 392 GLU A N 1
ATOM 2975 C CA . GLU A 1 392 ? -27.864 15.691 43.901 1.00 57.78 392 GLU A CA 1
ATOM 2976 C C . GLU A 1 392 ? -27.657 14.219 44.284 1.00 57.78 392 GLU A C 1
ATOM 2978 O O . GLU A 1 392 ? -26.534 13.719 44.233 1.00 57.78 392 GLU A O 1
ATOM 2983 N N . GLU A 1 393 ? -28.710 13.508 44.698 1.00 62.97 393 GLU A N 1
ATOM 2984 C CA . GLU A 1 393 ? -28.592 12.086 45.025 1.00 62.97 393 GLU A CA 1
ATOM 2985 C C . GLU A 1 393 ? -28.345 11.230 43.783 1.00 62.97 393 GLU A C 1
ATOM 2987 O O . GLU A 1 393 ? -27.566 10.279 43.860 1.00 62.97 393 GLU A O 1
ATOM 2992 N N . GLY A 1 394 ? -28.967 11.575 42.651 1.00 64.00 394 GLY A N 1
ATOM 2993 C CA . GLY A 1 394 ? -28.653 10.981 41.351 1.00 64.00 394 GLY A CA 1
ATOM 2994 C C . GLY A 1 394 ? -27.176 11.180 41.006 1.00 64.00 394 GLY A C 1
ATOM 2995 O O . GLY A 1 394 ? -26.440 10.202 40.870 1.00 64.00 394 GLY A O 1
ATOM 2996 N N . LEU A 1 395 ? -26.715 12.438 40.984 1.00 61.22 395 LEU A N 1
ATOM 2997 C CA . LEU A 1 395 ? -25.318 12.810 40.723 1.00 61.22 395 LEU A CA 1
ATOM 2998 C C . LEU A 1 395 ? -24.324 12.062 41.623 1.00 61.22 395 LEU A C 1
ATOM 3000 O O . LEU A 1 395 ? -23.380 11.459 41.118 1.00 61.22 395 LEU A O 1
ATOM 3004 N N . ARG A 1 396 ? -24.547 12.023 42.945 1.00 64.56 396 ARG A N 1
ATOM 3005 C CA . ARG A 1 396 ? -23.652 11.327 43.894 1.00 64.56 396 ARG A CA 1
ATOM 3006 C C . ARG A 1 396 ? -23.593 9.810 43.657 1.00 64.56 396 ARG A C 1
ATOM 3008 O O . ARG A 1 396 ? -22.539 9.207 43.852 1.00 64.56 396 ARG A O 1
ATOM 3015 N N . LYS A 1 397 ? -24.688 9.179 43.214 1.00 68.19 397 LYS A N 1
ATOM 3016 C CA . LYS A 1 397 ? -24.714 7.738 42.892 1.00 68.19 397 LYS A CA 1
ATOM 3017 C C . LYS A 1 397 ? -24.073 7.444 41.526 1.00 68.19 397 LYS A C 1
ATOM 3019 O O . LYS A 1 397 ? -23.371 6.440 41.396 1.00 68.19 397 LYS A O 1
ATOM 3024 N N . ILE A 1 398 ? -24.251 8.329 40.541 1.00 67.12 398 ILE A N 1
ATOM 3025 C CA . ILE A 1 398 ? -23.578 8.276 39.230 1.00 67.12 398 ILE A CA 1
ATOM 3026 C C . ILE A 1 398 ? -22.060 8.419 39.406 1.00 67.12 398 ILE A C 1
ATOM 3028 O O . ILE A 1 398 ? -21.3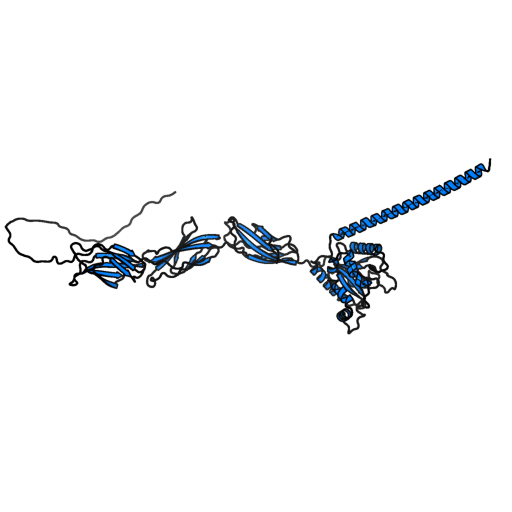13 7.561 38.941 1.00 67.12 398 ILE A O 1
ATOM 3032 N N . ALA A 1 399 ? -21.616 9.422 40.166 1.00 62.41 399 ALA A N 1
ATOM 3033 C CA . ALA A 1 399 ? -20.221 9.633 40.551 1.00 62.41 399 ALA A CA 1
ATOM 3034 C C . ALA A 1 399 ? -19.581 8.368 41.151 1.00 62.41 399 ALA A C 1
ATOM 3036 O O . ALA A 1 399 ? -18.560 7.890 40.661 1.00 62.41 399 ALA A O 1
ATOM 3037 N N . LEU A 1 400 ? -20.226 7.760 42.155 1.00 67.06 400 LEU A N 1
ATOM 3038 C CA . LEU A 1 400 ? -19.742 6.520 42.769 1.00 67.06 400 LEU A CA 1
ATOM 3039 C C . LEU A 1 400 ? -19.663 5.356 41.762 1.00 67.06 400 LEU A C 1
ATOM 3041 O O . LEU A 1 400 ? -18.735 4.547 41.816 1.00 67.06 400 LEU A O 1
ATOM 3045 N N . CYS A 1 401 ? -20.612 5.268 40.826 1.00 70.50 401 CYS A N 1
ATOM 3046 C CA . CYS A 1 401 ? -20.594 4.270 39.756 1.00 70.50 401 CYS A CA 1
ATOM 3047 C C . CYS A 1 401 ? -19.410 4.474 38.788 1.00 70.50 401 CYS A C 1
ATOM 3049 O O . CYS A 1 401 ? -18.750 3.498 38.417 1.00 70.50 401 CYS A O 1
ATOM 3051 N N . ILE A 1 402 ? -19.092 5.728 38.441 1.00 67.25 402 ILE A N 1
ATOM 3052 C CA . ILE A 1 402 ? -17.929 6.105 37.620 1.00 67.25 402 ILE A CA 1
ATOM 3053 C C . ILE A 1 402 ? -16.626 5.698 38.316 1.00 67.25 402 ILE A C 1
ATOM 3055 O O . ILE A 1 402 ? -15.840 4.953 37.729 1.00 67.25 402 ILE A O 1
ATOM 3059 N N . SER A 1 403 ? -16.424 6.084 39.582 1.00 65.88 403 SER A N 1
ATOM 3060 C CA . SER A 1 403 ? -15.198 5.760 40.332 1.00 65.88 403 SER A CA 1
ATOM 3061 C C . SER A 1 403 ? -14.966 4.248 40.461 1.00 65.88 403 SER A C 1
ATOM 3063 O O . SER A 1 403 ? -13.843 3.769 40.311 1.00 65.88 403 SER A O 1
ATOM 3065 N N . LEU A 1 404 ? -16.028 3.456 40.666 1.00 75.62 404 LEU A N 1
ATOM 3066 C CA . LEU A 1 404 ? -15.940 1.988 40.669 1.00 75.62 404 LEU A CA 1
ATOM 3067 C C . LEU A 1 404 ? -15.607 1.403 39.281 1.00 75.62 404 LEU A C 1
ATOM 3069 O O . LEU A 1 404 ? -15.068 0.295 39.185 1.00 75.62 404 LEU A O 1
ATOM 3073 N N . SER A 1 405 ? -15.893 2.131 38.203 1.00 78.88 405 SER A N 1
ATOM 3074 C CA . SER A 1 405 ? -15.706 1.692 36.815 1.00 78.88 405 SER A CA 1
ATOM 3075 C C . SER A 1 405 ? -14.345 2.059 36.212 1.00 78.88 405 SER A C 1
ATOM 3077 O O . SER A 1 405 ? -14.070 1.649 35.083 1.00 78.88 405 SER A O 1
ATOM 3079 N N . ALA A 1 406 ? -13.487 2.779 36.945 1.00 71.62 406 ALA A N 1
ATOM 3080 C CA . ALA A 1 406 ? -12.173 3.238 36.490 1.00 71.62 406 ALA A CA 1
ATOM 3081 C C . ALA A 1 406 ? -11.306 2.117 35.856 1.00 71.62 406 ALA A C 1
ATOM 3083 O O . ALA A 1 406 ? -11.327 0.976 36.342 1.00 71.62 406 ALA A O 1
ATOM 3084 N N . PRO A 1 407 ? -10.533 2.408 34.787 1.00 74.56 407 PRO A N 1
ATOM 3085 C CA . PRO A 1 407 ? -10.422 3.696 34.070 1.00 74.56 407 PRO A CA 1
ATOM 3086 C C . PRO A 1 407 ? -11.642 4.110 33.216 1.00 74.56 407 PRO A C 1
ATOM 3088 O O . PRO A 1 407 ? -11.648 5.191 32.647 1.00 74.56 407 PRO A O 1
ATOM 3091 N N . GLY A 1 408 ? -12.697 3.293 33.158 1.00 82.25 408 GLY A N 1
ATOM 3092 C CA . GLY A 1 408 ? -13.978 3.632 32.523 1.00 82.25 408 GLY A CA 1
ATOM 3093 C C . GLY A 1 408 ? -14.780 2.376 32.149 1.00 82.25 408 GLY A C 1
ATOM 3094 O O . GLY A 1 408 ? -14.178 1.310 31.965 1.00 82.25 408 GLY A O 1
ATOM 3095 N N . PRO A 1 409 ? -16.120 2.426 32.078 1.00 88.06 409 PRO A N 1
ATOM 3096 C CA . PRO A 1 409 ? -16.943 1.263 31.749 1.00 88.06 409 PRO A CA 1
ATOM 3097 C C . PRO A 1 409 ? -16.747 0.823 30.292 1.00 88.06 409 PRO A C 1
ATOM 3099 O O . PRO A 1 409 ? -16.574 1.642 29.400 1.00 88.06 409 PRO A O 1
ATOM 3102 N N . HIS A 1 410 ? -16.796 -0.482 30.026 1.00 90.75 410 HIS A N 1
ATOM 3103 C CA . HIS A 1 410 ? -16.829 -1.008 28.654 1.00 90.75 410 HIS A CA 1
ATOM 3104 C C . HIS A 1 410 ? -18.257 -1.079 28.098 1.00 90.75 410 HIS A C 1
ATOM 3106 O O . HIS A 1 410 ? -18.446 -1.099 26.885 1.00 90.75 410 HIS A O 1
ATOM 3112 N N . VAL A 1 411 ? -19.257 -1.147 28.981 1.00 93.44 411 VAL A N 1
ATOM 3113 C CA . VAL A 1 411 ? -20.675 -1.152 28.617 1.00 93.44 411 VAL A CA 1
ATOM 3114 C C . VAL A 1 411 ? -21.546 -0.609 29.749 1.00 93.44 411 VAL A C 1
ATOM 3116 O O . VAL A 1 411 ? -21.345 -0.948 30.920 1.00 93.44 411 VAL A O 1
ATOM 3119 N N . PHE A 1 412 ? -22.557 0.171 29.368 1.00 91.69 412 PHE A N 1
ATOM 3120 C CA . PHE A 1 412 ? -23.747 0.445 30.167 1.00 91.69 412 PHE A CA 1
ATOM 3121 C C . PHE A 1 412 ? -24.846 -0.544 29.753 1.00 91.69 412 PHE A C 1
ATOM 3123 O O . PHE A 1 412 ? -25.384 -0.460 28.648 1.00 91.69 412 PHE A O 1
ATOM 3130 N N . LEU A 1 413 ? -25.162 -1.512 30.617 1.00 94.62 413 LEU A N 1
ATOM 3131 C CA . LEU A 1 413 ? -26.294 -2.419 30.429 1.00 94.62 413 LEU A CA 1
ATOM 3132 C C . LEU A 1 413 ? -27.538 -1.801 31.061 1.00 94.62 413 LEU A C 1
ATOM 3134 O O . LEU A 1 413 ? -27.678 -1.790 32.287 1.00 94.62 413 LEU A O 1
ATOM 3138 N N . VAL A 1 414 ? -28.448 -1.299 30.228 1.00 93.25 414 VAL A N 1
ATOM 3139 C CA . VAL A 1 414 ? -29.739 -0.777 30.683 1.00 93.25 414 VAL A CA 1
ATOM 3140 C C . VAL A 1 414 ? -30.681 -1.947 30.919 1.00 93.25 414 VAL A C 1
ATOM 3142 O O . VAL A 1 414 ? -31.131 -2.612 29.988 1.00 93.25 414 VAL A O 1
ATOM 3145 N N . VAL A 1 415 ? -30.934 -2.234 32.191 1.00 92.62 415 VAL A N 1
ATOM 3146 C CA . VAL A 1 415 ? -31.667 -3.414 32.637 1.00 92.62 415 VAL A CA 1
ATOM 3147 C C . VAL A 1 415 ? -33.155 -3.091 32.715 1.00 92.62 415 VAL A C 1
ATOM 3149 O O . VAL A 1 415 ? -33.593 -2.402 33.641 1.00 92.62 415 VAL A O 1
ATOM 3152 N N . ILE A 1 416 ? -33.918 -3.618 31.761 1.00 91.75 416 ILE A N 1
ATOM 3153 C CA . ILE A 1 416 ? -35.377 -3.478 31.649 1.00 91.75 416 ILE A CA 1
ATOM 3154 C C . ILE A 1 416 ? -36.029 -4.815 32.004 1.00 91.75 416 ILE A C 1
ATOM 3156 O O . ILE A 1 416 ? -35.492 -5.884 31.708 1.00 91.75 416 ILE A O 1
ATOM 3160 N N . ARG A 1 417 ? -37.198 -4.779 32.646 1.00 90.00 417 ARG A N 1
ATOM 3161 C CA . ARG A 1 417 ? -37.997 -5.987 32.889 1.00 90.00 417 ARG A CA 1
ATOM 3162 C C . ARG A 1 417 ? -39.012 -6.165 31.759 1.00 90.00 417 ARG A C 1
ATOM 3164 O O . ARG A 1 417 ? -39.724 -5.224 31.435 1.00 90.00 417 ARG A O 1
ATOM 3171 N N . LEU A 1 418 ? -39.126 -7.376 31.213 1.00 88.69 418 LEU A N 1
ATOM 3172 C CA . LEU A 1 418 ? -40.171 -7.692 30.234 1.00 88.69 418 LEU A CA 1
ATOM 3173 C C . LEU A 1 418 ? -41.570 -7.514 30.846 1.00 88.69 418 LEU A C 1
ATOM 3175 O O . LEU A 1 418 ? -41.829 -7.926 31.983 1.00 88.69 418 LEU A O 1
ATOM 3179 N N . GLY A 1 419 ? -42.441 -6.834 30.100 1.00 87.00 419 GLY A N 1
ATOM 3180 C CA . GLY A 1 419 ? -43.697 -6.264 30.582 1.00 87.00 419 GLY A CA 1
ATOM 3181 C C . GLY A 1 419 ? -43.926 -4.854 30.023 1.00 87.00 419 GLY A C 1
ATOM 3182 O O . GLY A 1 419 ? -43.416 -4.502 28.964 1.00 87.00 419 GLY A O 1
ATOM 3183 N N . ARG A 1 420 ? -44.705 -4.026 30.729 1.00 86.81 420 ARG A N 1
ATOM 3184 C CA . ARG A 1 420 ? -45.011 -2.653 30.290 1.00 86.81 420 ARG A CA 1
ATOM 3185 C C . ARG A 1 420 ? 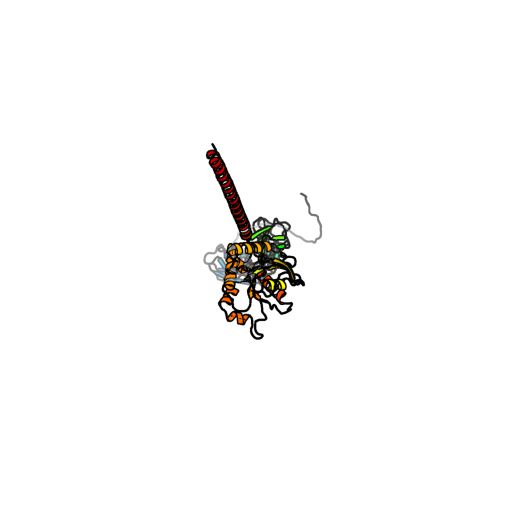-43.776 -1.752 30.380 1.00 86.81 420 ARG A C 1
ATOM 3187 O O . ARG A 1 420 ? -43.327 -1.473 31.486 1.00 86.81 420 ARG A O 1
ATOM 3194 N N . PHE A 1 421 ? -43.314 -1.250 29.238 1.00 89.81 421 PHE A N 1
ATOM 3195 C CA . PHE A 1 421 ? -42.293 -0.202 29.147 1.00 89.81 421 PHE A CA 1
ATOM 3196 C C . PHE A 1 421 ? -42.798 1.103 29.785 1.00 89.81 421 PHE A C 1
ATOM 3198 O O . PHE A 1 421 ? -43.914 1.544 29.498 1.00 89.81 421 PHE A O 1
ATOM 3205 N N . THR A 1 422 ? -41.998 1.702 30.670 1.00 87.44 422 THR A N 1
ATOM 3206 C CA . THR A 1 422 ? -42.368 2.903 31.440 1.00 87.44 422 THR A CA 1
ATOM 3207 C C . THR A 1 422 ? -41.553 4.141 31.060 1.00 87.44 422 THR A C 1
ATOM 3209 O O . THR A 1 422 ? -40.469 4.047 30.492 1.00 87.44 422 THR A O 1
ATOM 3212 N N . GLU A 1 423 ? -42.065 5.329 31.393 1.00 83.50 423 GLU A N 1
ATOM 3213 C CA . GLU A 1 423 ? -41.396 6.615 31.133 1.00 83.50 423 GLU A CA 1
ATOM 3214 C C . GLU A 1 423 ? -40.003 6.706 31.788 1.00 83.50 423 GLU A C 1
ATOM 3216 O O . GLU A 1 423 ? -39.047 7.155 31.163 1.00 83.50 423 GLU A O 1
ATOM 3221 N N . GLU A 1 424 ? -39.845 6.177 33.005 1.00 78.88 424 GLU A N 1
ATOM 3222 C CA . GLU A 1 424 ? -38.547 6.096 33.697 1.00 78.88 424 GLU A CA 1
ATOM 3223 C C . GLU A 1 424 ? -37.537 5.193 32.961 1.00 78.88 424 GLU A C 1
ATOM 3225 O O . GLU A 1 424 ? -36.326 5.414 33.027 1.00 78.88 424 GLU A O 1
ATOM 3230 N N . GLU A 1 425 ? -38.016 4.183 32.229 1.00 86.94 425 GLU A N 1
ATOM 3231 C CA . GLU A 1 425 ? -37.166 3.345 31.382 1.00 86.94 425 GLU A CA 1
ATOM 3232 C C . GLU A 1 425 ? -36.832 4.062 30.066 1.00 86.94 425 GLU A C 1
ATOM 3234 O O . GLU A 1 425 ? -35.656 4.100 29.713 1.00 86.94 425 GLU A O 1
ATOM 3239 N N . ARG A 1 426 ? -37.803 4.721 29.407 1.00 86.69 426 ARG A N 1
ATOM 3240 C CA . ARG A 1 426 ? -37.576 5.563 28.209 1.00 86.69 426 ARG A CA 1
ATOM 3241 C C . ARG A 1 426 ? -36.484 6.606 28.452 1.00 86.69 426 ARG A C 1
ATOM 3243 O O . ARG A 1 426 ? -35.524 6.689 27.691 1.00 86.69 426 ARG A O 1
ATOM 3250 N N . ASN A 1 427 ? -36.586 7.346 29.551 1.00 82.44 427 ASN A N 1
ATOM 3251 C CA . ASN A 1 427 ? -35.713 8.487 29.829 1.00 82.44 427 ASN A CA 1
ATOM 3252 C C . ASN A 1 427 ? -34.304 8.060 30.307 1.00 82.44 427 ASN A C 1
ATOM 3254 O O . ASN A 1 427 ? -33.442 8.904 30.546 1.00 82.44 427 ASN A O 1
ATOM 3258 N N . THR A 1 428 ? -34.035 6.752 30.449 1.00 83.06 428 THR A N 1
ATOM 3259 C CA . THR A 1 428 ? -32.743 6.240 30.938 1.00 83.06 428 THR A CA 1
ATOM 3260 C C . THR A 1 428 ? -31.583 6.510 29.966 1.00 83.06 428 THR A C 1
ATOM 3262 O O . THR A 1 428 ? -30.484 6.821 30.425 1.00 83.06 428 THR A O 1
ATOM 3265 N N . VAL A 1 429 ? -31.785 6.428 28.643 1.00 81.19 429 VAL A N 1
ATOM 3266 C CA . VAL A 1 429 ? -30.693 6.644 27.665 1.00 81.19 429 VAL A CA 1
ATOM 3267 C C . VAL A 1 429 ? -30.332 8.122 27.552 1.00 81.19 429 VAL A C 1
ATOM 3269 O O . VAL A 1 429 ? -29.155 8.461 27.660 1.00 81.19 429 VAL A O 1
ATOM 3272 N N . GLU A 1 430 ? -31.330 9.004 27.469 1.00 80.00 430 GLU A N 1
ATOM 3273 C CA . GLU A 1 430 ? -31.131 10.459 27.532 1.00 80.00 430 GLU A CA 1
ATOM 3274 C C . GLU A 1 430 ? -30.390 10.866 28.814 1.00 80.00 430 GLU A C 1
ATOM 3276 O O . GLU A 1 430 ? -29.515 11.729 28.793 1.00 80.00 430 GLU A O 1
ATOM 3281 N N . MET A 1 431 ? -30.684 10.206 29.941 1.00 75.31 431 MET A N 1
ATOM 3282 C CA . MET A 1 431 ? -29.997 10.467 31.204 1.00 75.31 431 MET A CA 1
ATOM 3283 C C . MET A 1 431 ? -28.550 9.950 31.218 1.00 75.31 431 MET A C 1
ATOM 3285 O O . MET A 1 431 ? -27.681 10.612 31.783 1.00 75.31 431 MET A O 1
ATOM 3289 N N . ILE A 1 432 ? -28.255 8.824 30.558 1.00 78.62 432 ILE A N 1
ATOM 3290 C CA . ILE A 1 432 ? -26.871 8.385 30.320 1.00 78.62 432 ILE A CA 1
ATOM 3291 C C . ILE A 1 432 ? -26.144 9.420 29.449 1.00 78.62 432 ILE A C 1
ATOM 3293 O O . ILE A 1 432 ? -25.075 9.879 29.837 1.00 78.62 432 ILE A O 1
ATOM 3297 N N . GLN A 1 433 ? -26.732 9.874 28.341 1.00 77.81 433 GLN A N 1
ATOM 3298 C CA . GLN A 1 433 ? -26.114 10.888 27.475 1.00 77.81 433 GLN A CA 1
ATOM 3299 C C . GLN A 1 433 ? -25.903 12.229 28.200 1.00 77.81 433 GLN A C 1
ATOM 3301 O O . GLN A 1 433 ? -24.854 12.853 28.071 1.00 77.81 433 GLN A O 1
ATOM 3306 N N . ARG A 1 434 ? -26.836 12.637 29.066 1.00 74.69 434 ARG A N 1
ATOM 3307 C CA . ARG A 1 434 ? -26.723 13.858 29.880 1.00 74.69 434 ARG A CA 1
ATOM 3308 C C . ARG A 1 434 ? -25.541 13.852 30.859 1.00 74.69 434 ARG A C 1
ATOM 3310 O O . ARG A 1 434 ? -25.017 14.920 31.163 1.00 74.69 434 ARG A O 1
ATOM 3317 N N . PHE A 1 435 ? -25.149 12.690 31.385 1.00 71.75 435 PHE A N 1
ATOM 3318 C CA . PHE A 1 435 ? -24.082 12.575 32.394 1.00 71.75 435 PHE A CA 1
ATOM 3319 C C . PHE A 1 435 ? -22.772 11.971 31.863 1.00 71.75 435 PHE A C 1
ATOM 3321 O O . PHE A 1 435 ? -21.735 12.115 32.506 1.00 71.75 435 PHE A O 1
ATOM 3328 N N . PHE A 1 436 ? -22.807 11.319 30.700 1.00 71.81 436 PHE A N 1
ATOM 3329 C CA . PHE A 1 436 ? -21.674 10.642 30.060 1.00 71.81 436 PHE A CA 1
ATOM 3330 C C . PHE A 1 436 ? -21.497 11.065 28.583 1.00 71.81 436 PHE A C 1
ATOM 3332 O O . PHE A 1 436 ? -20.838 10.377 27.810 1.00 71.81 436 PHE A O 1
ATOM 3339 N N . GLY A 1 437 ? -22.096 12.184 28.170 1.00 73.81 437 GLY A N 1
ATOM 3340 C CA . GLY A 1 437 ? -22.036 12.700 26.800 1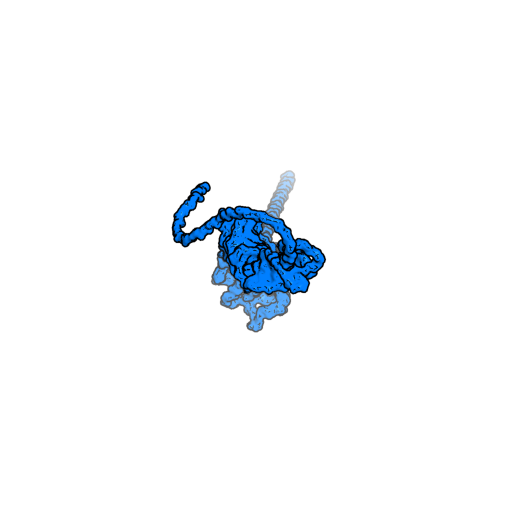.00 73.81 437 GLY A CA 1
ATOM 3341 C C . GLY A 1 437 ? -22.780 11.837 25.774 1.00 73.81 437 GLY A C 1
ATOM 3342 O O . GLY A 1 437 ? -23.068 10.657 25.988 1.00 73.81 437 GLY A O 1
ATOM 3343 N N . ASP A 1 438 ? -23.062 12.414 24.606 1.00 80.56 438 ASP A N 1
ATOM 3344 C CA . ASP A 1 438 ? -23.812 11.730 23.542 1.00 80.56 438 ASP A CA 1
ATOM 3345 C C . ASP A 1 438 ? -23.136 10.425 23.085 1.00 80.56 438 ASP A C 1
ATOM 3347 O O . ASP A 1 438 ? -23.808 9.444 22.754 1.00 80.56 438 ASP A O 1
ATOM 3351 N N . GLU A 1 439 ? -21.803 10.383 23.159 1.00 83.31 439 GLU A N 1
ATOM 3352 C CA . GLU A 1 439 ? -20.949 9.234 22.847 1.00 83.31 439 GLU A CA 1
ATOM 3353 C C . GLU A 1 439 ? -21.209 7.996 23.724 1.00 83.31 439 GLU A C 1
ATOM 3355 O O . GLU A 1 439 ? -20.961 6.873 23.277 1.00 83.31 439 GLU A O 1
ATOM 3360 N N . ALA A 1 440 ? -21.756 8.141 24.938 1.00 84.00 440 ALA A N 1
ATOM 3361 C CA . ALA A 1 440 ? -22.079 6.992 25.790 1.00 84.00 440 ALA A CA 1
ATOM 3362 C C . ALA A 1 440 ? -23.148 6.065 25.178 1.00 84.00 440 ALA A C 1
ATOM 3364 O O . ALA A 1 440 ? -23.150 4.860 25.457 1.00 84.00 440 ALA A O 1
ATOM 3365 N N . SER A 1 441 ? -23.987 6.575 24.265 1.00 87.94 441 SER A N 1
ATOM 3366 C CA . SER A 1 441 ? -24.906 5.770 23.437 1.00 87.94 441 SER A CA 1
ATOM 3367 C C . SER A 1 441 ? -24.185 4.638 22.687 1.00 87.94 441 SER A C 1
ATOM 3369 O O . SER A 1 441 ? -24.692 3.516 22.599 1.00 87.94 441 SER A O 1
ATOM 3371 N N . LYS A 1 442 ? -22.945 4.877 22.226 1.00 90.00 442 LYS A N 1
ATOM 3372 C CA . LYS A 1 442 ? -22.108 3.894 21.514 1.00 90.00 442 LYS A CA 1
ATOM 3373 C C . LYS A 1 442 ? -21.736 2.698 22.389 1.00 90.00 442 LYS A C 1
ATOM 3375 O O . LYS A 1 442 ? -21.562 1.602 21.857 1.00 90.00 442 LYS A O 1
ATOM 3380 N N . TYR A 1 443 ? -21.651 2.901 23.703 1.00 91.56 443 TYR A N 1
ATOM 3381 C CA . TYR A 1 443 ? -21.317 1.898 24.720 1.00 91.56 443 TYR A CA 1
ATOM 3382 C C . TYR A 1 443 ? -22.552 1.390 25.490 1.00 91.56 443 TYR A C 1
ATOM 3384 O O . TYR A 1 443 ? -22.405 0.716 26.511 1.00 91.56 443 TYR A O 1
ATOM 3392 N N . THR A 1 444 ? -23.767 1.705 25.032 1.00 93.25 444 THR A N 1
ATOM 3393 C CA . THR A 1 444 ? -25.018 1.346 25.717 1.00 93.25 444 THR A CA 1
ATOM 3394 C C . THR A 1 444 ? -25.741 0.192 25.016 1.00 93.25 444 THR A C 1
ATOM 3396 O O . THR A 1 444 ? -25.855 0.155 23.790 1.00 93.25 444 THR A O 1
ATOM 3399 N N . MET 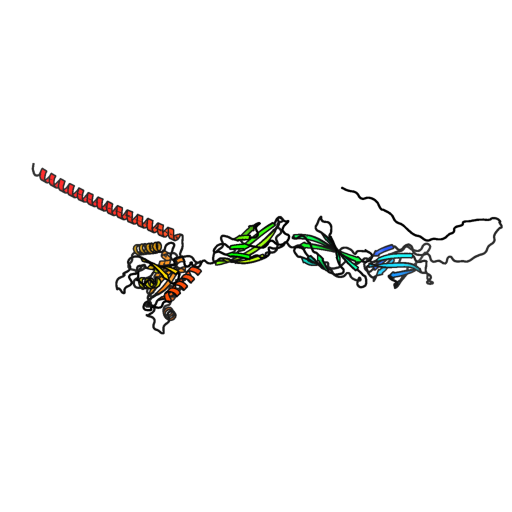A 1 445 ? -26.233 -0.768 25.804 1.00 96.44 445 MET A N 1
ATOM 3400 C CA . MET A 1 445 ? -26.937 -1.976 25.354 1.00 96.44 445 MET A CA 1
ATOM 3401 C C . MET A 1 445 ? -28.081 -2.307 26.321 1.00 96.44 445 MET A C 1
ATOM 3403 O O . MET A 1 445 ? -27.931 -2.168 27.534 1.00 96.44 445 MET A O 1
ATOM 3407 N N . VAL A 1 446 ? -29.213 -2.787 25.808 1.00 96.38 446 VAL A N 1
ATOM 3408 C CA . VAL A 1 446 ? -30.366 -3.183 26.633 1.00 96.38 446 VAL A CA 1
ATOM 3409 C C . VAL A 1 446 ? -30.219 -4.628 27.119 1.00 96.38 446 VAL A C 1
ATOM 3411 O O . VAL A 1 446 ? -29.908 -5.535 26.347 1.00 96.38 446 VAL A O 1
ATOM 3414 N N . LEU A 1 447 ? -30.483 -4.867 28.403 1.00 95.94 447 LEU A N 1
ATOM 3415 C CA . LEU A 1 447 ? -30.588 -6.203 28.981 1.00 95.94 447 LEU A CA 1
ATOM 3416 C C . LEU A 1 447 ? -32.012 -6.433 29.487 1.00 95.94 447 LEU A C 1
ATOM 3418 O O . LEU A 1 447 ? -32.395 -5.941 30.549 1.00 95.94 447 LEU A O 1
ATOM 3422 N N . PHE A 1 448 ? -32.782 -7.219 28.743 1.00 94.25 448 PHE A N 1
ATOM 3423 C CA . PHE A 1 448 ? -34.098 -7.665 29.174 1.00 94.25 448 PHE A CA 1
ATOM 3424 C C . PHE A 1 448 ? -33.980 -8.741 30.250 1.00 94.25 448 PHE A C 1
ATOM 3426 O O . PHE A 1 448 ? -33.231 -9.708 30.105 1.00 94.25 448 PHE A O 1
ATOM 3433 N N . THR A 1 449 ? -34.745 -8.590 31.326 1.00 90.56 449 THR A N 1
ATOM 3434 C CA . THR A 1 449 ? -34.852 -9.570 32.410 1.00 90.56 449 THR A CA 1
ATOM 3435 C C . THR A 1 449 ? -36.248 -10.169 32.480 1.00 90.56 449 THR A C 1
ATOM 3437 O O . THR A 1 449 ? -37.219 -9.574 32.010 1.00 90.56 449 THR A O 1
ATOM 3440 N N . HIS A 1 450 ? -36.344 -11.317 33.152 1.00 86.88 450 HIS A N 1
ATOM 3441 C CA . HIS A 1 450 ? -37.562 -12.120 33.243 1.00 86.88 450 HIS A CA 1
ATOM 3442 C C . HIS A 1 450 ? -37.994 -12.698 31.880 1.00 86.88 450 HIS A C 1
ATOM 3444 O O . HIS A 1 450 ? -39.186 -12.761 31.595 1.00 86.88 450 HIS A O 1
ATOM 3450 N N . GLY A 1 451 ? -37.032 -13.136 31.051 1.00 83.25 451 GLY A N 1
ATOM 3451 C CA . GLY A 1 451 ? -37.265 -13.806 29.759 1.00 83.25 451 GLY A CA 1
ATOM 3452 C C . GLY A 1 451 ? -38.210 -15.007 29.835 1.00 83.25 451 GLY A C 1
ATOM 3453 O O . GLY A 1 451 ? -38.882 -15.319 28.867 1.00 83.25 451 GLY A O 1
ATOM 3454 N N . GLU A 1 452 ? -38.349 -15.613 31.012 1.00 82.62 452 GLU A N 1
ATOM 3455 C CA . GLU A 1 452 ? -39.375 -16.607 31.345 1.00 82.62 452 GLU A CA 1
ATOM 3456 C C . GLU A 1 452 ? -40.816 -16.065 31.497 1.00 82.62 452 GLU A C 1
ATOM 3458 O O . GLU A 1 452 ? -41.619 -16.665 32.219 1.00 82.62 452 GLU A O 1
ATOM 3463 N N . SER A 1 453 ? -41.098 -14.892 30.924 1.00 83.44 453 SER A N 1
ATOM 3464 C CA . SER A 1 453 ? -42.414 -14.230 30.907 1.00 83.44 453 SER A CA 1
ATOM 3465 C C . SER A 1 453 ? -42.882 -13.890 29.487 1.00 83.44 453 SER A C 1
ATOM 3467 O O . SER A 1 453 ? -43.890 -13.206 29.343 1.00 83.44 453 SER A O 1
ATOM 3469 N N . LEU A 1 454 ? -42.127 -14.312 28.468 1.00 83.56 454 LEU A N 1
ATOM 3470 C CA . LEU A 1 454 ? -42.655 -14.522 27.122 1.00 83.56 454 LEU A CA 1
ATOM 3471 C C . LEU A 1 454 ? -43.300 -15.914 27.106 1.00 83.56 454 LEU A C 1
ATOM 3473 O O . LEU A 1 454 ? -42.780 -16.825 27.759 1.00 83.56 454 LEU A O 1
ATOM 3477 N N . ASP A 1 455 ? -44.418 -16.059 26.403 1.00 80.31 455 ASP A N 1
ATOM 3478 C CA . ASP A 1 455 ? -45.048 -17.360 26.169 1.00 80.31 455 ASP A CA 1
ATOM 3479 C C . ASP A 1 455 ? -44.226 -18.181 25.151 1.00 80.31 455 ASP A C 1
ATOM 3481 O O . ASP A 1 455 ? -43.442 -17.620 24.383 1.00 80.31 455 ASP A O 1
ATOM 3485 N N . ASP A 1 456 ? -44.358 -19.514 25.166 1.00 77.06 456 ASP A N 1
ATOM 3486 C CA . ASP A 1 456 ? -43.476 -20.434 24.414 1.00 77.06 456 ASP A CA 1
ATOM 3487 C C . ASP A 1 456 ? -43.524 -20.245 22.877 1.00 77.06 456 ASP A C 1
ATOM 3489 O O . ASP A 1 456 ? -42.633 -20.722 22.170 1.00 77.06 456 ASP A O 1
ATOM 3493 N N . ASP A 1 457 ? -44.546 -19.561 22.353 1.00 82.69 457 ASP A N 1
ATOM 3494 C CA . ASP A 1 457 ? -44.752 -19.230 20.939 1.00 82.69 457 ASP A CA 1
ATOM 3495 C C . ASP A 1 457 ? -44.429 -17.766 20.564 1.00 82.69 457 ASP A C 1
ATOM 3497 O O . ASP A 1 457 ? -44.481 -17.424 19.382 1.00 82.69 457 ASP A O 1
ATOM 3501 N N . VAL A 1 458 ? -44.044 -16.915 21.526 1.00 84.00 458 VAL A N 1
ATOM 3502 C CA . VAL A 1 458 ? -43.780 -15.476 21.316 1.00 84.00 458 VAL A CA 1
ATOM 3503 C C . VAL A 1 458 ? -42.279 -15.178 21.362 1.00 84.00 458 VAL A C 1
ATOM 3505 O O . VAL A 1 458 ? -41.620 -15.364 22.389 1.00 84.00 458 VAL A O 1
ATOM 3508 N N . THR A 1 459 ? -41.709 -14.657 20.270 1.00 88.31 459 THR A N 1
ATOM 3509 C CA . THR A 1 459 ? -40.293 -14.251 20.258 1.00 88.31 459 THR A CA 1
ATOM 3510 C C . THR A 1 459 ? -40.081 -12.895 20.937 1.00 88.31 459 THR A C 1
ATOM 3512 O O . THR A 1 459 ? -41.005 -12.097 21.116 1.00 88.31 459 THR A O 1
ATOM 3515 N N . ILE A 1 460 ? -38.829 -12.588 21.300 1.00 88.81 460 ILE A N 1
ATOM 3516 C CA . ILE A 1 460 ? -38.495 -11.232 21.758 1.00 88.81 460 ILE A CA 1
ATOM 3517 C C . ILE A 1 460 ? -38.678 -10.221 20.618 1.00 88.81 460 ILE A C 1
ATOM 3519 O O . ILE A 1 460 ? -39.120 -9.104 20.862 1.00 88.81 460 ILE A O 1
ATOM 3523 N N . GLU A 1 461 ? -38.397 -10.606 19.375 1.00 90.12 461 GLU A N 1
ATOM 3524 C CA . GLU A 1 461 ? -38.610 -9.780 18.192 1.00 90.12 461 GLU A CA 1
ATOM 3525 C C . GLU A 1 461 ? -40.087 -9.374 18.017 1.00 90.12 461 GLU A C 1
ATOM 3527 O O . GLU A 1 461 ? -40.342 -8.203 17.727 1.00 90.12 461 GLU A O 1
ATOM 3532 N N . ASP A 1 462 ? -41.043 -10.275 18.274 1.00 89.31 462 ASP A N 1
ATOM 3533 C CA . ASP A 1 462 ? -42.487 -9.983 18.228 1.00 89.31 462 ASP A CA 1
ATOM 3534 C C . ASP A 1 462 ? -42.883 -8.949 19.295 1.00 89.31 462 ASP A C 1
ATOM 3536 O O . ASP A 1 462 ? -43.453 -7.902 18.978 1.00 89.31 462 ASP A O 1
ATOM 3540 N N . PHE A 1 463 ? -42.478 -9.178 20.549 1.00 88.75 463 PHE A N 1
ATOM 3541 C CA . PHE A 1 463 ? -42.696 -8.248 21.667 1.00 88.75 463 PHE A CA 1
ATOM 3542 C C . PHE A 1 463 ? -42.104 -6.845 21.403 1.00 88.75 463 PHE A C 1
ATOM 3544 O O . PHE A 1 463 ? -42.645 -5.830 21.845 1.00 88.75 463 PHE A O 1
ATOM 3551 N N . LEU A 1 464 ? -41.005 -6.757 20.645 1.00 89.88 464 LEU A N 1
ATOM 3552 C CA . LEU A 1 464 ? -40.400 -5.485 20.230 1.00 89.88 464 LEU A CA 1
ATOM 3553 C C . LEU A 1 464 ? -41.095 -4.815 19.032 1.00 89.88 464 LEU A C 1
ATOM 3555 O O . LEU A 1 464 ? -40.834 -3.640 18.764 1.00 89.88 464 LEU A O 1
ATOM 3559 N N . ILE A 1 465 ? -41.961 -5.518 18.300 1.00 88.94 465 ILE A N 1
ATOM 3560 C CA . ILE A 1 465 ? -42.771 -4.946 17.213 1.00 88.94 465 ILE A CA 1
ATOM 3561 C C . ILE A 1 465 ? -44.036 -4.276 17.766 1.00 88.94 465 ILE A C 1
ATOM 3563 O O . ILE A 1 465 ? -44.426 -3.230 17.246 1.00 88.94 465 ILE A O 1
ATOM 3567 N N . GLU A 1 466 ? -44.624 -4.804 18.845 1.00 89.38 466 GLU A N 1
ATOM 3568 C CA . GLU A 1 466 ? -45.831 -4.243 19.480 1.00 89.38 466 GLU A CA 1
ATOM 3569 C C . GLU A 1 466 ? -45.655 -2.807 20.005 1.00 89.38 466 GLU A C 1
ATOM 3571 O O . GLU A 1 466 ? -46.627 -2.055 20.100 1.00 89.38 466 GLU A O 1
ATOM 3576 N N . ASN A 1 467 ? -44.427 -2.409 20.356 1.00 89.44 467 ASN A N 1
ATOM 3577 C CA . ASN A 1 467 ? -44.143 -1.131 21.006 1.00 89.44 467 ASN A CA 1
ATOM 3578 C C . ASN A 1 467 ? -43.096 -0.296 20.229 1.00 89.44 467 ASN A C 1
ATOM 3580 O O . ASN A 1 467 ? -41.887 -0.460 20.436 1.00 89.44 467 ASN A O 1
ATOM 3584 N N . PRO A 1 468 ? -43.537 0.648 19.370 1.00 91.25 468 PRO A N 1
ATOM 3585 C CA . PRO A 1 468 ? -42.645 1.522 18.604 1.00 91.25 468 PRO A CA 1
ATOM 3586 C C . PRO A 1 468 ? -41.706 2.385 19.458 1.00 91.25 468 PRO A C 1
ATOM 3588 O O . PRO A 1 468 ? -40.578 2.647 19.037 1.00 91.25 468 PRO A O 1
ATOM 3591 N N . ASP A 1 469 ? -42.124 2.799 20.659 1.00 91.94 469 ASP A N 1
ATOM 3592 C CA . ASP A 1 469 ? -41.278 3.577 21.571 1.00 91.94 469 ASP A CA 1
ATOM 3593 C C . ASP A 1 469 ? -40.126 2.727 22.125 1.00 91.94 469 ASP A C 1
ATOM 3595 O O . ASP A 1 469 ? -38.981 3.175 22.144 1.00 91.94 469 ASP A O 1
ATOM 3599 N N . LEU A 1 470 ? -40.401 1.478 22.519 1.00 92.50 470 LEU A N 1
ATOM 3600 C CA . LEU A 1 470 ? -39.379 0.533 22.980 1.00 92.50 470 LEU A CA 1
ATOM 3601 C C . LEU A 1 470 ? -38.402 0.173 21.850 1.00 92.50 470 LEU A C 1
ATOM 3603 O O . LEU A 1 470 ? -37.191 0.114 22.064 1.00 92.50 470 LEU A O 1
ATOM 3607 N N . LYS A 1 471 ? -38.908 -0.006 20.625 1.00 92.00 471 LYS A N 1
ATOM 3608 C CA . LYS A 1 471 ? -38.082 -0.222 19.430 1.00 92.00 471 LYS A CA 1
ATOM 3609 C C . LYS A 1 471 ? -37.176 0.978 19.132 1.00 92.00 471 LYS A C 1
ATOM 3611 O O . LYS A 1 471 ? -35.996 0.798 18.830 1.00 92.00 471 LYS A O 1
ATOM 3616 N N . THR A 1 472 ? -37.703 2.194 19.279 1.00 92.12 472 THR A N 1
ATOM 3617 C CA . THR A 1 472 ? -36.943 3.447 19.133 1.00 92.12 472 THR A CA 1
ATOM 3618 C C . THR A 1 472 ? -35.862 3.561 20.210 1.00 92.12 472 THR A C 1
ATOM 3620 O O . THR A 1 472 ? -34.699 3.790 19.889 1.00 92.12 472 THR A O 1
ATOM 3623 N N . PHE A 1 473 ? -36.203 3.289 21.469 1.00 92.56 473 PHE A N 1
ATOM 3624 C CA . PHE A 1 473 ? -35.272 3.267 22.598 1.00 92.56 473 PHE A CA 1
ATOM 3625 C C . PHE A 1 473 ? -34.109 2.274 22.406 1.00 92.56 473 PHE A C 1
ATOM 3627 O O . PHE A 1 473 ? -32.947 2.603 22.647 1.00 92.56 473 PHE A O 1
ATOM 3634 N N . ILE A 1 474 ? -34.387 1.069 21.894 1.00 93.50 474 ILE A N 1
ATOM 3635 C CA . ILE A 1 474 ? -33.334 0.100 21.549 1.00 93.50 474 ILE A CA 1
ATOM 3636 C C . ILE A 1 474 ? -32.438 0.637 20.426 1.00 93.50 474 ILE A C 1
ATOM 3638 O O . ILE A 1 474 ? -31.235 0.402 20.463 1.00 93.50 474 ILE A O 1
ATOM 3642 N N . SER A 1 475 ? -32.980 1.381 19.456 1.00 91.31 475 SER A N 1
ATOM 3643 C CA . SER A 1 475 ? -32.171 1.970 18.377 1.00 91.31 475 SER A CA 1
ATOM 3644 C C . SER A 1 475 ? -31.230 3.091 18.847 1.00 91.31 475 SER A C 1
ATOM 3646 O O . SER A 1 475 ? -30.194 3.296 18.223 1.00 91.31 475 SER A O 1
ATOM 3648 N N . GLN A 1 476 ? -31.529 3.751 19.976 1.00 91.06 476 GLN A N 1
ATOM 3649 C CA . GLN A 1 476 ? -30.614 4.686 20.654 1.00 91.06 476 GLN A CA 1
ATOM 3650 C C . GLN A 1 476 ? -29.484 3.956 21.415 1.00 91.06 476 GLN A C 1
ATOM 3652 O O . GLN A 1 476 ? -28.438 4.536 21.708 1.00 91.06 476 GLN A O 1
ATOM 3657 N N . CYS A 1 477 ? -29.680 2.675 21.743 1.00 92.75 477 CYS A N 1
ATOM 3658 C CA . CYS A 1 477 ? -28.681 1.816 22.372 1.00 92.75 477 CYS A CA 1
ATOM 3659 C C . CYS A 1 477 ? -27.865 1.100 21.289 1.00 92.75 477 CYS A C 1
ATOM 3661 O O . CYS A 1 477 ? -28.218 -0.000 20.862 1.00 92.75 477 CYS A O 1
ATOM 3663 N N . ASN A 1 478 ? -26.745 1.676 20.847 1.00 89.00 478 ASN A N 1
ATOM 3664 C CA . ASN A 1 478 ? -26.005 1.160 19.685 1.00 89.00 478 ASN A CA 1
ATOM 3665 C C . ASN A 1 478 ? -25.475 -0.282 19.855 1.00 89.00 478 ASN A C 1
ATOM 3667 O O . ASN A 1 478 ? -25.044 -0.895 18.875 1.00 89.00 478 ASN A O 1
ATOM 3671 N N . GLY A 1 479 ? -25.449 -0.840 21.069 1.00 89.25 479 GLY A N 1
ATOM 3672 C CA . GLY A 1 479 ? -25.168 -2.257 21.325 1.00 89.25 479 GLY A CA 1
ATOM 3673 C C . GLY A 1 479 ? -26.323 -3.223 21.030 1.00 89.25 479 GLY A C 1
ATOM 3674 O O . GLY A 1 479 ? -26.116 -4.436 21.068 1.00 89.25 479 GLY A O 1
ATOM 3675 N N . GLY A 1 480 ? -27.527 -2.727 20.744 1.00 94.56 480 GLY A N 1
ATOM 3676 C CA . GLY A 1 480 ? -28.738 -3.536 20.622 1.00 94.56 480 GLY A CA 1
ATOM 3677 C C . GLY A 1 480 ? -29.181 -4.094 21.977 1.00 94.56 480 GLY A C 1
ATOM 3678 O O . GLY A 1 480 ? -29.118 -3.399 22.993 1.00 94.56 480 GLY A O 1
ATOM 3679 N N . TYR A 1 481 ? -29.629 -5.353 22.001 1.00 95.75 481 TYR A N 1
ATOM 3680 C CA . TYR A 1 481 ? -30.178 -5.984 23.205 1.00 95.75 481 TYR A CA 1
ATOM 3681 C C . TYR A 1 481 ? -29.761 -7.452 23.411 1.00 95.75 481 TYR A C 1
ATOM 3683 O O . TYR A 1 481 ? -29.307 -8.146 22.492 1.00 95.75 481 TYR A O 1
ATOM 3691 N N . HIS A 1 482 ? -29.958 -7.949 24.634 1.00 95.06 482 HIS A N 1
ATOM 3692 C CA . HIS A 1 482 ? -29.876 -9.361 25.028 1.00 95.06 482 HIS A CA 1
ATOM 3693 C C . HIS A 1 482 ? -30.988 -9.692 26.047 1.00 95.06 482 HIS A C 1
ATOM 3695 O O . HIS A 1 482 ? -31.516 -8.785 26.689 1.00 95.06 482 HIS A O 1
ATOM 3701 N N . VAL A 1 483 ? -31.350 -10.974 26.202 1.00 92.31 483 VAL A N 1
ATOM 3702 C CA . VAL A 1 483 ? -32.455 -11.430 27.069 1.00 92.31 483 VAL A CA 1
ATOM 3703 C C . VAL A 1 483 ? -31.968 -12.476 28.074 1.00 92.31 483 VAL A C 1
ATOM 3705 O O . VAL A 1 483 ? -31.437 -13.516 27.690 1.00 92.31 483 VAL A O 1
ATOM 3708 N N . PHE A 1 484 ? -32.197 -12.227 29.363 1.00 90.38 484 PHE A N 1
ATOM 3709 C CA . PHE A 1 484 ? -31.938 -13.158 30.461 1.00 90.38 484 PHE A CA 1
ATOM 3710 C C . PHE A 1 484 ? -33.220 -13.825 30.963 1.00 90.38 484 PHE A C 1
ATOM 3712 O O . PHE A 1 484 ? -34.172 -13.155 31.372 1.00 90.38 484 PHE A O 1
ATOM 3719 N N . ASN A 1 485 ? -33.189 -15.158 31.029 1.00 82.56 485 ASN A N 1
ATOM 3720 C CA . ASN A 1 485 ? -34.173 -15.960 31.745 1.00 82.56 485 ASN A CA 1
ATOM 3721 C C . ASN A 1 485 ? -33.636 -16.181 33.168 1.00 82.56 485 ASN A C 1
ATOM 3723 O O . ASN A 1 485 ? -32.642 -16.874 33.370 1.00 82.56 485 ASN A O 1
ATOM 3727 N N . ASN A 1 486 ? -34.269 -15.562 34.163 1.00 71.12 486 ASN A N 1
ATOM 3728 C CA . ASN A 1 486 ? -33.770 -15.529 35.541 1.00 71.12 486 ASN A CA 1
ATOM 3729 C C . ASN A 1 486 ? -34.101 -16.802 36.344 1.00 71.12 486 ASN A C 1
ATOM 3731 O O . ASN A 1 486 ? -33.626 -16.948 37.476 1.00 71.12 486 ASN A O 1
ATOM 3735 N N . LYS A 1 487 ? -34.912 -17.715 35.788 1.00 68.88 487 LYS A N 1
ATOM 3736 C CA . LYS A 1 487 ? -35.241 -19.023 36.388 1.00 68.88 487 LYS A CA 1
ATOM 3737 C C . LYS A 1 487 ? -34.410 -20.167 35.791 1.00 68.88 487 LYS A C 1
ATOM 3739 O O . LYS A 1 487 ? -34.148 -21.150 36.485 1.00 68.88 487 LYS A O 1
ATOM 3744 N N . ALA A 1 488 ? -33.993 -20.053 34.531 1.00 66.38 488 ALA A N 1
ATOM 3745 C CA . ALA A 1 488 ? -33.197 -21.060 33.843 1.00 66.38 488 ALA A CA 1
ATOM 3746 C C . ALA A 1 488 ? -31.773 -21.169 34.415 1.00 66.38 488 ALA A C 1
ATOM 3748 O O . ALA A 1 488 ? -31.154 -20.191 34.824 1.00 66.38 488 ALA A O 1
ATOM 3749 N N . LYS A 1 489 ? -31.215 -22.383 34.377 1.00 60.25 489 LYS A N 1
ATOM 3750 C CA . LYS A 1 489 ? -29.785 -22.645 34.628 1.00 60.25 489 LYS A CA 1
ATOM 3751 C C . LYS A 1 489 ? -28.989 -22.727 33.315 1.00 60.25 489 LYS A C 1
ATOM 3753 O O . LYS A 1 489 ? -28.048 -23.509 33.223 1.00 60.25 489 LYS A O 1
ATOM 3758 N N . ASN A 1 490 ? -29.410 -21.993 32.283 1.00 60.62 490 ASN A N 1
ATOM 3759 C CA . ASN A 1 490 ? -28.780 -22.050 30.965 1.00 60.62 490 ASN A CA 1
ATOM 3760 C C . ASN A 1 490 ? -27.373 -21.431 31.031 1.00 60.62 490 ASN A C 1
ATOM 3762 O O . ASN A 1 490 ? -27.217 -20.253 31.348 1.00 60.62 490 ASN A O 1
ATOM 3766 N N . SER A 1 491 ? -26.348 -22.230 30.733 1.00 65.56 491 SER A N 1
ATOM 3767 C CA . SER A 1 491 ? -24.940 -21.827 30.785 1.00 65.56 491 SER A CA 1
ATOM 3768 C C . SER A 1 491 ? -24.551 -20.779 29.742 1.00 65.56 491 SER A C 1
ATOM 3770 O O . SER A 1 491 ? -23.543 -20.100 29.926 1.00 65.56 491 SER A O 1
ATOM 3772 N N . ASN A 1 492 ? -25.315 -20.649 28.654 1.00 81.12 492 ASN A N 1
ATOM 3773 C CA . ASN A 1 492 ? -24.841 -19.982 27.440 1.00 81.12 492 ASN A CA 1
ATOM 3774 C C . ASN A 1 492 ? -25.210 -18.491 27.368 1.00 81.12 492 ASN A C 1
ATOM 3776 O O . ASN A 1 492 ? -24.509 -17.726 26.708 1.00 81.12 492 ASN A O 1
ATOM 3780 N N . GLN A 1 493 ? -26.221 -18.044 28.126 1.00 88.44 493 GLN A N 1
ATOM 3781 C CA . GLN A 1 493 ? -26.702 -16.653 28.083 1.00 88.44 493 GLN A CA 1
ATOM 3782 C C . GLN A 1 493 ? -25.607 -15.639 28.461 1.00 88.44 493 GLN A C 1
ATOM 3784 O O . GLN A 1 493 ? -25.490 -14.585 27.839 1.00 88.44 493 GLN A O 1
ATOM 3789 N N . VAL A 1 494 ? -24.747 -15.958 29.438 1.00 88.88 494 VAL A N 1
ATOM 3790 C CA . VAL A 1 494 ? -23.640 -15.063 29.824 1.00 88.88 494 VAL A CA 1
ATOM 3791 C C . VAL A 1 494 ? -22.525 -15.038 28.761 1.00 88.88 494 VAL A C 1
ATOM 3793 O O . VAL A 1 494 ? -22.174 -13.938 28.340 1.00 88.88 494 VAL A O 1
ATOM 3796 N N . PRO A 1 495 ? -21.999 -16.173 28.249 1.00 87.31 495 PRO A N 1
ATOM 3797 C CA . PRO A 1 495 ? -21.129 -16.186 27.066 1.00 87.31 495 PRO A CA 1
ATOM 3798 C C . PRO A 1 495 ? -21.674 -15.406 25.858 1.00 87.31 495 PRO A C 1
ATOM 3800 O O . PRO A 1 495 ? -20.933 -14.636 25.248 1.00 87.31 495 PRO A O 1
ATOM 3803 N N . GLU A 1 496 ? -22.959 -15.550 25.528 1.00 89.38 496 GLU A N 1
ATOM 3804 C CA . GLU A 1 496 ? -23.608 -14.834 24.420 1.00 89.38 496 GLU A CA 1
ATOM 3805 C C . GLU A 1 496 ? -23.685 -13.320 24.662 1.00 89.38 496 GLU A C 1
ATOM 3807 O O . GLU A 1 496 ? -23.375 -12.531 23.763 1.00 89.38 496 GLU A O 1
ATOM 3812 N N . LEU A 1 497 ? -24.046 -12.896 25.880 1.00 92.88 497 LEU A N 1
ATOM 3813 C CA . LEU A 1 497 ? -24.016 -11.491 26.289 1.00 92.88 497 LEU A CA 1
ATOM 3814 C C . LEU A 1 497 ? -22.597 -10.915 26.182 1.00 92.88 497 LEU A C 1
ATOM 3816 O O . LEU A 1 497 ? -22.413 -9.849 25.599 1.00 92.88 497 LEU A O 1
ATOM 3820 N N . LEU A 1 498 ? -21.583 -11.626 26.685 1.00 91.00 498 LEU A N 1
ATOM 3821 C CA . LEU A 1 498 ? -20.185 -11.193 26.590 1.00 91.00 498 LEU A CA 1
ATOM 3822 C C . LEU A 1 498 ? -19.704 -11.127 25.133 1.00 91.00 498 LEU A C 1
ATOM 3824 O O . LEU A 1 498 ? -18.991 -10.192 24.774 1.00 91.00 498 LEU A O 1
ATOM 3828 N N . GLN A 1 499 ? -20.143 -12.042 24.260 1.00 87.31 499 GLN A N 1
ATOM 3829 C CA . GLN A 1 499 ? -19.843 -11.965 22.828 1.00 87.31 499 GLN A CA 1
ATOM 3830 C C . GLN A 1 499 ? -20.493 -10.731 22.173 1.00 87.31 499 GLN A C 1
ATOM 3832 O O . GLN A 1 499 ? -19.845 -10.061 21.365 1.00 87.31 499 GLN A O 1
ATOM 3837 N N . LYS A 1 500 ? -21.744 -10.395 22.529 1.00 92.38 500 LYS A N 1
ATOM 3838 C CA . LYS A 1 500 ? -22.415 -9.163 22.073 1.00 92.38 500 LYS A CA 1
ATOM 3839 C C . LYS A 1 500 ? -21.689 -7.906 22.574 1.00 92.38 500 LYS A C 1
ATOM 3841 O O . LYS A 1 500 ? -21.429 -7.006 21.776 1.00 92.38 500 LYS A O 1
ATOM 3846 N N . ILE A 1 501 ? -21.300 -7.858 23.852 1.00 93.31 501 ILE A N 1
ATOM 3847 C CA . ILE A 1 501 ? -20.550 -6.729 24.434 1.00 93.31 501 ILE A CA 1
ATOM 3848 C C . ILE A 1 501 ? -19.193 -6.563 23.738 1.00 93.31 501 ILE A C 1
ATOM 3850 O O . ILE A 1 501 ? -18.868 -5.463 23.302 1.00 93.31 501 ILE A O 1
ATOM 3854 N N . ASN A 1 502 ? -18.431 -7.644 23.554 1.00 88.00 502 ASN A N 1
ATOM 3855 C CA . ASN A 1 502 ? -17.127 -7.581 22.893 1.00 88.00 502 ASN A CA 1
ATOM 3856 C C . ASN A 1 502 ? -17.241 -7.118 21.427 1.00 88.00 502 ASN A C 1
ATOM 3858 O O . ASN A 1 502 ? -16.410 -6.334 20.976 1.00 88.00 502 ASN A O 1
ATOM 3862 N N . LYS A 1 503 ? -18.294 -7.515 20.693 1.00 86.81 503 LYS A N 1
ATOM 3863 C CA . LYS A 1 503 ? -18.577 -6.994 19.338 1.00 86.81 503 LYS A CA 1
ATOM 3864 C C . LYS A 1 503 ? -18.843 -5.479 19.336 1.00 86.81 503 LYS A C 1
ATOM 3866 O O . LYS A 1 503 ? -18.324 -4.779 18.470 1.00 86.81 503 LYS A O 1
ATOM 3871 N N . MET A 1 504 ? -19.594 -4.964 20.313 1.00 90.94 504 MET A N 1
ATOM 3872 C CA . MET A 1 504 ? -19.817 -3.521 20.490 1.00 90.94 504 MET A CA 1
ATOM 3873 C C . MET A 1 504 ? -18.517 -2.775 20.830 1.00 90.94 504 MET A C 1
ATOM 3875 O O . MET A 1 504 ? -18.195 -1.794 20.168 1.00 90.94 504 MET A O 1
ATOM 3879 N N . VAL A 1 505 ? -17.742 -3.269 21.802 1.00 87.31 505 VAL A N 1
ATOM 3880 C CA . VAL A 1 505 ? -16.43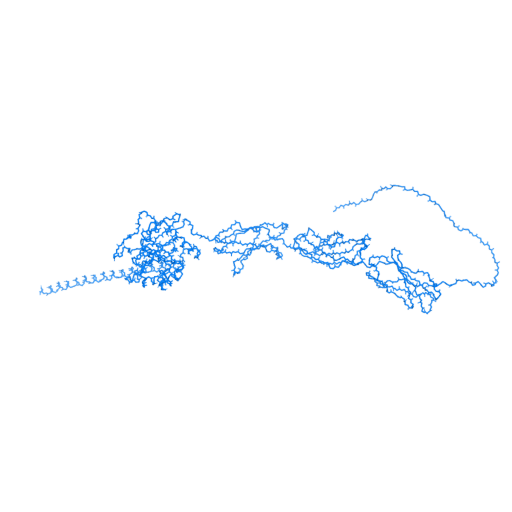7 -2.705 22.197 1.00 87.31 505 VAL A CA 1
ATOM 3881 C C . VAL A 1 505 ? -15.473 -2.637 21.006 1.00 87.31 505 VAL A C 1
ATOM 3883 O O . VAL A 1 505 ? -14.820 -1.618 20.800 1.00 87.31 505 VAL A O 1
ATOM 3886 N N . MET A 1 506 ? -15.431 -3.676 20.167 1.00 77.56 506 MET A N 1
ATOM 3887 C CA . MET A 1 506 ? -14.599 -3.698 18.956 1.00 77.56 506 MET A CA 1
ATOM 3888 C C . MET A 1 506 ? -15.021 -2.654 17.917 1.00 77.56 506 MET A C 1
ATOM 3890 O O . MET A 1 506 ? -14.161 -1.968 17.370 1.00 77.56 506 MET A O 1
ATOM 3894 N N . ARG A 1 507 ? -16.328 -2.470 17.686 1.00 83.81 507 ARG A N 1
ATOM 3895 C CA . ARG A 1 507 ? -16.841 -1.392 16.819 1.00 83.81 507 ARG A CA 1
ATOM 3896 C C . ARG A 1 507 ? -16.498 0.001 17.370 1.00 83.81 507 ARG A C 1
ATOM 3898 O O . ARG A 1 507 ? -16.330 0.934 16.596 1.00 83.81 507 ARG A O 1
ATOM 3905 N N . ASN A 1 508 ? -16.329 0.127 18.685 1.00 82.06 508 ASN A N 1
ATOM 3906 C CA . ASN A 1 508 ? -15.900 1.351 19.363 1.00 82.06 508 ASN A CA 1
ATOM 3907 C C . ASN A 1 508 ? -14.356 1.439 19.501 1.00 82.06 508 ASN A C 1
ATOM 3909 O O . ASN A 1 508 ? -13.836 1.982 20.473 1.00 82.06 508 ASN A O 1
ATOM 3913 N N . GLY A 1 509 ? -13.601 0.865 18.555 1.00 74.31 509 GLY A N 1
ATOM 3914 C CA . GLY A 1 509 ? -12.133 0.948 18.506 1.00 74.31 509 GLY A CA 1
ATOM 3915 C C . GLY A 1 509 ? -11.381 0.041 19.490 1.00 74.31 509 GLY A C 1
ATOM 3916 O O . GLY A 1 509 ? -10.168 0.186 19.648 1.00 74.31 509 GLY A O 1
ATOM 3917 N N . GLY A 1 510 ? -12.072 -0.885 20.164 1.00 74.69 510 GLY A N 1
ATOM 3918 C CA . GLY A 1 510 ? -11.481 -1.795 21.153 1.00 74.69 510 GLY A CA 1
ATOM 3919 C C . GLY A 1 510 ? -11.193 -1.153 22.517 1.00 74.69 510 GLY A C 1
ATOM 3920 O O . GLY A 1 510 ? -10.539 -1.776 23.351 1.00 74.69 510 GLY A O 1
ATOM 3921 N N . SER A 1 511 ? -11.661 0.077 22.755 1.00 75.19 511 SER A N 1
ATOM 3922 C CA . SER A 1 511 ? -11.505 0.773 24.038 1.00 75.19 511 SER A CA 1
ATOM 3923 C C . SER A 1 511 ? -12.707 0.561 24.967 1.00 75.19 511 SER A C 1
ATOM 3925 O O . SER A 1 511 ? -13.771 0.085 24.574 1.00 75.19 511 SER A O 1
ATOM 3927 N N . HIS A 1 512 ? -12.539 0.961 26.223 1.00 82.19 512 HIS A N 1
ATOM 3928 C CA . HIS A 1 512 ? -13.655 1.297 27.104 1.00 82.19 512 HIS A CA 1
ATOM 3929 C C . HIS A 1 512 ? -14.118 2.736 26.828 1.00 82.19 512 HIS A C 1
ATOM 3931 O O . HIS A 1 512 ? -13.431 3.490 26.139 1.00 82.19 512 HIS A O 1
ATOM 3937 N N . TYR A 1 513 ? -15.255 3.133 27.399 1.00 78.62 513 TYR A N 1
ATOM 3938 C CA . TYR A 1 513 ? -15.655 4.534 27.460 1.00 78.62 513 TYR A CA 1
ATOM 3939 C C . TYR A 1 513 ? -14.580 5.325 28.232 1.00 78.62 513 TYR A C 1
ATOM 3941 O O . TYR A 1 513 ? -14.443 5.195 29.451 1.00 78.62 513 TYR A O 1
ATOM 3949 N N . THR A 1 514 ? -13.790 6.094 27.483 1.00 68.50 514 THR A N 1
ATOM 3950 C CA . THR A 1 514 ? -12.711 6.992 27.921 1.00 68.50 514 THR A CA 1
ATOM 3951 C C . THR A 1 514 ? -13.006 8.400 27.425 1.00 68.50 514 THR A C 1
ATOM 3953 O O . THR A 1 514 ? -13.398 8.550 26.269 1.00 68.50 514 THR A O 1
ATOM 3956 N N . THR A 1 515 ? -12.737 9.426 28.230 1.00 54.69 515 THR A N 1
ATOM 3957 C CA . THR A 1 515 ? -12.841 10.832 27.796 1.00 54.69 515 THR A CA 1
ATOM 3958 C C . THR A 1 515 ? -12.097 11.753 28.756 1.00 54.69 515 THR A C 1
ATOM 3960 O O . THR A 1 515 ? -11.997 11.444 29.945 1.00 54.69 515 THR A O 1
ATOM 3963 N N . GLU A 1 516 ? -11.677 12.938 28.300 1.00 51.19 516 GLU A N 1
ATOM 3964 C CA . GLU A 1 516 ? -11.224 14.006 29.209 1.00 51.19 516 GLU A CA 1
ATOM 3965 C C . GLU A 1 516 ? -12.313 14.446 30.212 1.00 51.19 516 GLU A C 1
ATOM 3967 O O . GLU A 1 516 ? -11.988 14.878 31.320 1.00 51.19 516 GLU A O 1
ATOM 3972 N N . MET A 1 517 ? -13.593 14.200 29.896 1.00 48.88 517 MET A N 1
ATOM 3973 C CA . MET A 1 517 ? -14.747 14.315 30.808 1.00 48.88 517 MET A CA 1
ATOM 3974 C C . MET A 1 517 ? -14.568 13.545 32.132 1.00 48.88 517 MET A C 1
ATOM 3976 O O . MET A 1 517 ? -15.176 13.910 33.137 1.00 48.88 517 MET A O 1
ATOM 3980 N N . PHE A 1 518 ? -13.723 12.505 32.170 1.00 52.25 518 PHE A N 1
ATOM 3981 C CA . PHE A 1 518 ? -13.362 11.795 33.405 1.00 52.25 518 PHE A CA 1
ATOM 3982 C C . PHE A 1 518 ? -12.769 12.758 34.447 1.00 52.25 518 PHE A C 1
ATOM 3984 O O . PHE A 1 518 ? -13.142 12.716 35.618 1.00 52.25 518 PHE A O 1
ATOM 3991 N N . GLN A 1 519 ? -11.905 13.683 34.012 1.00 51.16 519 GLN A N 1
ATOM 3992 C CA . GLN A 1 519 ? -11.295 14.672 34.900 1.00 51.16 519 GLN A CA 1
ATOM 3993 C C . GLN A 1 519 ? -12.278 15.767 35.326 1.00 51.16 519 GLN A C 1
ATOM 3995 O O . GLN A 1 519 ? -12.149 16.306 36.421 1.00 51.16 519 GLN A O 1
ATOM 4000 N N . GLU A 1 520 ? -13.247 16.126 34.481 1.00 49.53 520 GLU A N 1
ATOM 4001 C CA . GLU A 1 520 ? -14.281 17.103 34.843 1.00 49.53 520 GLU A CA 1
ATOM 4002 C C . GLU A 1 520 ? -15.266 16.533 35.860 1.00 49.53 520 GLU A C 1
ATOM 4004 O O . GLU A 1 520 ? -15.608 17.224 36.817 1.00 49.53 520 GLU A O 1
ATOM 4009 N N . ALA A 1 521 ? -15.643 15.259 35.723 1.00 49.09 521 ALA A N 1
ATOM 4010 C CA . ALA A 1 521 ? -16.434 14.563 36.729 1.00 49.09 521 ALA A CA 1
ATOM 4011 C C . ALA A 1 521 ? -15.704 14.527 38.085 1.00 49.09 521 ALA A C 1
ATOM 4013 O O . ALA A 1 521 ? -16.285 14.925 39.093 1.00 49.09 521 ALA A O 1
ATOM 4014 N N . GLU A 1 522 ? -14.427 14.124 38.124 1.00 51.25 522 GLU A N 1
ATOM 4015 C CA . GLU A 1 522 ? -13.640 14.120 39.368 1.00 51.25 522 GLU A CA 1
ATOM 4016 C C . GLU A 1 522 ? -13.466 15.528 39.969 1.00 51.25 522 GLU A C 1
ATOM 4018 O O . GLU A 1 522 ? -13.652 15.693 41.178 1.00 51.25 522 GLU A O 1
ATOM 4023 N N . ARG A 1 523 ? -13.200 16.557 39.146 1.00 57.25 523 ARG A N 1
ATOM 4024 C CA . ARG A 1 523 ? -13.136 17.962 39.598 1.00 57.25 523 ARG A CA 1
ATOM 4025 C C . ARG A 1 523 ? -14.464 18.423 40.205 1.00 57.25 523 ARG A C 1
ATOM 4027 O O . ARG A 1 523 ? -14.469 18.888 41.341 1.00 57.25 523 ARG A O 1
ATOM 4034 N N . ALA A 1 524 ? -15.586 18.225 39.513 1.00 53.88 524 ALA A N 1
ATOM 4035 C CA . ALA A 1 524 ? -16.906 18.646 39.984 1.00 53.88 524 ALA A CA 1
ATOM 4036 C C . ALA A 1 524 ? -17.338 17.925 41.277 1.00 53.88 524 ALA A C 1
ATOM 4038 O O . ALA A 1 524 ? -17.947 18.538 42.155 1.00 53.88 524 ALA A O 1
ATOM 4039 N N . ILE A 1 525 ? -16.993 16.639 41.435 1.00 53.94 525 ILE A N 1
ATOM 4040 C CA . ILE A 1 525 ? -17.237 15.880 42.674 1.00 53.94 525 ILE A CA 1
ATOM 4041 C C . ILE A 1 525 ? -16.454 16.486 43.847 1.00 53.94 525 ILE A C 1
ATOM 4043 O O . ILE A 1 525 ? -17.003 16.628 44.943 1.00 53.94 525 ILE A O 1
ATOM 4047 N N . GLU A 1 526 ? -15.185 16.845 43.637 1.00 57.41 526 GLU A N 1
ATOM 4048 C CA . GLU A 1 526 ? -14.330 17.418 44.678 1.00 57.41 526 GLU A CA 1
ATOM 4049 C C . GLU A 1 526 ? -14.721 18.870 45.010 1.00 57.41 526 GLU A C 1
ATOM 4051 O O . GLU A 1 526 ? -14.768 19.240 46.183 1.00 57.41 526 GLU A O 1
ATOM 4056 N N . GLU A 1 527 ? -15.081 19.687 44.020 1.00 67.31 527 GLU A N 1
ATOM 4057 C CA . GLU A 1 527 ? -15.607 21.044 44.226 1.00 67.31 527 GLU A CA 1
ATOM 4058 C C . GLU A 1 527 ? -16.912 21.032 45.036 1.00 67.31 527 GLU A C 1
ATOM 4060 O O . GLU A 1 527 ? -17.021 21.732 46.047 1.00 67.31 527 GLU A O 1
ATOM 4065 N N . GLU A 1 528 ? -17.866 20.172 44.670 1.00 58.34 528 GLU A N 1
ATOM 4066 C CA . GLU A 1 528 ? -19.139 20.013 45.380 1.00 58.34 528 GLU A CA 1
ATOM 4067 C C . GLU A 1 528 ? -18.938 19.487 46.811 1.00 58.34 528 GLU A C 1
ATOM 4069 O O . GLU A 1 528 ? -19.527 19.996 47.768 1.00 58.34 528 GLU A O 1
ATOM 4074 N N . LYS A 1 529 ? -18.040 18.512 46.995 1.00 56.66 529 LYS A N 1
ATOM 4075 C CA . LYS A 1 529 ? -17.614 18.021 48.316 1.00 56.66 529 LYS A CA 1
ATOM 4076 C C . LYS A 1 529 ? -17.058 19.148 49.190 1.00 56.66 529 LYS A C 1
ATOM 4078 O O . LYS A 1 529 ? -17.401 19.220 50.372 1.00 56.66 529 LYS A O 1
ATOM 4083 N N . ASN A 1 530 ? -16.244 20.038 48.623 1.00 69.56 530 ASN A N 1
ATOM 4084 C CA . ASN A 1 530 ? -15.685 21.183 49.340 1.00 69.56 530 ASN A CA 1
ATOM 4085 C C . ASN A 1 530 ? -16.726 22.280 49.621 1.00 69.56 530 ASN A C 1
ATOM 4087 O O . ASN A 1 530 ? -16.665 22.896 50.686 1.00 69.56 530 ASN A O 1
ATOM 4091 N N . ARG A 1 531 ? -17.716 22.489 48.741 1.00 77.25 531 ARG A N 1
ATOM 4092 C CA . ARG A 1 531 ? -18.868 23.374 48.998 1.00 77.25 531 ARG A CA 1
ATOM 4093 C C . ARG A 1 531 ? -19.675 22.897 50.209 1.00 77.25 531 ARG A C 1
ATOM 4095 O O . ARG A 1 531 ? -19.834 23.645 51.170 1.00 77.25 531 ARG A O 1
ATOM 4102 N N . ILE A 1 532 ? -20.072 21.622 50.218 1.00 69.56 532 ILE A N 1
ATOM 4103 C CA . ILE A 1 532 ? -20.832 21.002 51.319 1.00 69.56 532 ILE A CA 1
ATOM 4104 C C . ILE A 1 532 ? -20.049 21.029 52.644 1.00 69.56 532 ILE A C 1
ATOM 4106 O O . ILE A 1 532 ? -20.656 21.120 53.714 1.00 69.56 532 ILE A O 1
ATOM 4110 N N . LEU A 1 533 ? -18.712 20.934 52.604 1.00 70.25 533 LEU A N 1
ATOM 4111 C CA . LEU A 1 533 ? -17.880 21.074 53.803 1.00 70.25 533 LEU A CA 1
ATOM 4112 C C . LEU A 1 533 ? -18.000 22.484 54.397 1.00 70.25 533 LEU A C 1
ATOM 4114 O O . LEU A 1 533 ? -18.339 22.606 55.572 1.00 70.25 533 LEU A O 1
ATOM 4118 N N . ARG A 1 534 ? -17.807 23.529 53.578 1.00 79.56 534 ARG A N 1
ATOM 4119 C CA . ARG A 1 534 ? -17.912 24.935 54.010 1.00 79.56 534 ARG A CA 1
ATOM 4120 C C . ARG A 1 534 ? -19.303 25.257 54.545 1.00 79.56 534 ARG A C 1
ATOM 4122 O O . ARG A 1 534 ? -19.415 25.759 55.655 1.00 79.56 534 ARG A O 1
ATOM 4129 N N . GLU A 1 535 ? -20.362 24.875 53.830 1.00 80.50 535 GLU A N 1
ATOM 4130 C CA . GLU A 1 535 ? -21.751 25.085 54.271 1.00 80.50 535 GLU A CA 1
ATOM 4131 C C . GLU A 1 535 ? -22.039 24.413 55.630 1.00 80.50 535 GLU A C 1
ATOM 4133 O O . GLU A 1 535 ? -22.748 24.967 56.475 1.00 80.50 535 GLU A O 1
ATOM 4138 N N . LYS A 1 536 ? -21.458 23.232 55.891 1.00 74.19 536 LYS A N 1
ATOM 4139 C CA . LYS A 1 536 ? -21.560 22.560 57.198 1.00 74.19 536 LYS A CA 1
ATOM 4140 C C . LYS A 1 536 ? -20.731 23.241 58.281 1.00 74.19 536 LYS A C 1
ATOM 4142 O O . LYS A 1 536 ? -21.202 23.317 59.415 1.00 74.19 536 LYS A O 1
ATOM 4147 N N . GLU A 1 537 ? -19.534 23.727 57.970 1.00 83.75 537 GLU A N 1
ATOM 4148 C CA . GLU A 1 537 ? -18.695 24.473 58.913 1.00 83.75 537 GLU A CA 1
ATOM 4149 C C . GLU A 1 537 ? -19.323 25.821 59.282 1.00 83.75 537 GLU A C 1
ATOM 4151 O O . GLU A 1 537 ? -19.425 26.132 60.467 1.00 83.75 537 GLU A O 1
ATOM 4156 N N . GLU A 1 538 ? -19.852 26.563 58.309 1.00 86.94 538 GLU A N 1
ATOM 4157 C CA . GLU A 1 538 ? -20.635 27.784 58.518 1.00 86.94 538 GLU A CA 1
ATOM 4158 C C . GLU A 1 538 ? -21.886 27.509 59.360 1.00 86.94 538 GLU A C 1
ATOM 4160 O O . GLU A 1 538 ? -22.115 28.186 60.363 1.00 86.94 538 GLU A O 1
ATOM 4165 N N . MET A 1 539 ? -22.665 26.467 59.039 1.00 83.75 539 MET A N 1
ATOM 4166 C CA . MET A 1 539 ? -23.838 26.094 59.838 1.00 83.75 539 MET A CA 1
ATOM 4167 C C . MET A 1 539 ? -23.457 25.661 61.264 1.00 83.75 539 MET A C 1
ATOM 4169 O O . MET A 1 539 ? -24.184 25.962 62.213 1.00 83.75 539 MET A O 1
ATOM 4173 N N . MET A 1 540 ? -22.324 24.976 61.450 1.00 79.88 540 MET A N 1
ATOM 4174 C CA . MET A 1 540 ? -21.814 24.613 62.776 1.00 79.88 540 MET A CA 1
ATOM 4175 C C . MET A 1 540 ? -21.312 25.827 63.557 1.00 79.88 540 MET A C 1
ATOM 4177 O O . MET A 1 540 ? -21.577 25.917 64.754 1.00 79.88 540 MET A O 1
ATOM 4181 N N . ASN A 1 541 ? -20.620 26.765 62.914 1.00 82.69 541 ASN A N 1
ATOM 4182 C CA . ASN A 1 541 ? -20.123 27.974 63.560 1.00 82.69 541 ASN A CA 1
ATOM 4183 C C . ASN A 1 541 ? -21.279 28.905 63.931 1.00 82.69 541 ASN A C 1
ATOM 4185 O O . ASN A 1 541 ? -21.390 29.258 65.099 1.00 82.69 541 ASN A O 1
ATOM 4189 N N . LYS A 1 542 ? -22.243 29.129 63.033 1.00 85.81 542 LYS A N 1
ATOM 4190 C CA . LYS A 1 542 ? -23.467 29.888 63.328 1.00 85.81 542 LYS A CA 1
ATOM 4191 C C . LYS A 1 542 ? -24.310 29.250 64.440 1.00 85.81 542 LYS A C 1
ATOM 4193 O O . LYS A 1 542 ? -24.898 29.944 65.261 1.00 85.81 542 LYS A O 1
ATOM 4198 N N . ARG A 1 543 ? -24.326 27.912 64.549 1.00 84.12 543 ARG A N 1
ATOM 4199 C CA . ARG A 1 543 ? -24.924 27.207 65.704 1.00 84.12 543 ARG A CA 1
ATOM 4200 C C . ARG A 1 543 ? -24.145 27.415 67.008 1.00 84.12 543 ARG A C 1
ATOM 4202 O O . ARG A 1 543 ? -24.779 27.489 68.057 1.00 84.12 543 ARG A O 1
ATOM 4209 N N . LYS A 1 544 ? -22.809 27.501 66.974 1.00 81.81 544 LYS A N 1
ATOM 4210 C CA . LYS A 1 544 ? -21.989 27.842 68.155 1.00 81.81 544 LYS A CA 1
ATOM 4211 C C . LYS A 1 544 ? -22.195 29.299 68.564 1.00 81.81 544 LYS A C 1
ATOM 4213 O O . LYS A 1 544 ? -22.383 29.547 69.745 1.00 81.81 544 LYS A O 1
ATOM 4218 N N . GLU A 1 545 ? -22.203 30.228 67.611 1.00 84.75 545 GLU A N 1
ATOM 4219 C CA . GLU A 1 545 ? -22.443 31.660 67.830 1.00 84.75 545 GLU A CA 1
ATOM 4220 C C . GLU A 1 545 ? -23.814 31.889 68.466 1.00 84.75 545 GLU A C 1
ATOM 4222 O O . GLU A 1 545 ? -23.871 32.398 69.580 1.00 84.75 545 GLU A O 1
ATOM 4227 N N . ASN A 1 546 ? -24.895 31.384 67.859 1.00 84.94 546 ASN A N 1
ATOM 4228 C CA . ASN A 1 546 ? -26.242 31.471 68.435 1.00 84.94 546 ASN A CA 1
ATOM 4229 C C . ASN A 1 546 ? -26.323 30.856 69.850 1.00 84.94 546 ASN A C 1
ATOM 4231 O O . ASN A 1 546 ? -27.079 31.336 70.692 1.00 84.94 546 ASN A O 1
ATOM 4235 N N . LYS A 1 547 ? -25.562 29.787 70.132 1.00 84.62 547 LYS A N 1
ATOM 4236 C CA . LYS A 1 547 ? -25.518 29.154 71.462 1.00 84.62 547 LYS A CA 1
ATOM 4237 C C . LYS A 1 547 ? -24.743 30.000 72.477 1.00 84.62 547 LYS A C 1
ATOM 4239 O O . LYS A 1 547 ? -25.207 30.150 73.601 1.00 84.62 547 LYS A O 1
ATOM 4244 N N . LEU A 1 548 ? -23.611 30.580 72.080 1.00 86.62 548 LEU A N 1
ATOM 4245 C CA . LEU A 1 548 ? -22.820 31.500 72.903 1.00 86.62 548 LEU A CA 1
ATOM 4246 C C . LEU A 1 548 ? -23.575 32.808 73.175 1.00 86.62 548 LEU A C 1
ATOM 4248 O O . LEU A 1 548 ? -23.531 33.306 74.295 1.00 86.62 548 LEU A O 1
ATOM 4252 N N . GLU A 1 549 ? -24.304 33.335 72.191 1.00 84.62 549 GLU A N 1
ATOM 4253 C CA . GLU A 1 549 ? -25.180 34.499 72.348 1.00 84.62 549 GLU A CA 1
ATOM 4254 C C . GLU A 1 549 ? -26.334 34.193 73.314 1.00 84.62 549 GLU A C 1
ATOM 4256 O O . GLU A 1 549 ? -26.598 34.977 74.224 1.00 84.62 549 GLU A O 1
ATOM 4261 N N . HIS A 1 550 ? -26.970 33.024 73.190 1.00 82.75 550 HIS A N 1
ATOM 4262 C CA . HIS A 1 550 ? -28.024 32.588 74.109 1.00 82.75 550 HIS A CA 1
ATOM 4263 C C . HIS A 1 550 ? -27.506 32.394 75.547 1.00 82.75 550 HIS A C 1
ATOM 4265 O O . HIS A 1 550 ? -28.144 32.867 76.488 1.00 82.75 550 HIS A O 1
ATOM 4271 N N . GLU A 1 551 ? -26.333 31.778 75.726 1.00 85.31 551 GLU A N 1
ATOM 4272 C CA . GLU A 1 551 ? -25.673 31.614 77.032 1.00 85.31 551 GLU A CA 1
ATOM 4273 C C . GLU A 1 551 ? -25.225 32.956 77.635 1.00 85.31 551 GLU A C 1
ATOM 4275 O O . GLU A 1 551 ? -25.381 33.182 78.838 1.00 85.31 551 GLU A O 1
ATOM 4280 N N . ALA A 1 552 ? -24.705 33.875 76.816 1.00 82.75 552 ALA A N 1
ATOM 4281 C CA . ALA A 1 552 ? -24.350 35.227 77.242 1.00 82.75 552 ALA A CA 1
ATOM 4282 C C . ALA A 1 552 ? -25.590 36.038 77.643 1.00 82.75 552 ALA A C 1
ATOM 4284 O O . ALA A 1 552 ? -25.560 36.743 78.654 1.00 82.75 552 ALA A O 1
ATOM 4285 N N . ARG A 1 553 ? -26.692 35.892 76.899 1.00 83.69 553 ARG A N 1
ATOM 4286 C CA . ARG A 1 553 ? -27.980 36.519 77.196 1.00 83.69 553 ARG A CA 1
ATOM 4287 C C . ARG A 1 553 ? -28.581 35.996 78.497 1.00 83.69 553 ARG A C 1
ATOM 4289 O O . ARG A 1 553 ? -28.904 36.812 79.354 1.00 83.69 553 ARG A O 1
ATOM 4296 N N . GLU A 1 554 ? -28.651 34.678 78.700 1.00 82.88 554 GLU A N 1
ATOM 4297 C CA . GLU A 1 554 ? -29.082 34.111 79.987 1.00 82.88 554 GLU A CA 1
ATOM 4298 C C . GLU A 1 554 ? -28.215 34.624 81.142 1.00 82.88 554 GLU A C 1
ATOM 4300 O O . GLU A 1 554 ? -28.724 34.956 82.212 1.00 82.88 554 GLU A O 1
ATOM 4305 N N . LYS A 1 555 ? -26.894 34.706 80.944 1.00 82.50 555 LYS A N 1
ATOM 4306 C CA . LYS A 1 555 ? -25.976 35.206 81.969 1.00 82.50 555 LYS A CA 1
ATOM 4307 C C . LYS A 1 555 ? -26.239 36.680 82.293 1.00 82.50 555 LYS A C 1
ATOM 4309 O O . LYS A 1 555 ? -26.258 37.026 83.470 1.00 82.50 555 LYS A O 1
ATOM 4314 N N . ALA A 1 556 ? -26.489 37.520 81.289 1.00 78.12 556 ALA A N 1
ATOM 4315 C CA . ALA A 1 556 ? -26.850 38.924 81.475 1.00 78.12 556 ALA A CA 1
ATOM 4316 C C . ALA A 1 556 ? -28.218 39.091 82.163 1.00 78.12 556 ALA A C 1
ATOM 4318 O O . ALA A 1 556 ? -28.337 39.886 83.091 1.00 78.12 556 ALA A O 1
ATOM 4319 N N . GLU A 1 557 ? -29.227 38.307 81.773 1.00 80.25 557 GLU A N 1
ATOM 4320 C CA . GLU A 1 557 ? -30.556 38.306 82.398 1.00 80.25 557 GLU A CA 1
ATOM 4321 C C . GLU A 1 557 ? -30.474 37.872 83.878 1.00 80.25 557 GLU A C 1
ATOM 4323 O O . GLU A 1 557 ? -31.017 38.556 84.747 1.00 80.25 557 GLU A O 1
ATOM 4328 N N . ARG A 1 558 ? -29.687 36.833 84.207 1.00 74.75 558 ARG A N 1
ATOM 4329 C CA . ARG A 1 558 ? -29.391 36.449 85.603 1.00 74.75 558 ARG A CA 1
ATOM 4330 C C . ARG A 1 558 ? -28.636 37.544 86.365 1.00 74.75 558 ARG A C 1
ATOM 4332 O O . ARG A 1 558 ? -28.992 37.840 87.502 1.00 74.75 558 ARG A O 1
ATOM 4339 N N . THR A 1 559 ? -27.611 38.165 85.774 1.00 73.19 559 THR A N 1
ATOM 4340 C CA . THR A 1 559 ? -26.866 39.260 86.425 1.00 73.19 559 THR A CA 1
ATOM 4341 C C . THR A 1 559 ? -27.761 40.470 86.702 1.00 73.19 559 THR A C 1
ATOM 4343 O O . THR A 1 559 ? -27.666 41.033 87.790 1.00 73.19 559 THR A O 1
ATOM 4346 N N . ASN A 1 560 ? -28.668 40.818 85.786 1.00 70.81 560 ASN A N 1
ATOM 4347 C CA . ASN A 1 560 ? -29.652 41.883 85.993 1.00 70.81 560 ASN A CA 1
ATOM 4348 C C . ASN A 1 560 ? -30.693 41.526 87.068 1.00 70.81 560 ASN A C 1
ATOM 4350 O O . ASN A 1 560 ? -31.106 42.405 87.820 1.00 70.81 560 ASN A O 1
ATOM 4354 N N . SER A 1 561 ? -31.074 40.249 87.201 1.00 66.50 561 SER A N 1
ATOM 4355 C CA . SER A 1 561 ? -31.895 39.786 88.330 1.00 66.50 561 SER A CA 1
ATOM 4356 C C . SER A 1 561 ? -31.171 40.011 89.662 1.00 66.50 561 SER A C 1
ATOM 4358 O O . SER A 1 561 ? -31.724 40.634 90.564 1.00 66.50 561 SER A O 1
ATOM 4360 N N . TYR A 1 562 ? -29.903 39.596 89.766 1.00 60.84 562 TYR A N 1
ATOM 4361 C CA . TYR A 1 562 ? -29.116 39.761 90.993 1.00 60.84 562 TYR A CA 1
ATOM 4362 C C . TYR A 1 562 ? -28.809 41.225 91.348 1.00 60.84 562 TYR A C 1
ATOM 4364 O O . TYR A 1 562 ? -28.670 41.541 92.529 1.00 60.84 562 TYR A O 1
ATOM 4372 N N . THR A 1 563 ? -28.691 42.138 90.377 1.00 59.69 563 THR A N 1
ATOM 4373 C CA . THR A 1 563 ? -28.551 43.575 90.680 1.00 59.69 563 THR A CA 1
ATOM 4374 C C . THR A 1 563 ? -29.883 44.208 91.078 1.00 59.69 563 THR A C 1
ATOM 4376 O O . THR A 1 563 ? -29.899 44.991 92.025 1.00 59.69 563 THR A O 1
ATOM 4379 N N . ALA A 1 564 ? -30.998 43.829 90.445 1.00 58.62 564 ALA A N 1
ATOM 4380 C CA . ALA A 1 564 ? -32.334 44.293 90.823 1.00 58.62 564 ALA A CA 1
ATOM 4381 C C . ALA A 1 564 ? -32.735 43.840 92.240 1.00 58.62 564 ALA A C 1
ATOM 4383 O O . ALA A 1 564 ? -33.190 44.658 93.037 1.00 58.62 564 ALA A O 1
ATOM 4384 N N . GLU A 1 565 ? -32.497 42.571 92.589 1.00 58.62 565 GLU A N 1
ATOM 4385 C CA . GLU A 1 565 ? -32.685 42.058 93.955 1.00 58.62 565 GLU A CA 1
ATOM 4386 C C . GLU A 1 565 ? -31.852 42.852 94.966 1.00 58.62 565 GLU A C 1
ATOM 4388 O O . GLU A 1 565 ? -32.367 43.281 95.996 1.00 58.62 565 GLU A O 1
ATOM 4393 N N . ARG A 1 566 ? -30.578 43.116 94.648 1.00 57.12 566 ARG A N 1
ATOM 4394 C CA . ARG A 1 566 ? -29.657 43.809 95.555 1.00 57.12 566 ARG A CA 1
ATOM 4395 C C . ARG A 1 566 ? -30.017 45.284 95.765 1.00 57.12 566 ARG A C 1
ATOM 4397 O O . ARG A 1 566 ? -29.874 45.772 96.884 1.00 57.12 566 ARG A O 1
ATOM 4404 N N . CYS A 1 567 ? -30.540 45.964 94.742 1.00 57.28 567 CYS A N 1
ATOM 4405 C CA . CYS A 1 567 ? -31.086 47.322 94.858 1.00 57.28 567 CYS A CA 1
ATOM 4406 C C . CYS A 1 567 ? -32.400 47.394 95.656 1.00 57.28 567 CYS A C 1
ATOM 4408 O O . CYS A 1 567 ? -32.691 48.445 96.214 1.00 57.28 567 CYS A O 1
ATOM 4410 N N . ASN A 1 568 ? -33.156 46.297 95.773 1.00 56.38 568 ASN A N 1
ATOM 4411 C CA . ASN A 1 568 ? -34.343 46.209 96.635 1.00 56.38 568 ASN A CA 1
ATOM 4412 C C . ASN A 1 568 ? -34.009 45.837 98.100 1.00 56.38 568 ASN A C 1
ATOM 4414 O O . ASN A 1 568 ? -34.918 45.581 98.889 1.00 56.38 568 ASN A O 1
ATOM 4418 N N . THR A 1 569 ? -32.722 45.781 98.470 1.00 55.91 569 THR A N 1
ATOM 4419 C CA . THR A 1 569 ? -32.241 45.388 99.813 1.00 55.91 569 THR A CA 1
ATOM 4420 C C . THR A 1 569 ? -31.252 46.387 100.438 1.00 55.91 569 THR A C 1
ATOM 4422 O O . THR A 1 569 ? -30.396 45.994 101.234 1.00 55.91 569 THR A O 1
ATOM 4425 N N . GLN A 1 570 ? -31.355 47.673 100.081 1.00 46.62 570 GLN A N 1
ATOM 4426 C CA . GLN A 1 570 ? -30.636 48.792 100.715 1.00 46.62 570 GLN A CA 1
ATOM 4427 C C . GLN A 1 570 ? -31.599 49.896 101.156 1.00 46.62 570 GLN A C 1
ATOM 4429 O O . GLN A 1 570 ? -32.620 50.081 100.461 1.00 46.62 570 GLN A O 1
#

Foldseek 3Di:
DDDDDDDDDDDDDDDDDDDDDDDDDDDDDDDDDDDDDDDDDDPPAAFWWAAKDWPDFAQFKTKIFTHGGPPDDDKWKKKKWKDFPPDIDIDIDINDRMDMDGRDAGQTKMKMWMWIADPVGDTHPIHIDIDHGAHFWFADWDWPDAAFFKTKIFTHDGPRCPPADKKKWKWKDAVPDDTDIDIGRDRMDMDGRHHGQTKMKMWMWMAGPVGDTHDIDIDMDHHADFWFADWDFPAAAFFKTKIFTDDGPPCVPADKKKKKWKDFPPDHIDIDIGRDRMDMDGRHHGQTKMKMWMWIAGPVGDIHDIDIDIDTHHQDQQDLPHEAEEEEAFAAPLCQLLVQQVLQPDPDSPRPDDDDPDWPFDAWDWDWHQQPSHTYIYTRATRLQPPPDDPVSSLVRVLRSQVSQPVAHLAYEYRGEPDDDDPRSLCGLVVCCVLQNLCNLLRYEYEYEQLVPDPPPDDPVNSLVVDPSSVVSQVSNNLRYAYDNSPDPDSCRSVVVVVSSSVSCVVVSVDGSHDPVSVVSVVVVVVVVVVVVVVVVVVVVVVVVVVVVVVVVVVVVVVVVVVVVVVVVD